Protein AF-A0A0C2ZRZ5-F1 (afdb_monomer)

Structure (mmCIF, N/CA/C/O backbone):
data_AF-A0A0C2ZRZ5-F1
#
_entry.id   AF-A0A0C2ZRZ5-F1
#
loop_
_atom_site.group_PDB
_atom_site.id
_atom_site.type_symbol
_atom_site.label_atom_id
_atom_site.label_alt_id
_atom_site.label_comp_id
_atom_site.label_asym_id
_atom_site.label_entity_id
_atom_site.label_seq_id
_atom_site.pdbx_PDB_ins_code
_atom_site.Cartn_x
_atom_site.Cartn_y
_atom_site.Cartn_z
_atom_site.occupancy
_atom_site.B_iso_or_equiv
_atom_site.auth_seq_id
_atom_site.auth_comp_id
_atom_site.auth_asym_id
_atom_site.auth_atom_id
_atom_site.pdbx_PDB_model_num
ATOM 1 N N . MET A 1 1 ? -2.856 -49.055 41.505 1.00 41.69 1 MET A N 1
ATOM 2 C CA . MET A 1 1 ? -2.402 -49.293 40.117 1.00 41.69 1 MET A CA 1
ATOM 3 C C . MET A 1 1 ? -3.616 -49.233 39.193 1.00 41.69 1 MET A C 1
ATOM 5 O O . MET A 1 1 ? -4.399 -50.167 39.205 1.00 41.69 1 MET A O 1
ATOM 9 N N . LYS A 1 2 ? -3.838 -48.103 38.509 1.00 31.38 2 LYS A N 1
ATOM 10 C CA . LYS A 1 2 ? -4.721 -47.924 37.336 1.00 31.38 2 LYS A CA 1
ATOM 11 C C . LYS A 1 2 ? -4.396 -46.535 36.774 1.00 31.38 2 LYS A C 1
ATOM 13 O O . LYS A 1 2 ? -4.810 -45.529 37.340 1.00 31.38 2 LYS A O 1
ATOM 18 N N . ALA A 1 3 ? -3.551 -46.494 35.748 1.00 29.41 3 ALA A N 1
ATOM 19 C CA . ALA A 1 3 ? -3.192 -45.267 35.049 1.00 29.41 3 ALA A CA 1
ATOM 20 C C . ALA A 1 3 ? -4.373 -44.836 34.166 1.00 29.41 3 ALA A C 1
ATOM 22 O O . ALA A 1 3 ? -4.873 -45.632 33.373 1.00 29.41 3 ALA A O 1
ATOM 23 N N . LYS A 1 4 ? -4.844 -43.597 34.338 1.00 34.66 4 LYS A N 1
ATOM 24 C CA . LYS A 1 4 ? -5.788 -42.953 33.420 1.00 34.66 4 LYS A CA 1
ATOM 25 C C . LYS A 1 4 ? -4.988 -42.395 32.246 1.00 34.66 4 LYS A C 1
ATOM 27 O O . LYS A 1 4 ? -4.207 -41.466 32.420 1.00 34.66 4 LYS A O 1
ATOM 32 N N . THR A 1 5 ? -5.189 -42.978 31.073 1.00 32.06 5 THR A N 1
ATOM 33 C CA . THR A 1 5 ? -4.692 -42.475 29.792 1.00 32.06 5 THR A CA 1
ATOM 34 C C . THR A 1 5 ? -5.379 -41.146 29.478 1.00 32.06 5 THR A C 1
ATOM 36 O O . THR A 1 5 ? -6.602 -41.094 29.352 1.00 32.06 5 THR A O 1
ATOM 39 N N . LEU A 1 6 ? -4.596 -40.070 29.395 1.00 28.39 6 LEU A N 1
ATOM 40 C CA . LEU A 1 6 ? -5.042 -38.752 28.951 1.00 28.39 6 LEU A CA 1
ATOM 41 C C . LEU A 1 6 ? -5.042 -38.751 27.415 1.00 28.39 6 LEU A C 1
ATOM 43 O O . LEU A 1 6 ? -3.988 -38.871 26.794 1.00 28.39 6 LEU A O 1
ATOM 47 N N . LEU A 1 7 ? -6.225 -38.673 26.805 1.00 27.52 7 LEU A N 1
ATOM 48 C CA . LEU A 1 7 ? -6.381 -38.524 25.361 1.00 27.52 7 LEU A CA 1
ATOM 49 C C . LEU A 1 7 ? -6.126 -37.047 25.016 1.00 27.52 7 LEU A C 1
ATOM 51 O O . LEU A 1 7 ? -6.954 -36.189 25.316 1.00 27.52 7 LEU A O 1
ATOM 55 N N . ILE A 1 8 ? -4.966 -36.736 24.438 1.00 30.70 8 ILE A N 1
ATOM 56 C CA . ILE A 1 8 ? -4.696 -35.412 23.870 1.00 30.70 8 ILE A CA 1
ATOM 57 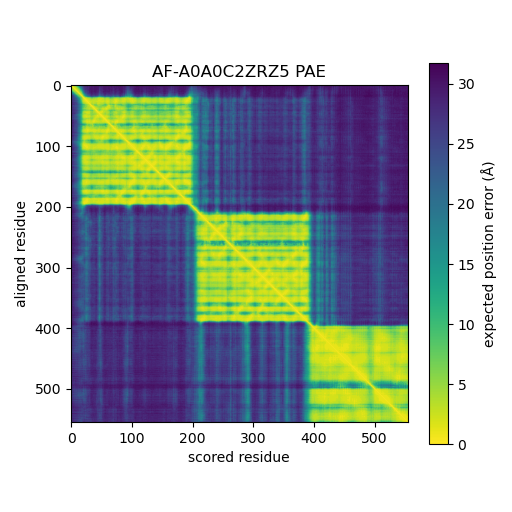C C . ILE A 1 8 ? -5.419 -35.361 22.524 1.00 30.70 8 ILE A C 1
ATOM 59 O O . ILE A 1 8 ? -5.008 -36.012 21.565 1.00 30.70 8 ILE A O 1
ATOM 63 N N . ALA A 1 9 ? -6.520 -34.613 22.462 1.00 28.41 9 ALA A N 1
ATOM 64 C CA . ALA A 1 9 ? -7.137 -34.240 21.200 1.00 28.41 9 ALA A CA 1
ATOM 65 C C . ALA A 1 9 ? -6.178 -33.291 20.466 1.00 28.41 9 ALA A C 1
ATOM 67 O O . ALA A 1 9 ? -6.025 -32.129 20.838 1.00 28.41 9 ALA A O 1
ATOM 68 N N . SER A 1 10 ? -5.492 -33.811 19.448 1.00 28.25 10 SER A N 1
ATOM 69 C CA . SER A 1 10 ? -4.784 -32.995 18.467 1.00 28.25 10 SER A CA 1
ATOM 70 C C . SER A 1 10 ? -5.839 -32.252 17.648 1.00 28.25 10 SER A C 1
ATOM 72 O O . SER A 1 10 ? -6.496 -32.827 16.782 1.00 28.25 10 SER A O 1
ATOM 74 N N . LEU A 1 11 ? -6.053 -30.981 17.990 1.00 29.78 11 LEU A N 1
ATOM 75 C CA . LEU A 1 11 ? -6.725 -30.023 17.123 1.00 29.78 11 LEU A CA 1
ATOM 76 C C . LEU A 1 11 ? -5.869 -29.887 15.861 1.00 29.78 11 LEU A C 1
ATOM 78 O O . LEU A 1 11 ? -4.781 -29.316 15.896 1.00 29.78 11 LEU A O 1
ATOM 82 N N . LEU A 1 12 ? -6.355 -30.463 14.763 1.00 27.84 12 LEU A N 1
ATOM 83 C CA . LEU A 1 12 ? -5.878 -30.171 13.418 1.00 27.84 12 LEU A CA 1
ATOM 84 C C . LEU A 1 12 ? -6.130 -28.682 13.162 1.00 27.84 12 LEU A C 1
ATOM 86 O O . LEU A 1 12 ? -7.260 -28.271 12.906 1.00 27.84 12 LEU A O 1
ATOM 90 N N . LEU A 1 13 ? -5.075 -27.876 13.285 1.00 27.98 13 LEU A N 1
ATOM 91 C CA . LEU A 1 13 ? -5.049 -26.520 12.753 1.00 27.98 13 LEU A CA 1
ATOM 92 C C . LEU A 1 13 ? -5.313 -26.601 11.240 1.00 27.98 13 LEU A C 1
ATOM 94 O O . LEU A 1 13 ? -4.734 -27.470 10.579 1.00 27.98 13 LEU A O 1
ATOM 98 N N . PRO A 1 14 ? -6.165 -25.734 10.667 1.00 28.84 14 PRO A N 1
ATOM 99 C CA . PRO A 1 14 ? -6.240 -25.608 9.221 1.00 28.84 14 PRO A CA 1
ATOM 100 C C . PRO A 1 14 ? -4.851 -25.208 8.710 1.00 28.84 14 PRO A C 1
ATOM 102 O O . PRO A 1 14 ? -4.223 -24.305 9.261 1.00 28.84 14 PRO A O 1
ATOM 105 N N . ASN A 1 15 ? -4.357 -25.915 7.690 1.00 27.16 15 ASN A N 1
ATOM 106 C CA . ASN A 1 15 ? -3.134 -25.555 6.977 1.00 27.16 15 ASN A CA 1
ATOM 107 C C . ASN A 1 15 ? -3.243 -24.092 6.522 1.00 27.16 15 ASN A C 1
ATOM 109 O O . ASN A 1 15 ? -3.950 -23.802 5.557 1.00 27.16 15 ASN A O 1
ATOM 113 N N . LEU A 1 16 ? -2.554 -23.183 7.219 1.00 30.84 16 LEU A N 1
ATOM 114 C CA . LEU A 1 16 ? -2.290 -21.843 6.713 1.00 30.84 16 LEU A CA 1
ATOM 115 C C . LEU A 1 16 ? -1.473 -22.007 5.427 1.00 30.84 16 LEU A C 1
ATOM 117 O O . LEU A 1 16 ? -0.337 -22.481 5.459 1.00 30.84 16 LEU A O 1
ATOM 121 N N . LEU A 1 17 ? -2.060 -21.632 4.294 1.00 32.03 17 LEU A N 1
ATOM 122 C CA . LEU A 1 17 ? -1.319 -21.375 3.066 1.00 32.03 17 LEU A CA 1
ATOM 123 C C . LEU A 1 17 ? -0.481 -20.113 3.304 1.00 32.03 17 LEU A C 1
ATOM 125 O O . LEU A 1 17 ? -0.994 -19.004 3.216 1.00 32.03 17 LEU A O 1
ATOM 129 N N . LEU A 1 18 ? 0.786 -20.286 3.677 1.00 35.19 18 LEU A N 1
ATOM 130 C CA . LEU A 1 18 ? 1.737 -19.186 3.826 1.00 35.19 18 LEU A CA 1
ATOM 131 C C . LEU A 1 18 ? 2.268 -18.797 2.441 1.00 35.19 18 LEU A C 1
ATOM 133 O O . LEU A 1 18 ? 2.868 -19.616 1.745 1.00 35.19 18 LEU A O 1
ATOM 137 N N . SER A 1 19 ? 2.017 -17.554 2.029 1.00 43.19 19 SER A N 1
ATOM 138 C CA . SER A 1 19 ? 2.474 -16.990 0.755 1.00 43.19 19 SER A CA 1
ATOM 139 C C . SER A 1 19 ? 3.904 -16.448 0.847 1.00 43.19 19 SER A C 1
ATOM 141 O O . SER A 1 19 ? 4.265 -15.785 1.819 1.00 43.19 19 SER A O 1
ATOM 143 N N . SER A 1 20 ? 4.705 -16.635 -0.204 1.00 52.38 20 SER A N 1
ATOM 144 C CA . SER A 1 20 ? 6.013 -15.980 -0.342 1.00 52.38 20 SER A CA 1
ATOM 145 C C . SER A 1 20 ? 5.881 -14.450 -0.388 1.00 52.38 20 SER A C 1
ATOM 147 O O . SER A 1 20 ? 5.098 -13.935 -1.187 1.00 52.38 20 SER A O 1
ATOM 149 N N . SER A 1 21 ? 6.671 -13.718 0.404 1.00 64.69 21 SER A N 1
ATOM 150 C CA . SER A 1 21 ? 6.647 -12.241 0.456 1.00 64.69 21 SER A CA 1
ATOM 151 C C . SER A 1 21 ? 7.834 -11.629 -0.294 1.00 64.69 21 SER A C 1
ATOM 153 O O . SER A 1 21 ? 8.970 -12.036 -0.059 1.00 64.69 21 SER A O 1
ATOM 155 N N . VAL A 1 22 ? 7.620 -10.638 -1.167 1.00 70.75 22 VAL A N 1
ATOM 156 C CA . VAL A 1 22 ? 8.723 -9.902 -1.823 1.00 70.75 22 VAL A CA 1
ATOM 157 C C . VAL A 1 22 ? 9.336 -8.899 -0.852 1.00 70.75 22 VAL A C 1
ATOM 159 O O . VAL A 1 22 ? 8.631 -8.118 -0.225 1.00 70.75 22 VAL A O 1
ATOM 162 N N . ILE A 1 23 ? 10.660 -8.930 -0.737 1.00 81.06 23 ILE A N 1
ATOM 163 C CA . ILE A 1 23 ? 11.449 -8.127 0.204 1.00 81.06 23 ILE A CA 1
ATOM 164 C C . ILE A 1 23 ? 12.201 -6.996 -0.499 1.00 81.06 23 ILE A C 1
ATOM 166 O O . ILE A 1 23 ? 12.437 -5.944 0.089 1.00 81.06 23 ILE A O 1
ATOM 170 N N . LEU A 1 24 ? 12.622 -7.236 -1.739 1.00 84.81 24 LEU A N 1
ATOM 171 C CA . LEU A 1 24 ? 13.399 -6.311 -2.558 1.00 84.81 24 LEU A CA 1
ATOM 172 C C . LEU A 1 24 ? 13.075 -6.578 -4.026 1.00 84.81 24 LEU A C 1
ATOM 174 O O . LEU A 1 24 ? 13.009 -7.743 -4.419 1.00 84.81 24 LEU A O 1
ATOM 178 N N . GLU A 1 25 ? 12.939 -5.524 -4.823 1.00 85.88 25 GLU A N 1
ATOM 179 C CA . GLU A 1 25 ? 12.807 -5.599 -6.279 1.00 85.88 25 GLU A CA 1
ATOM 180 C C . GLU A 1 25 ? 13.489 -4.374 -6.904 1.00 85.88 25 GLU A C 1
ATOM 182 O O . GLU A 1 25 ? 13.255 -3.263 -6.437 1.00 85.88 25 GLU A O 1
ATOM 187 N N . GLU A 1 26 ? 14.356 -4.585 -7.898 1.00 86.00 26 GLU A N 1
ATOM 188 C CA . GLU A 1 26 ? 15.140 -3.547 -8.582 1.00 86.00 26 GLU A CA 1
ATOM 189 C C . GLU A 1 26 ? 15.335 -3.885 -10.068 1.00 86.00 26 GLU A C 1
ATOM 191 O O . GLU A 1 26 ? 15.878 -4.942 -10.401 1.00 86.00 26 GLU A O 1
ATOM 196 N N . SER A 1 27 ? 14.941 -2.956 -10.938 1.00 83.69 27 SER A N 1
ATOM 197 C CA . SER A 1 27 ? 15.067 -3.008 -12.402 1.00 83.69 27 SER A CA 1
ATOM 198 C C . SER A 1 27 ? 15.969 -1.908 -12.979 1.00 83.69 27 SER A C 1
ATOM 200 O O . SER A 1 27 ? 16.271 -1.909 -14.163 1.00 83.69 27 SER A O 1
ATOM 202 N N . PHE A 1 28 ? 16.415 -0.948 -12.165 1.00 84.88 28 PHE A N 1
ATOM 203 C CA . PHE A 1 28 ? 17.216 0.224 -12.538 1.00 84.88 28 PHE A CA 1
ATOM 204 C C . PHE A 1 28 ? 16.525 1.248 -13.454 1.00 84.88 28 PHE A C 1
ATOM 206 O O . PHE A 1 28 ? 17.090 2.319 -13.700 1.00 84.88 28 PHE A O 1
ATOM 213 N N . GLU A 1 29 ? 15.303 0.988 -13.919 1.00 82.19 29 GLU A N 1
ATOM 214 C CA . GLU A 1 29 ? 14.588 1.842 -14.876 1.00 82.19 29 GLU A CA 1
ATOM 215 C C . GLU A 1 29 ? 14.346 3.260 -14.347 1.00 82.19 29 GLU A C 1
ATOM 217 O O . GLU A 1 29 ? 14.508 4.246 -15.071 1.00 82.19 29 GLU A O 1
ATOM 222 N N . ASN A 1 30 ? 14.032 3.389 -13.056 1.00 78.19 30 ASN A N 1
ATOM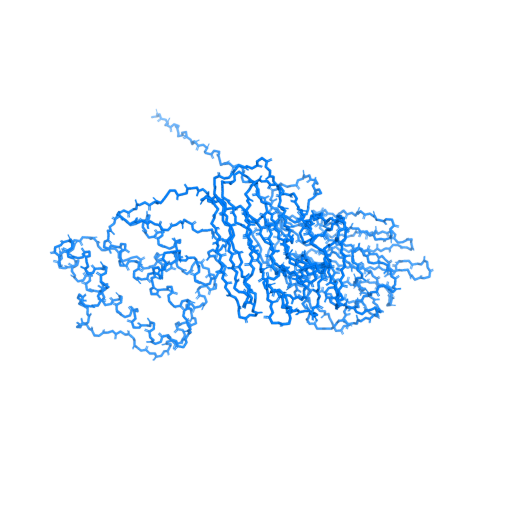 223 C CA . ASN A 1 30 ? 13.754 4.683 -12.430 1.00 78.19 30 ASN A CA 1
ATOM 224 C C . ASN A 1 30 ? 15.011 5.513 -12.149 1.00 78.19 30 ASN A C 1
ATOM 226 O O . ASN A 1 30 ? 14.926 6.706 -11.846 1.00 78.19 30 ASN A O 1
ATOM 230 N N . LEU A 1 31 ? 16.189 4.904 -12.276 1.00 76.88 31 LEU A N 1
ATOM 231 C CA . LEU A 1 31 ? 17.461 5.548 -11.982 1.00 76.88 31 LEU A CA 1
ATOM 232 C C . LEU A 1 31 ? 18.072 6.247 -13.197 1.00 76.88 31 LEU A C 1
ATOM 234 O O . LEU A 1 31 ? 19.060 6.977 -13.058 1.00 76.88 31 LEU A O 1
ATOM 238 N N . ARG A 1 32 ? 17.510 6.037 -14.397 1.00 75.81 32 ARG A N 1
ATOM 239 C CA . ARG A 1 32 ? 18.060 6.606 -15.627 1.00 75.81 32 ARG A CA 1
ATOM 240 C C . ARG A 1 32 ? 17.035 6.786 -16.750 1.00 75.81 32 ARG A C 1
ATOM 242 O O . ARG A 1 32 ? 16.590 5.839 -17.383 1.00 75.81 32 ARG A O 1
ATOM 249 N N . ASP A 1 33 ? 16.829 8.036 -17.157 1.00 70.81 33 ASP A N 1
ATOM 250 C CA . ASP A 1 33 ? 15.925 8.405 -18.257 1.00 70.81 33 ASP A CA 1
ATOM 251 C C . ASP A 1 33 ? 16.633 8.674 -19.607 1.00 70.81 33 ASP A C 1
ATOM 253 O O . ASP A 1 33 ? 16.042 8.524 -20.682 1.00 70.81 33 ASP A O 1
ATOM 257 N N . LYS A 1 34 ? 17.915 9.059 -19.587 1.00 78.38 34 LYS A N 1
ATOM 258 C CA . LYS A 1 34 ? 18.699 9.413 -20.787 1.00 78.38 34 LYS A CA 1
ATOM 259 C C . LYS A 1 34 ? 19.448 8.218 -21.367 1.00 78.38 34 LYS A C 1
ATOM 261 O O . LYS A 1 34 ? 20.071 7.458 -20.633 1.00 78.38 34 LYS A O 1
ATOM 266 N N . LYS A 1 35 ? 19.492 8.096 -22.699 1.00 79.50 35 LYS A N 1
ATOM 267 C CA . LYS A 1 35 ? 20.388 7.140 -23.384 1.00 79.50 35 LYS A CA 1
ATOM 268 C C . LYS A 1 35 ? 21.854 7.393 -23.003 1.00 79.50 35 LYS A C 1
ATOM 270 O O . LYS A 1 35 ? 22.210 8.524 -22.667 1.00 79.50 35 LYS A O 1
ATOM 275 N N . GLY A 1 36 ? 22.703 6.369 -23.062 1.00 83.19 36 GLY A N 1
ATOM 276 C CA . GLY A 1 36 ? 24.142 6.504 -22.784 1.00 83.19 36 GLY A CA 1
ATOM 277 C C . GLY A 1 36 ? 24.611 5.772 -21.520 1.00 83.19 36 GLY A C 1
ATOM 278 O O . GLY A 1 36 ? 23.926 4.877 -21.027 1.00 83.19 36 GLY A O 1
ATOM 279 N N . TRP A 1 37 ? 25.749 6.231 -20.983 1.00 83.88 37 TRP A N 1
ATOM 280 C CA . TRP A 1 37 ? 26.387 5.783 -19.731 1.00 83.88 37 TRP A CA 1
ATOM 281 C C . TRP A 1 37 ? 26.272 6.845 -18.634 1.00 83.88 37 TRP A C 1
ATOM 283 O O . TRP A 1 37 ? 26.067 8.025 -18.925 1.00 83.88 37 TRP A O 1
ATOM 293 N N . HIS A 1 38 ? 26.267 6.433 -17.367 1.00 86.94 38 HIS A N 1
ATOM 294 C CA . HIS A 1 38 ? 26.121 7.305 -16.195 1.00 86.94 38 HIS A CA 1
ATOM 295 C C . HIS A 1 38 ? 26.592 6.524 -14.984 1.00 86.94 38 HIS A C 1
ATOM 297 O O . HIS A 1 38 ? 26.086 5.437 -14.724 1.00 86.94 38 HIS A O 1
ATOM 303 N N . ILE A 1 39 ? 27.544 7.100 -14.262 1.00 85.62 39 ILE A N 1
ATOM 304 C CA . ILE A 1 39 ? 28.034 6.536 -13.015 1.00 85.62 39 ILE A CA 1
ATOM 305 C C . ILE A 1 39 ? 27.194 7.112 -11.885 1.00 85.62 39 ILE A C 1
ATOM 307 O O . ILE A 1 39 ? 27.267 8.314 -11.619 1.00 85.62 39 ILE A O 1
ATOM 311 N N . LEU 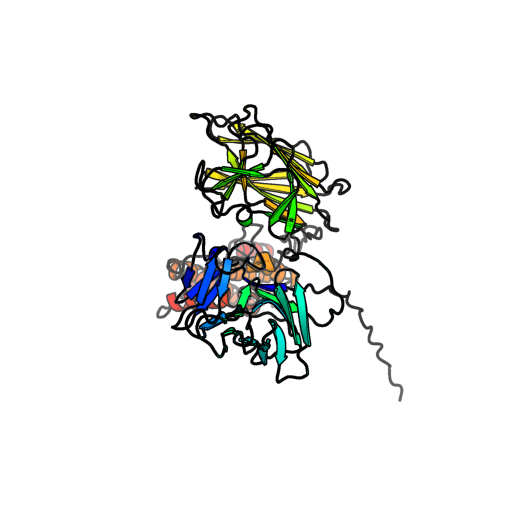A 1 40 ? 26.432 6.251 -11.223 1.00 84.06 40 LEU A N 1
ATOM 312 C CA . LEU A 1 40 ? 25.784 6.570 -9.963 1.00 84.06 40 LEU A CA 1
ATOM 313 C C . LEU A 1 40 ? 26.792 6.435 -8.828 1.00 84.06 40 LEU A C 1
ATOM 315 O O . LEU A 1 40 ? 27.447 5.402 -8.686 1.00 84.06 40 LEU A O 1
ATOM 319 N N . LYS A 1 41 ? 26.898 7.489 -8.022 1.00 82.38 41 LYS A N 1
ATOM 320 C CA . LYS A 1 41 ? 27.689 7.522 -6.792 1.00 82.38 41 LYS A CA 1
ATOM 321 C C . LYS A 1 41 ? 26.771 7.832 -5.615 1.00 82.38 41 LYS A C 1
ATOM 323 O O . LYS A 1 41 ? 25.716 8.432 -5.806 1.00 82.38 41 LYS A O 1
ATOM 328 N N . ASP A 1 42 ? 27.216 7.455 -4.422 1.00 82.88 42 ASP A N 1
ATOM 329 C CA . ASP A 1 42 ? 26.514 7.639 -3.150 1.00 82.88 42 ASP A CA 1
ATOM 330 C C . ASP A 1 42 ? 25.246 6.774 -3.009 1.00 82.88 42 ASP A C 1
ATOM 332 O O . ASP A 1 42 ? 25.093 5.738 -3.661 1.00 82.88 42 ASP A O 1
ATOM 336 N N . ASN A 1 43 ? 24.375 7.137 -2.063 1.00 82.31 43 ASN A N 1
ATOM 337 C CA . ASN A 1 43 ? 23.117 6.437 -1.838 1.00 82.31 43 ASN A CA 1
ATOM 338 C C . ASN A 1 43 ? 22.090 6.846 -2.891 1.00 82.31 43 ASN A C 1
ATOM 340 O O . ASN A 1 43 ? 21.784 8.029 -3.035 1.00 82.31 43 ASN A O 1
ATOM 344 N N . VAL A 1 44 ? 21.503 5.858 -3.554 1.00 79.38 44 VAL A N 1
ATOM 345 C CA . VAL A 1 44 ? 20.472 6.044 -4.569 1.00 79.38 44 VAL A CA 1
ATOM 346 C C . VAL A 1 44 ? 19.216 5.296 -4.146 1.00 79.38 44 VAL A C 1
ATOM 348 O O . VAL A 1 44 ? 19.289 4.179 -3.637 1.00 79.38 44 VAL A O 1
ATOM 351 N N . ILE A 1 45 ? 18.061 5.930 -4.327 1.00 76.19 45 ILE A N 1
ATOM 352 C CA . ILE A 1 45 ? 16.762 5.302 -4.097 1.00 76.19 45 ILE A CA 1
ATOM 353 C C . ILE A 1 45 ? 16.344 4.660 -5.415 1.00 76.19 45 ILE A C 1
ATOM 355 O O . ILE A 1 45 ? 16.002 5.370 -6.357 1.00 76.19 45 ILE A O 1
ATOM 359 N N . GLY A 1 46 ? 16.451 3.340 -5.468 1.00 73.31 46 GLY A N 1
ATOM 360 C CA . GLY A 1 46 ? 15.976 2.498 -6.553 1.00 73.31 46 GLY A CA 1
ATOM 361 C C . GLY A 1 46 ? 14.495 2.167 -6.432 1.00 73.31 46 GLY A C 1
ATOM 362 O O . GLY A 1 46 ? 13.729 2.862 -5.751 1.00 73.31 46 GLY A O 1
ATOM 363 N N . ASP A 1 47 ? 14.086 1.100 -7.102 1.00 67.88 47 ASP A N 1
ATOM 364 C CA . ASP A 1 47 ? 12.675 0.738 -7.189 1.00 67.88 47 ASP A CA 1
ATOM 365 C C . ASP A 1 47 ? 12.100 0.362 -5.817 1.00 67.88 47 ASP A C 1
ATOM 367 O O . ASP A 1 47 ? 12.797 -0.118 -4.920 1.00 67.88 47 ASP A O 1
ATOM 371 N N . HIS A 1 48 ? 10.802 0.617 -5.631 1.00 65.38 48 HIS A N 1
ATOM 372 C CA . HIS A 1 48 ? 10.072 0.295 -4.397 1.00 65.38 48 HIS A CA 1
ATOM 373 C C . HIS A 1 48 ? 10.715 0.861 -3.109 1.00 65.38 48 HIS A C 1
ATOM 375 O O . HIS A 1 48 ? 10.510 0.331 -2.016 1.00 65.38 48 HIS A O 1
ATOM 381 N N . GLY A 1 49 ? 11.498 1.944 -3.220 1.00 64.50 49 GLY A N 1
ATOM 382 C CA . GLY A 1 49 ? 12.179 2.585 -2.091 1.00 64.50 49 GLY A CA 1
ATOM 383 C C . GLY A 1 49 ? 13.461 1.879 -1.639 1.00 64.50 49 GLY A C 1
ATOM 384 O O . GLY A 1 49 ? 13.999 2.222 -0.581 1.00 64.50 49 GLY A O 1
ATOM 385 N N . ALA A 1 50 ? 13.967 0.912 -2.411 1.00 73.25 50 ALA A N 1
ATOM 386 C CA . ALA A 1 50 ? 15.227 0.240 -2.130 1.00 73.25 50 ALA A CA 1
ATOM 387 C C . ALA A 1 50 ? 16.383 1.249 -2.121 1.00 73.25 50 ALA A C 1
ATOM 389 O O . ALA A 1 50 ? 16.699 1.872 -3.130 1.00 73.25 50 ALA A O 1
ATOM 390 N N . VAL A 1 51 ? 17.045 1.418 -0.975 1.00 82.56 51 VAL A N 1
ATOM 391 C CA . VAL A 1 51 ? 18.206 2.312 -0.885 1.00 82.56 51 VAL A CA 1
ATOM 392 C C . VAL A 1 51 ? 19.466 1.521 -1.209 1.00 82.56 51 VAL A C 1
ATOM 394 O O . VAL A 1 51 ? 19.886 0.660 -0.428 1.00 82.56 51 VAL A O 1
ATOM 397 N N . TRP A 1 52 ? 20.073 1.819 -2.351 1.00 89.50 52 TRP A N 1
ATOM 398 C CA . TRP A 1 52 ? 21.333 1.245 -2.802 1.00 89.50 52 TRP A CA 1
ATOM 399 C C . TRP A 1 52 ? 22.495 2.160 -2.449 1.00 89.50 52 TRP A C 1
ATOM 401 O O . TRP A 1 52 ? 22.503 3.337 -2.787 1.00 89.50 52 TRP A O 1
ATOM 411 N N . THR A 1 53 ? 23.506 1.605 -1.798 1.00 91.12 53 THR A N 1
ATOM 412 C CA . THR A 1 53 ? 24.789 2.261 -1.556 1.00 91.12 53 THR A CA 1
ATOM 413 C C . THR A 1 53 ? 25.813 1.709 -2.534 1.00 91.12 53 THR A C 1
ATOM 415 O O . THR A 1 53 ? 26.071 0.499 -2.534 1.00 91.12 53 THR A O 1
ATOM 418 N N . THR A 1 54 ? 26.423 2.588 -3.325 1.00 90.19 54 THR A N 1
ATOM 419 C CA . THR A 1 54 ? 27.578 2.251 -4.164 1.00 90.19 54 THR A CA 1
ATOM 420 C C . THR A 1 54 ? 28.880 2.477 -3.396 1.00 90.19 54 THR A C 1
ATOM 422 O O . THR A 1 54 ? 28.932 3.244 -2.434 1.00 90.19 54 THR A O 1
ATOM 425 N N . ASP A 1 55 ? 29.964 1.832 -3.815 1.00 87.56 55 ASP A N 1
ATOM 426 C CA . ASP A 1 55 ? 31.302 2.234 -3.379 1.00 87.56 55 ASP A CA 1
ATOM 427 C C . ASP A 1 55 ? 31.783 3.520 -4.086 1.00 87.56 55 ASP A C 1
ATOM 429 O O . ASP A 1 55 ? 31.031 4.196 -4.794 1.00 87.56 55 ASP A O 1
ATOM 433 N N . THR A 1 56 ? 33.054 3.870 -3.871 1.00 86.25 56 THR A N 1
ATOM 434 C CA . THR A 1 56 ? 33.690 5.078 -4.417 1.00 86.25 56 THR A CA 1
ATOM 435 C C . THR A 1 56 ? 33.826 5.075 -5.941 1.00 86.25 56 THR A C 1
ATOM 437 O O . THR A 1 56 ? 33.933 6.150 -6.546 1.00 86.25 56 THR A O 1
ATOM 440 N N . ASN A 1 57 ? 33.837 3.891 -6.562 1.00 86.31 57 ASN A N 1
ATOM 441 C CA . ASN A 1 57 ? 33.903 3.756 -8.015 1.00 86.31 57 ASN A CA 1
ATOM 442 C C . ASN A 1 57 ? 32.547 4.113 -8.635 1.00 86.31 57 ASN A C 1
ATOM 444 O O . ASN A 1 57 ? 32.513 4.758 -9.685 1.00 86.31 57 ASN A O 1
ATOM 448 N N . GLY A 1 58 ? 31.459 3.827 -7.912 1.00 87.31 58 GLY A N 1
ATOM 449 C CA . GLY A 1 58 ? 30.090 4.044 -8.369 1.00 87.31 58 GLY A CA 1
ATOM 450 C C . GLY A 1 58 ? 29.660 2.977 -9.369 1.00 87.31 58 GLY A C 1
ATOM 451 O O . GLY A 1 58 ? 30.500 2.380 -10.030 1.00 87.31 58 GLY A O 1
ATOM 452 N N . VAL A 1 59 ? 28.359 2.720 -9.488 1.00 91.12 59 VAL A N 1
ATOM 453 C CA . VAL A 1 59 ? 27.838 1.743 -10.459 1.00 91.12 59 VAL A CA 1
ATOM 454 C C . VAL A 1 59 ? 27.481 2.440 -11.763 1.00 91.12 59 VAL A C 1
ATOM 456 O O . VAL A 1 59 ? 26.842 3.494 -11.755 1.00 91.12 59 VAL A O 1
ATOM 459 N N . GLU A 1 60 ? 27.896 1.875 -12.894 1.00 92.19 60 GLU A N 1
ATOM 460 C CA . GLU A 1 60 ? 27.459 2.381 -14.189 1.00 92.19 60 GLU A CA 1
ATOM 461 C C . GLU A 1 60 ? 26.080 1.831 -14.526 1.00 92.19 60 GLU A C 1
ATOM 463 O O . GLU A 1 60 ? 25.886 0.619 -14.547 1.00 92.19 60 GLU A O 1
ATOM 468 N N . LEU A 1 61 ? 25.139 2.718 -14.838 1.00 90.88 61 LEU A N 1
ATOM 469 C CA . LEU A 1 61 ? 23.896 2.342 -15.498 1.00 90.88 61 LEU A CA 1
ATOM 470 C C . LEU A 1 61 ? 24.008 2.592 -16.992 1.00 90.88 61 LEU A C 1
ATOM 472 O O . LEU A 1 61 ? 24.576 3.600 -17.415 1.00 90.88 61 LEU A O 1
ATOM 476 N N . GLN A 1 62 ? 23.410 1.729 -17.796 1.00 88.56 62 GLN A N 1
ATOM 477 C CA . GLN A 1 62 ? 23.493 1.772 -19.252 1.00 88.56 62 GLN A CA 1
ATOM 478 C C . GLN A 1 62 ? 22.087 1.743 -19.832 1.00 88.56 62 GLN A C 1
ATOM 480 O O . GLN A 1 62 ? 21.261 0.975 -19.358 1.00 88.56 62 GLN A O 1
ATOM 485 N N . ARG A 1 63 ? 21.805 2.570 -20.846 1.00 84.56 63 ARG A N 1
ATOM 486 C CA . ARG A 1 63 ? 20.492 2.581 -21.516 1.00 84.56 63 ARG A CA 1
ATOM 487 C C . ARG A 1 63 ? 20.612 2.580 -23.029 1.00 84.56 63 ARG A C 1
ATOM 489 O O . ARG A 1 63 ? 20.978 3.611 -23.601 1.00 84.56 63 ARG A O 1
ATOM 496 N N . GLU A 1 64 ? 20.224 1.466 -23.651 1.00 74.62 64 GLU A N 1
ATOM 497 C CA . GLU A 1 64 ? 20.228 1.248 -25.110 1.00 74.62 64 GLU A CA 1
ATOM 498 C C . GLU A 1 64 ? 21.600 1.516 -25.769 1.00 74.62 64 GLU A C 1
ATOM 500 O O . GLU A 1 64 ? 21.676 2.221 -26.778 1.00 74.62 64 GLU A O 1
ATOM 505 N N . VAL A 1 65 ? 22.701 1.028 -25.180 1.00 74.06 65 VAL A N 1
ATOM 506 C CA . VAL A 1 65 ? 24.050 1.305 -25.719 1.00 74.06 65 VAL A CA 1
ATOM 507 C C . VAL A 1 65 ? 24.915 0.063 -25.911 1.00 74.06 65 VAL A C 1
ATOM 509 O O . VAL A 1 65 ? 25.404 -0.147 -27.016 1.00 74.06 65 VAL A O 1
ATOM 512 N N . VAL A 1 66 ? 25.136 -0.749 -24.871 1.00 66.81 66 VAL A N 1
ATOM 513 C CA . VAL A 1 66 ? 26.039 -1.921 -24.950 1.00 66.81 66 VAL A CA 1
ATOM 514 C C . VAL A 1 66 ? 25.296 -3.222 -25.207 1.00 66.81 66 VAL A C 1
ATOM 516 O O . VAL A 1 66 ? 25.826 -4.122 -25.853 1.00 66.81 66 VAL A O 1
ATOM 519 N N . SER A 1 67 ? 24.071 -3.319 -24.707 1.00 73.56 67 SER A N 1
ATOM 520 C CA . SER A 1 67 ? 23.170 -4.447 -24.890 1.00 73.56 67 SER A CA 1
ATOM 521 C C . SER A 1 67 ? 21.743 -3.961 -24.670 1.00 73.56 67 SER A C 1
ATOM 523 O O . SER A 1 67 ? 21.524 -2.966 -23.975 1.00 73.56 67 SER A O 1
ATOM 525 N N . ASP A 1 68 ? 20.779 -4.698 -25.211 1.00 80.88 68 ASP A N 1
ATOM 526 C CA . ASP A 1 68 ? 19.416 -4.666 -24.689 1.00 80.88 68 ASP A CA 1
ATOM 527 C C . ASP A 1 68 ? 19.427 -5.172 -23.236 1.00 80.88 68 ASP A C 1
ATOM 529 O O . ASP A 1 68 ? 20.199 -6.089 -22.908 1.00 80.88 68 ASP A O 1
ATOM 533 N N . SER A 1 69 ? 18.611 -4.558 -22.378 1.00 81.50 69 SER A N 1
ATOM 534 C CA . SER A 1 69 ? 18.410 -4.969 -20.982 1.00 81.50 69 SER A CA 1
ATOM 535 C C . SER A 1 69 ? 17.647 -6.295 -20.882 1.00 81.50 69 SER A C 1
ATOM 537 O O . SER A 1 69 ? 17.067 -6.757 -21.869 1.00 81.50 69 SER A O 1
ATOM 539 N N . ALA A 1 70 ? 17.682 -6.936 -19.711 1.00 76.88 70 ALA A N 1
ATOM 540 C CA . ALA A 1 70 ? 16.908 -8.153 -19.474 1.00 76.88 70 ALA A CA 1
ATOM 541 C C . ALA A 1 70 ? 15.416 -7.828 -19.338 1.00 76.88 70 ALA A C 1
ATOM 543 O O . ALA A 1 70 ? 14.576 -8.564 -19.859 1.00 76.88 70 ALA A O 1
ATOM 544 N N . ASP A 1 71 ? 15.119 -6.707 -18.685 1.00 74.06 71 ASP A N 1
ATOM 545 C CA . ASP A 1 71 ? 13.810 -6.072 -18.622 1.00 74.06 71 ASP A CA 1
ATOM 546 C C . ASP A 1 71 ? 13.958 -4.570 -18.904 1.00 74.06 71 ASP A C 1
ATOM 548 O O . ASP A 1 71 ? 15.036 -4.005 -18.754 1.00 74.06 71 ASP A O 1
ATOM 552 N N . GLY A 1 72 ? 12.902 -3.920 -19.388 1.00 83.62 72 GLY A N 1
ATOM 553 C CA . GLY A 1 72 ? 12.943 -2.480 -19.651 1.00 83.62 72 GLY A CA 1
ATOM 554 C C . GLY A 1 72 ? 14.045 -2.035 -20.632 1.00 83.62 72 GLY A C 1
ATOM 555 O O . GLY A 1 72 ? 14.123 -2.507 -21.771 1.00 83.62 72 GLY A O 1
ATOM 556 N N . LYS A 1 73 ? 14.824 -1.018 -20.252 1.00 83.25 73 LYS A N 1
ATOM 557 C CA . LYS A 1 73 ? 15.817 -0.324 -21.093 1.00 83.25 73 LYS A CA 1
ATOM 558 C C . LYS A 1 73 ? 17.121 0.005 -20.373 1.00 83.25 73 LYS A C 1
ATOM 560 O O . LYS A 1 73 ? 18.053 0.447 -21.051 1.00 83.25 73 LYS A O 1
ATOM 565 N N . VAL A 1 74 ? 17.181 -0.128 -19.053 1.00 84.25 74 VAL A N 1
ATOM 566 C CA . VAL A 1 74 ? 18.315 0.210 -18.197 1.00 84.25 74 VAL A CA 1
ATOM 567 C C . VAL A 1 74 ? 18.865 -1.064 -17.563 1.00 84.25 74 VAL A C 1
ATOM 569 O O . VAL A 1 74 ? 18.136 -2.004 -17.307 1.00 84.25 74 VAL A O 1
ATOM 572 N N . HIS A 1 75 ? 20.175 -1.149 -17.383 1.00 92.19 75 HIS A N 1
ATOM 573 C CA . HIS A 1 75 ? 20.809 -2.199 -16.585 1.00 92.19 75 HIS A CA 1
ATOM 574 C C . HIS A 1 75 ? 22.095 -1.656 -15.967 1.00 92.19 75 HIS A C 1
ATOM 576 O O . HIS A 1 75 ? 22.602 -0.608 -16.386 1.00 92.19 75 HIS A O 1
ATOM 582 N N . ALA A 1 76 ? 22.635 -2.363 -14.980 1.00 93.31 76 ALA A N 1
ATOM 583 C CA . ALA A 1 76 ? 23.899 -2.020 -14.344 1.00 93.31 76 ALA A CA 1
ATOM 584 C C . ALA A 1 76 ? 25.078 -2.781 -14.975 1.00 93.31 76 ALA A C 1
ATOM 586 O O . ALA A 1 76 ? 24.947 -3.958 -15.303 1.00 93.31 76 ALA A O 1
ATOM 587 N N . GLU A 1 77 ? 26.248 -2.148 -15.083 1.00 92.62 77 GLU A N 1
ATOM 588 C CA . GLU A 1 77 ? 27.528 -2.820 -15.352 1.00 92.62 77 GLU A CA 1
ATOM 589 C C . GLU A 1 77 ? 28.418 -2.769 -14.103 1.00 92.62 77 GLU A C 1
ATOM 591 O O . GLU A 1 77 ? 28.678 -1.705 -13.536 1.00 92.62 77 GLU A O 1
ATOM 596 N N . LEU A 1 78 ? 28.890 -3.942 -13.668 1.00 92.75 78 LEU A N 1
ATOM 597 C CA . LEU A 1 78 ? 29.620 -4.092 -12.406 1.00 92.75 78 LEU A CA 1
ATOM 598 C C . LEU A 1 78 ? 31.141 -3.866 -12.503 1.00 92.75 78 LEU A C 1
ATOM 600 O O . LEU A 1 78 ? 31.828 -3.935 -11.483 1.00 92.75 78 LEU A O 1
ATOM 604 N N . ASP A 1 79 ? 31.674 -3.627 -13.702 1.00 86.31 79 ASP A N 1
ATOM 605 C CA . ASP A 1 79 ? 33.105 -3.377 -13.928 1.00 86.31 79 ASP A CA 1
ATOM 606 C C . ASP A 1 79 ? 33.337 -2.509 -15.181 1.00 86.31 79 ASP A C 1
ATOM 608 O O . ASP A 1 79 ? 34.084 -2.858 -16.090 1.00 86.31 79 ASP A O 1
ATOM 612 N N . ALA A 1 80 ? 32.642 -1.369 -15.263 1.00 81.31 80 ALA A N 1
ATOM 613 C CA . ALA A 1 80 ? 32.731 -0.471 -16.423 1.00 81.31 80 ALA A CA 1
ATOM 614 C C . ALA A 1 80 ? 34.063 0.300 -16.505 1.00 81.31 80 ALA A C 1
ATOM 616 O O . ALA A 1 80 ? 34.448 0.794 -17.564 1.00 81.31 80 ALA A O 1
ATOM 617 N N . LYS A 1 81 ? 34.762 0.439 -15.374 1.00 82.81 81 LYS A N 1
ATOM 618 C CA . LYS A 1 81 ? 36.096 1.061 -15.282 1.00 82.81 81 LYS A CA 1
ATOM 619 C C . LYS A 1 81 ? 36.952 0.453 -14.192 1.00 82.81 81 LYS A C 1
ATOM 621 O O . LYS A 1 81 ? 38.160 0.479 -14.326 1.00 82.81 81 LYS A O 1
ATOM 626 N N . HIS A 1 82 ? 36.316 0.017 -13.115 1.00 87.06 82 HIS A N 1
ATOM 627 C CA . HIS A 1 82 ? 36.883 -0.753 -12.024 1.00 87.06 82 HIS A CA 1
ATOM 628 C C . HIS A 1 82 ? 35.754 -1.598 -11.452 1.00 87.06 82 HIS A C 1
ATOM 630 O O . HIS A 1 82 ? 34.597 -1.167 -11.493 1.00 87.06 82 HIS A O 1
ATOM 636 N N . ASN A 1 83 ? 36.094 -2.727 -10.838 1.00 91.44 83 ASN A N 1
ATOM 637 C CA . ASN A 1 83 ? 35.143 -3.517 -10.067 1.00 91.44 83 ASN A CA 1
ATOM 638 C C . ASN A 1 83 ? 34.370 -2.633 -9.075 1.00 91.44 83 ASN A C 1
ATOM 640 O O . ASN A 1 83 ? 34.964 -1.894 -8.279 1.00 91.44 83 ASN A O 1
ATOM 644 N N . VAL A 1 84 ? 33.042 -2.727 -9.120 1.00 92.56 84 VAL A N 1
ATOM 645 C CA . VAL A 1 84 ? 32.139 -1.937 -8.276 1.00 92.56 84 VAL A CA 1
ATOM 646 C C . VAL A 1 84 ? 31.396 -2.838 -7.306 1.00 92.56 84 VAL A C 1
ATOM 648 O O . VAL A 1 84 ? 31.116 -4.008 -7.581 1.00 92.56 84 VAL A O 1
ATOM 651 N N . LYS A 1 85 ? 31.016 -2.270 -6.169 1.00 94.31 85 LYS A N 1
ATOM 652 C CA . LYS A 1 85 ? 30.129 -2.884 -5.188 1.00 94.31 85 LYS A CA 1
ATOM 653 C C . LYS A 1 85 ? 28.875 -2.043 -5.016 1.00 94.31 85 LYS A C 1
ATOM 655 O O . LYS A 1 85 ? 28.960 -0.865 -4.671 1.00 94.31 85 LYS A O 1
ATOM 660 N N . ILE A 1 86 ? 27.723 -2.695 -5.128 1.00 94.62 86 ILE A N 1
ATOM 661 C CA . ILE A 1 86 ? 26.434 -2.160 -4.691 1.00 94.62 86 ILE A CA 1
ATOM 662 C C . ILE A 1 86 ? 25.923 -2.959 -3.498 1.00 94.62 86 ILE A C 1
ATOM 664 O O . ILE A 1 86 ? 26.157 -4.165 -3.375 1.00 94.62 86 ILE A O 1
ATOM 668 N N . SER A 1 87 ? 25.249 -2.285 -2.576 1.00 94.06 87 SER A N 1
ATOM 669 C CA . SER A 1 87 ? 24.680 -2.941 -1.404 1.00 94.06 87 SER A CA 1
ATOM 670 C C . SER A 1 87 ? 23.392 -2.286 -0.955 1.00 94.06 87 SER A C 1
ATOM 672 O O . SER A 1 87 ? 23.239 -1.079 -1.086 1.00 94.06 87 SER A O 1
ATOM 674 N N . THR A 1 88 ? 22.495 -3.077 -0.381 1.00 93.00 88 THR A N 1
ATOM 675 C CA . THR A 1 88 ? 21.269 -2.572 0.232 1.00 93.00 88 THR A CA 1
ATOM 676 C C . THR A 1 88 ? 20.979 -3.300 1.539 1.00 93.00 88 THR A C 1
ATOM 678 O O . THR A 1 88 ? 21.431 -4.432 1.769 1.00 93.00 88 THR A O 1
ATOM 681 N N . LYS A 1 89 ? 20.264 -2.621 2.437 1.00 88.38 89 LYS A N 1
ATOM 682 C CA . LYS A 1 89 ? 19.769 -3.216 3.678 1.00 88.38 89 LYS A CA 1
ATOM 683 C C . LYS A 1 89 ? 18.457 -3.929 3.391 1.00 88.38 89 LYS A C 1
ATOM 685 O O . LYS A 1 89 ? 17.606 -3.416 2.682 1.00 88.38 89 LYS A O 1
ATOM 690 N N . ILE A 1 90 ? 18.298 -5.097 3.990 1.00 83.94 90 ILE A N 1
ATOM 691 C CA . ILE A 1 90 ? 17.118 -5.936 3.816 1.00 83.94 90 ILE A CA 1
ATOM 692 C C . ILE A 1 90 ? 16.205 -5.726 5.015 1.00 83.94 90 ILE A C 1
ATOM 694 O O . ILE A 1 90 ? 16.654 -5.814 6.165 1.00 83.94 90 ILE A O 1
ATOM 698 N N . THR A 1 91 ? 14.933 -5.453 4.741 1.00 70.88 91 THR A N 1
ATOM 699 C CA . THR A 1 91 ? 13.907 -5.323 5.774 1.00 70.88 91 THR A CA 1
ATOM 700 C C . THR A 1 91 ? 13.721 -6.671 6.483 1.00 70.88 91 THR A C 1
ATOM 702 O O . THR A 1 91 ? 13.591 -7.696 5.811 1.00 70.88 91 THR A O 1
ATOM 705 N N . PRO A 1 92 ? 13.755 -6.721 7.828 1.00 57.31 92 PRO A N 1
ATOM 706 C CA . PRO A 1 92 ? 13.593 -7.973 8.561 1.00 57.31 92 PRO A CA 1
ATOM 707 C C . PRO A 1 92 ? 12.212 -8.583 8.311 1.00 57.31 92 PRO A C 1
ATOM 709 O O . PRO A 1 92 ? 11.214 -7.871 8.369 1.00 57.31 92 PRO A O 1
ATOM 712 N N . THR A 1 93 ? 12.159 -9.899 8.113 1.00 67.75 93 THR A N 1
ATOM 713 C CA . THR A 1 93 ? 10.913 -10.676 8.180 1.00 67.75 93 THR A CA 1
ATOM 714 C C . THR A 1 93 ? 11.075 -11.853 9.132 1.00 67.75 93 THR A C 1
ATOM 716 O O . THR A 1 93 ? 12.197 -12.194 9.530 1.00 67.75 93 THR A O 1
ATOM 719 N N . GLU A 1 94 ? 9.961 -12.495 9.482 1.00 67.62 94 GLU A N 1
ATOM 720 C CA . GLU A 1 94 ? 9.989 -13.715 10.290 1.00 67.62 94 GLU A CA 1
ATOM 721 C C . GLU A 1 94 ? 10.428 -14.961 9.505 1.00 67.62 94 GLU A C 1
ATOM 723 O O . GLU A 1 94 ? 10.804 -15.961 10.118 1.00 67.62 94 GLU A O 1
ATOM 728 N N . ALA A 1 95 ? 10.494 -14.885 8.172 1.00 70.94 95 ALA A N 1
ATOM 729 C CA . ALA A 1 95 ? 10.864 -16.011 7.329 1.00 70.94 95 ALA A CA 1
ATOM 730 C C . ALA A 1 95 ? 12.307 -16.474 7.561 1.00 70.94 95 ALA A C 1
ATOM 732 O O . ALA A 1 95 ? 13.236 -15.684 7.791 1.00 70.94 95 ALA A O 1
ATOM 733 N N . THR A 1 96 ? 12.493 -17.788 7.453 1.00 75.44 96 THR A N 1
ATOM 734 C CA . THR A 1 96 ? 13.791 -18.458 7.618 1.00 75.44 96 THR A CA 1
ATOM 735 C C . THR A 1 96 ? 14.391 -18.938 6.304 1.00 75.44 96 THR A C 1
ATOM 737 O O . THR A 1 96 ? 15.595 -19.200 6.273 1.00 75.44 96 THR A O 1
ATOM 740 N N . ASN A 1 97 ? 13.606 -18.988 5.224 1.00 84.06 97 ASN A N 1
ATOM 741 C CA . ASN A 1 97 ? 14.095 -19.301 3.888 1.00 84.06 97 ASN A CA 1
ATOM 742 C C . ASN A 1 97 ? 13.859 -18.114 2.948 1.00 84.06 97 ASN A C 1
ATOM 744 O O . ASN A 1 97 ? 12.956 -17.307 3.160 1.00 84.06 97 ASN A O 1
ATOM 748 N N . TYR A 1 98 ? 14.689 -17.976 1.920 1.00 88.12 98 TYR A N 1
ATOM 749 C CA . TYR A 1 98 ? 14.623 -16.877 0.959 1.00 88.12 98 TYR A CA 1
ATOM 750 C C . TYR A 1 98 ? 14.991 -17.371 -0.437 1.00 88.12 98 TYR A C 1
ATOM 752 O O . TYR A 1 98 ? 15.776 -18.305 -0.575 1.00 88.12 98 TYR A O 1
ATOM 760 N N . LYS A 1 99 ? 14.478 -16.720 -1.481 1.00 90.94 99 LYS A N 1
ATOM 761 C CA . LYS A 1 99 ? 14.981 -16.869 -2.851 1.00 90.94 99 LYS A CA 1
ATOM 762 C C . LYS A 1 99 ? 15.398 -15.510 -3.390 1.00 90.94 99 LYS A C 1
ATOM 764 O O . LYS A 1 99 ? 14.604 -14.576 -3.401 1.00 90.94 99 LYS A O 1
ATOM 769 N N . LEU A 1 100 ? 16.641 -15.413 -3.839 1.00 94.25 100 LEU A N 1
ATOM 770 C CA . LEU A 1 100 ? 17.151 -14.269 -4.586 1.00 94.25 100 LEU A CA 1
ATOM 771 C C . LEU A 1 100 ? 17.187 -14.643 -6.064 1.00 94.25 100 LEU A C 1
ATOM 773 O O . LEU A 1 100 ? 17.800 -15.648 -6.411 1.00 94.25 100 LEU A O 1
ATOM 777 N N . SER A 1 101 ? 16.588 -13.836 -6.930 1.00 95.31 101 SER A N 1
ATOM 778 C CA . SER A 1 101 ? 16.728 -13.959 -8.377 1.00 95.31 101 SER A CA 1
ATOM 779 C C . SER A 1 101 ? 17.241 -12.672 -9.001 1.00 95.31 101 SER A C 1
ATOM 781 O O . SER A 1 101 ? 16.950 -11.594 -8.497 1.00 95.31 101 SER A O 1
ATOM 783 N N . PHE A 1 102 ? 18.006 -12.781 -10.079 1.00 96.69 102 PHE A N 1
ATOM 784 C CA . PHE A 1 102 ? 18.492 -11.645 -10.864 1.00 96.69 102 PHE A CA 1
ATOM 785 C C . PHE A 1 102 ? 18.905 -12.118 -12.262 1.00 96.69 102 PHE A C 1
ATOM 787 O O . PHE A 1 102 ? 19.198 -13.299 -12.460 1.00 96.69 102 PHE A O 1
ATOM 794 N N . ALA A 1 103 ? 18.915 -11.214 -13.235 1.00 95.50 103 ALA A N 1
ATOM 795 C CA . ALA A 1 103 ? 19.379 -11.475 -14.589 1.00 95.50 103 ALA A CA 1
ATOM 796 C C . ALA A 1 103 ? 20.809 -10.960 -14.769 1.00 95.50 103 ALA A C 1
ATOM 798 O O . ALA A 1 103 ? 21.153 -9.877 -14.295 1.00 95.50 103 ALA A O 1
ATOM 799 N N . ILE A 1 104 ? 21.649 -11.743 -15.453 1.00 96.50 104 ILE A N 1
ATOM 800 C CA . ILE A 1 104 ? 23.032 -11.362 -15.761 1.00 96.50 104 ILE A CA 1
ATOM 801 C C . ILE A 1 104 ? 23.430 -11.668 -17.191 1.00 96.50 104 ILE A C 1
ATOM 803 O O . ILE A 1 104 ? 22.926 -12.614 -17.797 1.00 96.50 104 ILE A O 1
ATOM 807 N N . LYS A 1 105 ? 24.384 -10.897 -17.707 1.00 94.25 105 LYS A N 1
ATOM 808 C CA . LYS A 1 105 ? 24.973 -11.110 -19.028 1.00 94.25 105 LYS A CA 1
ATOM 809 C C . LYS A 1 105 ? 26.464 -10.760 -19.012 1.00 94.25 105 LYS A C 1
ATOM 811 O O . LYS A 1 105 ? 26.808 -9.625 -18.685 1.00 94.25 105 LYS A O 1
ATOM 816 N N . PRO A 1 106 ? 27.360 -11.696 -19.371 1.00 93.81 106 PRO A N 1
ATOM 817 C CA . PRO A 1 106 ? 28.776 -11.391 -19.546 1.00 93.81 106 PRO A CA 1
ATOM 818 C C . PRO A 1 106 ? 29.000 -10.368 -20.662 1.00 93.81 106 PRO A C 1
ATOM 820 O O . PRO A 1 106 ? 28.411 -10.482 -21.743 1.00 93.81 106 PRO A O 1
ATOM 823 N N . ARG A 1 107 ? 29.884 -9.397 -20.428 1.00 89.88 107 ARG A N 1
ATOM 824 C CA . ARG A 1 107 ? 30.321 -8.453 -21.459 1.00 89.88 107 ARG A CA 1
ATOM 825 C C . ARG A 1 107 ? 31.303 -9.114 -22.408 1.00 89.88 107 ARG A C 1
ATOM 827 O O . ARG A 1 107 ? 32.185 -9.866 -22.011 1.00 89.88 107 ARG A O 1
ATOM 834 N N . ASP A 1 108 ? 31.130 -8.802 -23.685 1.00 85.19 108 ASP A N 1
ATOM 835 C CA . ASP A 1 108 ? 32.005 -9.275 -24.745 1.00 85.19 108 ASP A CA 1
ATOM 836 C C . ASP A 1 108 ? 33.176 -8.306 -24.947 1.00 85.19 108 ASP A C 1
ATOM 838 O O . ASP A 1 108 ? 32.974 -7.141 -25.304 1.00 85.19 108 ASP A O 1
ATOM 842 N N . LYS A 1 109 ? 34.396 -8.804 -24.734 1.00 83.31 109 LYS A N 1
ATOM 843 C CA . LYS A 1 109 ? 35.653 -8.156 -25.095 1.00 83.31 109 LYS A CA 1
ATOM 844 C C . LYS A 1 109 ? 36.285 -8.912 -26.263 1.00 83.31 109 LYS A C 1
ATOM 846 O O . LYS A 1 109 ? 37.011 -9.882 -26.067 1.00 83.31 109 LYS A O 1
ATOM 851 N N . ASN A 1 110 ? 36.074 -8.446 -27.494 1.00 83.25 110 ASN A N 1
ATOM 852 C CA . ASN A 1 110 ? 36.683 -9.024 -28.705 1.00 83.25 110 ASN A CA 1
ATOM 853 C C . ASN A 1 110 ? 36.437 -10.541 -28.874 1.00 83.25 110 ASN A C 1
ATOM 855 O O . ASN A 1 110 ? 37.364 -11.297 -29.162 1.00 83.25 110 ASN A O 1
ATOM 859 N N . ASN A 1 111 ? 35.191 -10.984 -28.708 1.00 80.69 111 ASN A N 1
ATOM 860 C CA . ASN A 1 111 ? 34.748 -12.382 -28.666 1.00 80.69 111 ASN A CA 1
ATOM 861 C C . ASN A 1 111 ? 35.254 -13.179 -27.456 1.00 80.69 111 ASN A C 1
ATOM 863 O O . ASN A 1 111 ? 35.161 -14.407 -27.455 1.00 80.69 111 ASN A O 1
ATOM 867 N N . ASN A 1 112 ? 35.769 -12.505 -26.426 1.00 81.94 112 ASN A N 1
ATOM 868 C CA . ASN A 1 112 ? 36.137 -13.116 -25.160 1.00 81.94 112 ASN A CA 1
ATOM 869 C C . ASN A 1 112 ? 35.277 -12.550 -24.027 1.00 81.94 112 ASN A C 1
ATOM 871 O O . ASN A 1 112 ? 35.224 -11.341 -23.816 1.00 81.94 112 ASN A O 1
ATOM 875 N N . LYS A 1 113 ? 34.598 -13.439 -23.305 1.00 86.38 113 LYS A N 1
ATOM 876 C CA . LYS A 1 113 ? 33.745 -13.091 -22.165 1.00 86.38 113 LYS A CA 1
ATOM 877 C C . LYS A 1 113 ? 34.365 -13.469 -20.818 1.00 86.38 113 LYS A C 1
ATOM 879 O O . LYS A 1 113 ? 33.806 -13.100 -19.797 1.00 86.38 113 LYS A O 1
ATOM 884 N N . ASP A 1 114 ? 35.523 -14.139 -20.787 1.00 86.56 114 ASP A N 1
ATOM 885 C CA . ASP A 1 114 ? 36.110 -14.720 -19.564 1.00 86.56 114 ASP A CA 1
ATOM 886 C C . ASP A 1 114 ? 36.514 -13.711 -18.473 1.00 86.56 114 ASP A C 1
ATOM 888 O O . ASP A 1 114 ? 36.799 -14.097 -17.336 1.00 86.56 114 ASP A O 1
ATOM 892 N N . THR A 1 115 ? 36.488 -12.419 -18.793 1.00 85.56 115 THR A N 1
ATOM 893 C CA . THR A 1 115 ? 36.777 -11.324 -17.867 1.00 85.56 115 THR A CA 1
ATOM 894 C C . THR A 1 115 ? 35.587 -10.973 -16.977 1.00 85.56 115 THR A C 1
ATOM 896 O O . THR A 1 115 ? 35.772 -10.382 -15.914 1.00 85.56 115 THR A O 1
ATOM 899 N N . SER A 1 116 ? 34.366 -11.355 -17.369 1.00 91.12 116 SER A N 1
ATOM 900 C CA . SER A 1 116 ? 33.139 -11.048 -16.634 1.00 91.12 116 SER A CA 1
ATOM 901 C C . SER A 1 116 ? 32.936 -11.997 -15.453 1.00 91.12 116 SER A C 1
ATOM 903 O O . SER A 1 116 ? 32.661 -13.197 -15.608 1.00 91.12 116 SER A O 1
ATOM 905 N N . ALA A 1 117 ? 33.011 -11.436 -14.246 1.00 94.31 117 ALA A N 1
ATOM 906 C CA . ALA A 1 117 ? 32.767 -12.154 -13.006 1.00 94.31 117 ALA A CA 1
ATOM 907 C C . ALA A 1 117 ? 32.083 -11.274 -11.955 1.00 94.31 117 ALA A C 1
ATOM 909 O O . ALA A 1 117 ? 32.316 -10.068 -11.876 1.00 94.31 117 ALA A O 1
ATOM 910 N N . MET A 1 118 ? 31.265 -11.899 -11.110 1.00 96.62 118 MET A N 1
ATOM 911 C CA . MET A 1 118 ? 30.593 -11.232 -9.999 1.00 96.62 118 MET A CA 1
ATOM 912 C C . MET A 1 118 ? 30.543 -12.107 -8.745 1.00 96.62 118 MET A C 1
ATOM 914 O O . MET A 1 118 ? 30.679 -13.334 -8.796 1.00 96.62 118 MET A O 1
ATOM 918 N N . SER A 1 119 ? 30.307 -11.473 -7.602 1.00 96.69 119 SER A N 1
ATOM 919 C CA . SER A 1 119 ? 29.962 -12.149 -6.358 1.00 96.69 119 SER A CA 1
ATOM 920 C C . SER A 1 119 ? 28.699 -11.557 -5.751 1.00 96.69 119 SER A C 1
ATOM 922 O O . SER A 1 119 ? 28.489 -10.346 -5.789 1.00 96.69 119 SER A O 1
ATOM 924 N N . VAL A 1 120 ? 27.872 -12.426 -5.180 1.00 97.31 120 VAL A N 1
ATOM 925 C CA . VAL A 1 120 ? 26.650 -12.075 -4.462 1.00 97.31 120 VAL A CA 1
ATOM 926 C C . VAL A 1 120 ? 26.786 -12.583 -3.039 1.00 97.31 120 VAL A C 1
ATOM 928 O O . VAL A 1 120 ? 27.027 -13.772 -2.817 1.00 97.31 120 VAL A O 1
ATOM 931 N N . LYS A 1 121 ? 26.649 -11.682 -2.069 1.00 94.38 121 LYS A N 1
ATOM 932 C CA . LYS A 1 121 ? 26.681 -11.999 -0.645 1.00 94.38 121 LYS A CA 1
ATOM 933 C C . LYS A 1 121 ? 25.352 -11.646 0.003 1.00 94.38 121 LYS A C 1
ATOM 935 O O . LYS A 1 121 ? 24.943 -10.488 -0.003 1.00 94.38 121 LYS A O 1
ATOM 940 N N . LEU A 1 122 ? 24.736 -12.644 0.625 1.00 91.88 122 LEU A N 1
ATOM 941 C CA . LEU A 1 122 ? 23.488 -12.516 1.369 1.00 91.88 122 LEU A CA 1
ATOM 942 C C . LEU A 1 122 ? 23.504 -13.492 2.555 1.00 91.88 122 LEU A C 1
ATOM 944 O O . LEU A 1 122 ? 23.996 -14.611 2.428 1.00 91.88 122 LEU A O 1
ATOM 948 N N . PHE A 1 123 ? 23.056 -13.049 3.734 1.00 87.12 123 PHE A N 1
ATOM 949 C CA . PHE A 1 123 ? 23.110 -13.818 4.991 1.00 87.12 123 PHE A CA 1
ATOM 950 C C . PHE A 1 123 ? 24.501 -14.407 5.296 1.00 87.12 123 PHE A C 1
ATOM 952 O O . PHE A 1 123 ? 24.648 -15.528 5.775 1.00 87.12 123 PHE A O 1
ATOM 959 N N . ASN A 1 124 ? 25.548 -13.640 4.970 1.00 85.31 124 ASN A N 1
ATOM 960 C CA . ASN A 1 124 ? 26.961 -14.031 5.046 1.00 85.31 124 ASN A CA 1
ATOM 961 C C . ASN A 1 124 ? 27.384 -15.211 4.147 1.00 85.31 124 ASN A C 1
ATOM 963 O O . ASN A 1 124 ? 28.540 -15.630 4.198 1.00 85.31 124 ASN A O 1
ATOM 967 N N . GLN A 1 125 ? 26.496 -15.697 3.286 1.00 88.88 125 GLN A N 1
ATOM 968 C CA . GLN A 1 125 ? 26.803 -16.710 2.288 1.00 88.88 125 GLN A CA 1
ATOM 969 C C . GLN A 1 125 ? 27.188 -16.032 0.975 1.00 88.88 125 GLN A C 1
ATOM 971 O O . GLN A 1 125 ? 26.578 -15.035 0.594 1.00 88.88 125 GLN A O 1
ATOM 976 N N . ILE A 1 126 ? 28.223 -16.547 0.310 1.00 92.81 126 ILE A N 1
ATOM 977 C CA . ILE A 1 126 ? 28.782 -15.953 -0.908 1.00 92.81 126 ILE A CA 1
ATOM 978 C C . ILE A 1 126 ? 28.618 -16.936 -2.063 1.00 92.81 126 ILE A C 1
ATOM 980 O O . ILE A 1 126 ? 29.099 -18.071 -1.987 1.00 92.81 126 ILE A O 1
ATOM 984 N N . VAL A 1 127 ? 27.993 -16.460 -3.136 1.00 95.44 127 VAL A N 1
ATOM 985 C CA . VAL A 1 127 ? 27.944 -17.112 -4.444 1.00 95.44 127 VAL A CA 1
ATOM 986 C C . VAL A 1 127 ? 28.834 -16.322 -5.394 1.00 95.44 127 VAL A C 1
ATOM 988 O O . VAL A 1 127 ? 28.790 -15.097 -5.433 1.00 95.44 127 VAL A O 1
ATOM 991 N N . THR A 1 128 ? 29.696 -17.016 -6.125 1.00 95.94 128 THR A N 1
ATOM 992 C CA . THR A 1 128 ? 30.598 -16.435 -7.118 1.00 95.94 128 THR A CA 1
ATOM 993 C C . THR A 1 128 ? 30.244 -16.966 -8.493 1.00 95.94 128 THR A C 1
ATOM 995 O O . THR A 1 128 ? 30.160 -18.178 -8.668 1.00 95.94 128 THR A O 1
ATOM 998 N N . ILE A 1 129 ? 30.086 -16.071 -9.460 1.00 95.75 129 ILE A N 1
ATOM 999 C CA . ILE A 1 129 ? 29.716 -16.407 -10.832 1.00 95.75 129 ILE A CA 1
ATOM 1000 C C . ILE A 1 129 ? 30.825 -15.905 -11.751 1.00 95.75 129 ILE A C 1
ATOM 1002 O O . ILE A 1 129 ? 31.214 -14.739 -11.674 1.00 95.75 129 ILE A O 1
ATOM 1006 N N . ARG A 1 130 ? 31.363 -16.788 -12.592 1.00 94.12 130 ARG A N 1
ATOM 1007 C CA . ARG A 1 130 ? 32.380 -16.463 -13.601 1.00 94.12 130 ARG A CA 1
ATOM 1008 C C . ARG A 1 130 ? 31.945 -16.977 -14.950 1.00 94.12 130 ARG A C 1
ATOM 1010 O O . ARG A 1 130 ? 31.475 -18.107 -15.025 1.00 94.12 130 ARG A O 1
ATOM 1017 N N . SER A 1 131 ? 32.167 -16.198 -15.990 1.00 93.56 131 SER A N 1
ATOM 1018 C CA . SER A 1 131 ? 32.006 -16.678 -17.358 1.00 93.56 131 SER A CA 1
ATOM 1019 C C . SER A 1 131 ? 33.318 -17.238 -17.908 1.00 93.56 131 SER A C 1
ATOM 1021 O O . SER A 1 131 ? 34.398 -16.861 -17.457 1.00 93.56 131 SER A O 1
ATOM 1023 N N . ASN A 1 132 ? 33.231 -18.190 -18.836 1.00 90.50 132 ASN A N 1
ATOM 1024 C CA . ASN A 1 132 ? 34.363 -18.589 -19.671 1.00 90.50 132 ASN A CA 1
ATOM 1025 C C . ASN A 1 132 ? 34.395 -17.755 -20.965 1.00 90.50 132 ASN A C 1
ATOM 1027 O O . ASN A 1 132 ? 33.552 -16.883 -21.178 1.00 90.50 132 ASN A O 1
ATOM 1031 N N . SER A 1 133 ? 35.341 -18.045 -21.859 1.00 89.12 133 SER A N 1
ATOM 1032 C CA . SER A 1 133 ? 35.529 -17.265 -23.087 1.00 89.12 133 SER A CA 1
ATOM 1033 C C . SER A 1 133 ? 34.310 -17.260 -24.013 1.00 89.12 133 SER A C 1
ATOM 1035 O O . SER A 1 133 ? 34.074 -16.272 -24.706 1.00 89.12 133 SER A O 1
ATOM 1037 N N . SER A 1 134 ? 33.491 -18.316 -23.975 1.00 86.06 134 SER A N 1
ATOM 1038 C CA . SER A 1 134 ? 32.244 -18.421 -24.741 1.00 86.06 134 SER A CA 1
ATOM 1039 C C . SER A 1 134 ? 31.044 -17.719 -24.087 1.00 86.06 134 SER A C 1
ATOM 1041 O O . SER A 1 134 ? 30.020 -17.528 -24.739 1.00 86.06 134 SER A O 1
ATOM 1043 N N . GLY A 1 135 ? 31.169 -17.287 -22.828 1.00 85.69 135 GLY A N 1
ATOM 1044 C CA . GLY A 1 135 ? 30.085 -16.693 -22.039 1.00 85.69 135 GLY A CA 1
ATOM 1045 C C . GLY A 1 135 ? 29.293 -17.691 -21.195 1.00 85.69 135 GLY A C 1
ATOM 1046 O O . GLY A 1 135 ? 28.362 -17.291 -20.501 1.00 85.69 135 GLY A O 1
ATOM 1047 N N . GLU A 1 136 ? 29.659 -18.972 -21.211 1.00 89.44 136 GLU A N 1
ATOM 1048 C CA . GLU A 1 136 ? 29.060 -19.976 -20.333 1.00 89.44 136 GLU A CA 1
ATOM 1049 C C . GLU A 1 136 ? 29.429 -19.686 -18.873 1.00 89.44 136 GLU A C 1
ATOM 1051 O O . GLU A 1 136 ? 30.582 -19.378 -18.552 1.00 89.44 136 GLU A O 1
ATOM 1056 N N . LEU A 1 137 ? 28.437 -19.770 -17.987 1.00 92.94 137 LEU A N 1
ATOM 1057 C CA . LEU A 1 137 ? 28.572 -19.386 -16.588 1.00 92.94 137 LEU A CA 1
ATOM 1058 C C . LEU A 1 137 ? 28.961 -20.579 -15.713 1.00 92.94 137 LEU A C 1
ATOM 1060 O O . LEU A 1 137 ? 28.369 -21.651 -15.766 1.00 92.94 137 LEU A O 1
ATOM 1064 N N . SER A 1 138 ? 29.928 -20.350 -14.834 1.00 92.44 138 SER A N 1
ATOM 1065 C CA . SER A 1 138 ? 30.318 -21.246 -13.752 1.00 92.44 138 SER A CA 1
ATOM 1066 C C . SER A 1 138 ? 29.975 -20.604 -12.412 1.00 92.44 138 SER A C 1
ATOM 1068 O O . SER A 1 138 ? 30.388 -19.481 -12.110 1.00 92.44 138 SER A O 1
ATOM 1070 N N . ILE A 1 139 ? 29.214 -21.328 -11.596 1.00 93.69 139 ILE A N 1
ATOM 1071 C CA . ILE A 1 139 ? 28.716 -20.859 -10.304 1.00 93.69 139 ILE A CA 1
ATOM 1072 C C . ILE A 1 139 ? 29.422 -21.647 -9.200 1.00 93.69 139 ILE A C 1
ATOM 1074 O O . ILE A 1 139 ? 29.471 -22.875 -9.230 1.00 93.69 139 ILE A O 1
ATOM 1078 N N . LYS A 1 140 ? 30.007 -20.942 -8.229 1.00 92.19 140 LYS A N 1
ATOM 1079 C CA . LYS A 1 140 ? 30.704 -21.528 -7.078 1.00 92.19 140 LYS A CA 1
ATOM 1080 C C . LYS A 1 140 ? 30.196 -20.930 -5.773 1.00 92.19 140 LYS A C 1
ATOM 1082 O O . LYS A 1 140 ? 30.155 -19.714 -5.611 1.00 92.19 140 LYS A O 1
ATOM 1087 N N . ASN A 1 141 ? 29.919 -21.786 -4.803 1.00 87.25 141 ASN A N 1
ATOM 1088 C CA . ASN A 1 141 ? 29.526 -21.434 -3.443 1.00 87.25 141 ASN A CA 1
ATOM 1089 C C . ASN A 1 141 ? 30.261 -22.345 -2.451 1.00 87.25 141 ASN A C 1
ATOM 1091 O O . ASN A 1 141 ? 30.559 -23.495 -2.752 1.00 87.25 141 ASN A O 1
ATOM 1095 N N . LYS A 1 142 ? 30.578 -21.825 -1.259 1.00 79.56 142 LYS A N 1
ATOM 1096 C CA . LYS A 1 142 ? 31.234 -22.616 -0.196 1.00 79.56 142 LYS A CA 1
ATOM 1097 C C . LYS A 1 142 ? 30.252 -23.426 0.658 1.00 79.56 142 LYS A C 1
ATOM 1099 O O . LYS A 1 142 ? 30.685 -24.293 1.407 1.00 79.56 142 LYS A O 1
ATOM 1104 N N . ASN A 1 143 ? 28.959 -23.109 0.593 1.00 77.38 143 ASN A N 1
ATOM 1105 C CA . ASN A 1 143 ? 27.921 -23.782 1.368 1.00 77.38 143 ASN A CA 1
ATOM 1106 C C . ASN A 1 143 ? 27.166 -24.773 0.484 1.00 77.38 143 ASN A C 1
ATOM 1108 O O . ASN A 1 143 ? 26.326 -24.343 -0.300 1.00 77.38 143 ASN A O 1
ATOM 1112 N N . ASN A 1 144 ? 27.420 -26.070 0.651 1.00 66.12 144 ASN A N 1
ATOM 1113 C CA . ASN A 1 144 ? 26.811 -27.134 -0.156 1.00 66.12 144 ASN A CA 1
ATOM 1114 C C . ASN A 1 144 ? 25.273 -27.197 -0.065 1.00 66.12 144 ASN A C 1
ATOM 1116 O O . ASN A 1 144 ? 24.657 -27.854 -0.896 1.00 66.12 144 ASN A O 1
ATOM 1120 N N . ASN A 1 145 ? 24.657 -26.516 0.907 1.00 70.50 145 ASN A N 1
ATOM 1121 C CA . ASN A 1 145 ? 23.203 -26.485 1.077 1.00 70.50 145 ASN A CA 1
ATOM 1122 C C . ASN A 1 145 ? 22.516 -25.336 0.317 1.00 70.50 145 ASN A C 1
ATOM 1124 O O . ASN A 1 145 ? 21.291 -25.284 0.296 1.00 70.50 145 ASN A O 1
ATOM 1128 N N . LEU A 1 146 ? 23.268 -24.418 -0.305 1.00 84.19 146 LEU A N 1
ATOM 1129 C CA . LEU A 1 146 ? 22.688 -23.422 -1.211 1.00 84.19 146 LEU A CA 1
ATOM 1130 C C . LEU A 1 146 ? 22.329 -24.081 -2.537 1.00 84.19 146 LEU A C 1
ATOM 1132 O O . LEU A 1 146 ? 23.207 -24.628 -3.211 1.00 84.19 146 LEU A O 1
ATOM 1136 N N . LYS A 1 147 ? 21.066 -23.964 -2.943 1.00 88.38 147 LYS A N 1
ATOM 1137 C CA . LYS A 1 147 ? 20.635 -24.371 -4.282 1.00 88.38 147 LYS A CA 1
ATOM 1138 C C . LYS A 1 147 ? 20.721 -23.158 -5.192 1.00 88.38 147 LYS A C 1
ATOM 1140 O O . LYS A 1 147 ? 20.141 -22.119 -4.890 1.00 88.38 147 LYS A O 1
ATOM 1145 N N . VAL A 1 148 ? 21.465 -23.291 -6.284 1.00 91.19 148 VAL A N 1
ATOM 1146 C CA . VAL A 1 148 ? 21.558 -22.255 -7.314 1.00 91.19 148 VAL A CA 1
ATOM 1147 C C . VAL A 1 148 ? 21.123 -22.855 -8.640 1.00 91.19 148 VAL A C 1
ATOM 1149 O O . VAL A 1 148 ? 21.629 -23.908 -9.026 1.00 91.19 148 VAL A O 1
ATOM 1152 N N . SER A 1 149 ? 20.197 -22.195 -9.327 1.00 91.06 149 SER A N 1
ATOM 1153 C CA . SER A 1 149 ? 19.764 -22.554 -10.675 1.00 91.06 149 SER A CA 1
ATOM 1154 C C . SER A 1 149 ? 20.077 -21.426 -11.657 1.00 91.06 149 SER A C 1
ATOM 1156 O O . SER A 1 149 ? 20.162 -20.250 -11.294 1.00 91.06 149 SER A O 1
ATOM 1158 N N . GLN A 1 150 ? 20.276 -21.807 -12.917 1.00 92.00 150 GLN A N 1
ATOM 1159 C CA . GLN A 1 150 ? 20.491 -20.896 -14.032 1.00 92.00 150 GLN A CA 1
ATOM 1160 C C . GLN A 1 150 ? 19.515 -21.248 -15.152 1.00 92.00 150 GLN A C 1
ATOM 1162 O O . GLN A 1 150 ? 19.411 -22.409 -15.540 1.00 92.00 150 GLN A O 1
ATOM 1167 N N . THR A 1 151 ? 18.849 -20.234 -15.701 1.00 91.44 151 THR A N 1
ATOM 1168 C CA . THR A 1 151 ? 18.013 -20.344 -16.901 1.00 91.44 151 THR A CA 1
ATOM 1169 C C . THR A 1 151 ? 18.563 -19.404 -17.979 1.00 91.44 151 THR A C 1
ATOM 1171 O O . THR A 1 151 ? 18.449 -18.186 -17.825 1.00 91.44 151 THR A O 1
ATOM 1174 N N . PRO A 1 152 ? 19.210 -19.923 -19.037 1.00 87.75 152 PRO A N 1
ATOM 1175 C CA . PRO A 1 152 ? 19.681 -19.109 -20.158 1.00 87.75 152 PRO A CA 1
ATOM 1176 C C . PRO A 1 152 ? 18.524 -18.542 -20.993 1.00 87.75 152 PRO A C 1
ATOM 1178 O O . PRO A 1 152 ? 17.494 -19.195 -21.147 1.00 87.75 152 PRO A O 1
ATOM 1181 N N . HIS A 1 153 ? 18.723 -17.361 -21.578 1.00 80.12 153 HIS A N 1
ATOM 1182 C CA . HIS A 1 153 ? 17.819 -16.728 -22.539 1.00 80.12 153 HIS A CA 1
ATOM 1183 C C . HIS A 1 153 ? 18.530 -16.469 -23.877 1.00 80.12 153 HIS A C 1
ATOM 1185 O O . HIS A 1 153 ? 19.737 -16.219 -23.923 1.00 80.12 153 HIS A O 1
ATOM 1191 N N . ASP A 1 154 ? 17.762 -16.461 -24.970 1.00 76.12 154 ASP A N 1
ATOM 1192 C CA . ASP A 1 154 ? 18.283 -16.371 -26.347 1.00 76.12 154 ASP A CA 1
ATOM 1193 C C . ASP A 1 154 ? 19.034 -15.061 -26.655 1.00 76.12 154 ASP A C 1
ATOM 1195 O O . ASP A 1 154 ? 19.839 -14.997 -27.581 1.00 76.12 154 ASP A O 1
ATOM 1199 N N . ASN A 1 155 ? 18.816 -14.006 -25.867 1.00 78.00 155 ASN A N 1
ATOM 1200 C CA . ASN A 1 155 ? 19.465 -12.698 -26.016 1.00 78.00 155 ASN A CA 1
ATOM 1201 C C . ASN A 1 155 ? 20.806 -12.580 -25.251 1.00 78.00 155 ASN A C 1
ATOM 1203 O O . ASN A 1 155 ? 21.369 -11.484 -25.125 1.00 78.00 155 ASN A O 1
ATOM 1207 N N . GLY A 1 156 ? 21.325 -13.698 -24.731 1.00 84.94 156 GLY A N 1
ATOM 1208 C CA . GLY A 1 156 ? 22.589 -13.780 -23.996 1.00 84.94 156 GLY A CA 1
ATOM 1209 C C . GLY A 1 156 ? 22.486 -13.438 -22.509 1.00 84.94 156 GLY A C 1
ATOM 1210 O O . GLY A 1 156 ? 23.495 -13.508 -21.810 1.00 84.94 156 GLY A O 1
ATOM 1211 N N . TRP A 1 157 ? 21.297 -13.084 -22.015 1.00 92.62 157 TRP A N 1
ATOM 1212 C CA . TRP A 1 157 ? 21.040 -12.987 -20.582 1.00 92.62 157 TRP A CA 1
ATOM 1213 C C . TRP A 1 157 ? 20.817 -14.373 -19.974 1.00 92.62 157 TRP A C 1
ATOM 1215 O O . TRP A 1 157 ? 20.411 -15.323 -20.638 1.00 92.62 157 TRP A O 1
ATOM 1225 N N . SER A 1 158 ? 21.085 -14.508 -18.684 1.00 92.44 158 SER A N 1
ATOM 1226 C CA . SER A 1 158 ? 20.761 -15.688 -17.889 1.00 92.44 158 SER A CA 1
ATOM 1227 C C . SER A 1 158 ? 20.091 -15.250 -16.599 1.00 92.44 158 SER A C 1
ATOM 1229 O O . SER A 1 158 ? 20.633 -14.413 -15.876 1.00 92.44 158 SER A O 1
ATOM 1231 N N . LYS A 1 159 ? 18.937 -15.838 -16.284 1.00 93.62 159 LYS A N 1
ATOM 1232 C CA . LYS A 1 159 ? 18.320 -15.704 -14.967 1.00 93.62 159 LYS A CA 1
ATOM 1233 C C . LYS A 1 159 ? 19.042 -16.623 -13.991 1.00 93.62 159 LYS A C 1
ATOM 1235 O O . LYS A 1 159 ? 19.197 -17.813 -14.264 1.00 93.62 159 LYS A O 1
ATOM 1240 N N . ILE A 1 160 ? 19.456 -16.081 -12.857 1.00 96.12 160 ILE A N 1
ATOM 1241 C CA . ILE A 1 160 ? 20.021 -16.823 -11.733 1.00 96.12 160 ILE A CA 1
ATOM 1242 C C . ILE A 1 160 ? 18.997 -16.822 -10.610 1.00 96.12 160 ILE A C 1
ATOM 1244 O O . ILE A 1 160 ? 18.421 -15.777 -10.315 1.00 96.12 160 ILE A O 1
ATOM 1248 N N . GLU A 1 161 ? 18.787 -17.969 -9.971 1.00 95.12 161 GLU A N 1
ATOM 1249 C CA . GLU A 1 161 ? 18.022 -18.063 -8.728 1.00 95.12 161 GLU A CA 1
ATOM 1250 C C . GLU A 1 161 ? 18.854 -18.765 -7.657 1.00 95.12 161 GLU A C 1
ATOM 1252 O O . GLU A 1 161 ? 19.485 -19.787 -7.918 1.00 95.12 161 GLU A O 1
ATOM 1257 N N . ILE A 1 162 ? 18.864 -18.216 -6.445 1.00 94.19 162 ILE A N 1
ATOM 1258 C CA . ILE A 1 162 ? 19.581 -18.751 -5.290 1.00 94.19 162 ILE A CA 1
ATOM 1259 C C . ILE A 1 162 ? 18.576 -18.942 -4.161 1.00 94.19 162 ILE A C 1
ATOM 1261 O O . ILE A 1 162 ? 17.994 -17.966 -3.682 1.00 94.19 162 ILE A O 1
ATOM 1265 N N . ASP A 1 163 ? 18.416 -20.181 -3.710 1.00 90.50 163 ASP A N 1
ATOM 1266 C CA . ASP A 1 163 ? 17.621 -20.520 -2.537 1.00 90.50 163 ASP A CA 1
ATOM 1267 C C . ASP A 1 163 ? 18.506 -20.573 -1.292 1.00 90.50 163 ASP A C 1
ATOM 1269 O O . ASP A 1 163 ? 19.509 -21.291 -1.237 1.00 90.50 163 ASP A O 1
ATOM 1273 N N . TYR A 1 164 ? 18.108 -19.803 -0.286 1.00 88.44 164 TYR A N 1
ATOM 1274 C CA . TYR A 1 164 ? 18.738 -19.736 1.018 1.00 88.44 164 TYR A CA 1
ATOM 1275 C C . TYR A 1 164 ? 17.813 -20.372 2.047 1.00 88.44 164 TYR A C 1
ATOM 1277 O O . TYR A 1 164 ? 16.790 -19.784 2.382 1.00 88.44 164 TYR A O 1
ATOM 1285 N N . ASP A 1 165 ? 18.197 -21.523 2.587 1.00 84.62 165 ASP A N 1
ATOM 1286 C CA . ASP A 1 165 ? 17.425 -22.210 3.621 1.00 84.62 165 ASP A CA 1
ATOM 1287 C C . ASP A 1 165 ? 18.020 -21.946 5.018 1.00 84.62 165 ASP A C 1
ATOM 1289 O O . ASP A 1 165 ? 19.243 -21.952 5.192 1.00 84.62 165 ASP A O 1
ATOM 1293 N N . SER A 1 166 ? 17.160 -21.739 6.022 1.00 79.25 166 SER A N 1
ATOM 1294 C CA . SER A 1 166 ? 17.521 -21.608 7.450 1.00 79.25 166 SER A CA 1
ATOM 1295 C C . SER A 1 166 ? 18.620 -20.571 7.753 1.00 79.25 166 SER A C 1
ATOM 1297 O O . SER A 1 166 ? 19.653 -20.879 8.352 1.00 79.25 166 SER A O 1
ATOM 1299 N N . VAL A 1 167 ? 18.417 -19.324 7.326 1.00 78.12 167 VAL A N 1
ATOM 1300 C CA . VAL A 1 167 ? 19.451 -18.271 7.369 1.00 78.12 167 VAL A CA 1
ATOM 1301 C C . VAL A 1 167 ? 19.611 -17.574 8.729 1.00 78.12 167 VAL A C 1
ATOM 1303 O O . VAL A 1 167 ? 18.651 -17.381 9.475 1.00 78.12 167 VAL A O 1
ATOM 1306 N N . ASP A 1 168 ? 20.827 -17.095 9.028 1.00 77.06 168 ASP A N 1
ATOM 1307 C CA . ASP A 1 168 ? 21.087 -16.196 10.164 1.00 77.06 168 ASP A CA 1
ATOM 1308 C C . ASP A 1 168 ? 20.564 -14.775 9.872 1.00 77.06 168 ASP A C 1
ATOM 1310 O O . ASP A 1 168 ? 21.198 -13.965 9.183 1.00 77.06 168 ASP A O 1
ATOM 1314 N N . ARG A 1 169 ? 19.402 -14.463 10.455 1.00 70.75 169 ARG A N 1
ATOM 1315 C CA . ARG A 1 169 ? 18.667 -13.195 10.297 1.00 70.75 169 ARG A CA 1
ATOM 1316 C C . ARG A 1 169 ? 19.364 -11.979 10.925 1.00 70.75 169 ARG A C 1
ATOM 1318 O O . ARG A 1 169 ? 18.933 -10.842 10.715 1.00 70.75 169 ARG A O 1
ATOM 1325 N N . SER A 1 170 ? 20.453 -12.170 11.676 1.00 71.75 170 SER A N 1
ATOM 1326 C CA . SER A 1 170 ? 21.252 -11.052 12.197 1.00 71.75 170 SER A CA 1
ATOM 1327 C C . SER A 1 170 ? 22.028 -10.315 11.093 1.00 71.75 170 SER A C 1
ATOM 1329 O O . SER A 1 170 ? 22.460 -9.176 11.291 1.00 71.75 170 SER A O 1
ATOM 1331 N N . LYS A 1 171 ? 22.190 -10.929 9.909 1.00 75.38 171 LYS A N 1
ATOM 1332 C CA . LYS A 1 171 ? 22.941 -10.385 8.767 1.00 75.38 171 LYS A CA 1
ATOM 1333 C C . LYS A 1 171 ? 21.990 -9.863 7.684 1.00 75.38 171 LYS A C 1
ATOM 1335 O O . LYS A 1 171 ? 21.471 -10.630 6.886 1.00 75.38 171 LYS A O 1
ATOM 1340 N N . LYS A 1 172 ? 21.796 -8.542 7.632 1.00 79.94 172 LYS A N 1
ATOM 1341 C CA . LYS A 1 172 ? 20.687 -7.895 6.899 1.00 79.94 172 LYS A CA 1
ATOM 1342 C C . LYS A 1 172 ? 21.117 -7.109 5.657 1.00 79.94 172 LYS A C 1
ATOM 1344 O O . LYS A 1 172 ? 20.595 -6.026 5.407 1.00 79.94 172 LYS A O 1
ATOM 1349 N N . SER A 1 173 ? 22.106 -7.592 4.910 1.00 89.50 173 SER A N 1
ATOM 1350 C CA . SER A 1 173 ? 22.596 -6.871 3.728 1.00 89.50 173 SER A CA 1
ATOM 1351 C C . SER A 1 173 ? 22.762 -7.792 2.535 1.00 89.50 173 SER A C 1
ATOM 1353 O O . SER A 1 173 ? 23.423 -8.828 2.644 1.00 89.50 173 SER A O 1
ATOM 1355 N N . LEU A 1 174 ? 22.194 -7.365 1.408 1.00 94.81 174 LEU A N 1
ATOM 1356 C CA . LEU A 1 174 ? 22.532 -7.875 0.088 1.00 94.81 174 LEU A CA 1
ATOM 1357 C C . LEU A 1 174 ? 23.703 -7.047 -0.433 1.00 94.81 174 LEU A C 1
ATOM 1359 O O . LEU A 1 174 ? 23.655 -5.818 -0.415 1.00 94.81 174 LEU A O 1
ATOM 1363 N N . ILE A 1 175 ? 24.761 -7.721 -0.867 1.00 96.00 175 ILE A N 1
ATOM 1364 C CA . ILE A 1 175 ? 25.935 -7.094 -1.470 1.00 96.00 175 ILE A CA 1
ATOM 1365 C C . ILE A 1 175 ? 26.200 -7.791 -2.796 1.00 96.00 175 ILE A C 1
ATOM 1367 O O . ILE A 1 175 ? 26.309 -9.016 -2.837 1.00 96.00 175 ILE A O 1
ATOM 1371 N N . ILE A 1 176 ? 26.336 -7.007 -3.858 1.00 97.50 176 ILE A N 1
ATOM 1372 C CA . ILE A 1 176 ? 26.675 -7.489 -5.191 1.00 97.50 176 ILE A CA 1
ATOM 1373 C C . ILE A 1 176 ? 27.937 -6.761 -5.643 1.00 97.50 176 ILE A C 1
ATOM 1375 O O . ILE A 1 176 ? 28.037 -5.541 -5.516 1.00 97.50 176 ILE A O 1
ATOM 1379 N N . SER A 1 177 ? 28.922 -7.512 -6.128 1.00 96.25 177 SER A N 1
ATOM 1380 C CA . SER A 1 177 ? 30.212 -6.966 -6.547 1.00 96.25 177 SER A CA 1
ATOM 1381 C C . SER A 1 177 ? 30.658 -7.514 -7.886 1.00 96.25 177 SER A C 1
ATOM 1383 O O . SER A 1 177 ? 30.590 -8.727 -8.091 1.00 96.25 177 SER A O 1
ATOM 1385 N N . GLY A 1 178 ? 31.194 -6.644 -8.738 1.00 95.19 178 GLY A N 1
ATOM 1386 C CA . GLY A 1 178 ? 32.103 -7.051 -9.801 1.00 95.19 178 GLY A CA 1
ATOM 1387 C C . GLY A 1 178 ? 33.374 -7.627 -9.183 1.00 95.19 178 GLY A C 1
ATOM 1388 O O . GLY A 1 178 ? 33.865 -7.132 -8.167 1.00 95.19 178 GLY A O 1
ATOM 1389 N N . ILE A 1 179 ? 33.861 -8.728 -9.746 1.00 93.44 179 ILE A N 1
ATOM 1390 C CA . ILE A 1 179 ? 35.161 -9.321 -9.396 1.00 93.44 179 ILE A CA 1
ATOM 1391 C C . ILE A 1 179 ? 35.894 -9.789 -10.663 1.00 93.44 179 ILE A C 1
ATOM 1393 O O . ILE A 1 179 ? 36.595 -10.809 -10.647 1.00 93.44 179 ILE A O 1
ATOM 1397 N N . GLY A 1 180 ? 35.632 -9.097 -11.772 1.00 86.56 180 GLY A N 1
ATOM 1398 C CA . GLY A 1 180 ? 36.251 -9.344 -13.062 1.00 86.56 180 GLY A CA 1
ATOM 1399 C C . GLY A 1 180 ? 37.755 -9.112 -13.007 1.00 86.56 180 GLY A C 1
ATOM 1400 O O . GLY A 1 180 ? 38.280 -8.469 -12.094 1.00 86.56 180 GLY A O 1
ATOM 1401 N N . THR A 1 181 ? 38.465 -9.694 -13.968 1.00 84.00 181 THR A N 1
ATOM 1402 C CA . THR A 1 181 ? 39.923 -9.537 -14.093 1.00 84.00 181 THR A CA 1
ATOM 1403 C C . THR A 1 181 ? 40.321 -8.392 -15.019 1.00 84.00 181 THR A C 1
ATOM 1405 O O . THR A 1 181 ? 41.515 -8.175 -15.211 1.00 84.00 181 THR A O 1
ATOM 1408 N N . ASP A 1 182 ? 39.353 -7.707 -15.627 1.00 80.31 182 ASP A N 1
ATOM 1409 C CA . ASP A 1 182 ? 39.586 -6.714 -16.670 1.00 80.31 182 ASP A CA 1
ATOM 1410 C C . ASP A 1 182 ? 38.591 -5.567 -16.531 1.00 80.31 182 ASP A C 1
ATOM 1412 O O . ASP A 1 182 ? 37.381 -5.745 -16.686 1.00 80.31 182 ASP A O 1
ATOM 1416 N N . ASP A 1 183 ? 39.141 -4.390 -16.280 1.00 79.88 183 ASP A N 1
ATOM 1417 C CA . ASP A 1 183 ? 38.392 -3.154 -16.179 1.00 79.88 183 ASP A CA 1
ATOM 1418 C C . ASP A 1 183 ? 37.756 -2.825 -17.551 1.00 79.88 183 ASP A C 1
ATOM 1420 O O . ASP A 1 183 ? 38.428 -2.851 -18.588 1.00 79.88 183 ASP A O 1
ATOM 1424 N N . SER A 1 184 ? 36.482 -2.416 -17.568 1.00 79.88 184 SER A N 1
ATOM 1425 C CA . SER A 1 184 ? 35.663 -2.010 -18.742 1.00 79.88 184 SER A CA 1
ATOM 1426 C C . SER A 1 184 ? 34.801 -3.080 -19.426 1.00 79.88 184 SER A C 1
ATOM 1428 O O . SER A 1 184 ? 34.138 -2.772 -20.425 1.00 79.88 184 SER A O 1
ATOM 1430 N N . TYR A 1 185 ? 34.811 -4.320 -18.929 1.00 82.62 185 TYR A N 1
ATOM 1431 C CA . TYR A 1 185 ? 34.010 -5.424 -19.477 1.00 82.62 185 TYR A CA 1
ATOM 1432 C C . TYR A 1 185 ? 33.460 -6.319 -18.359 1.00 82.62 185 TYR A C 1
ATOM 1434 O O . TYR A 1 185 ? 33.781 -7.510 -18.258 1.00 82.62 185 TYR A O 1
ATOM 1442 N N . GLY A 1 186 ? 32.621 -5.716 -17.516 1.00 85.75 186 GLY A N 1
ATOM 1443 C CA . GLY A 1 186 ? 32.041 -6.355 -16.338 1.00 85.75 186 GLY A CA 1
ATOM 1444 C C . GLY A 1 186 ? 30.804 -7.202 -16.586 1.00 85.75 186 GLY A C 1
ATOM 1445 O O . GLY A 1 186 ? 30.209 -7.197 -17.655 1.00 85.75 186 GLY A O 1
ATOM 1446 N N . MET A 1 187 ? 30.361 -7.913 -15.550 1.00 93.81 187 MET A N 1
ATOM 1447 C CA . MET A 1 187 ?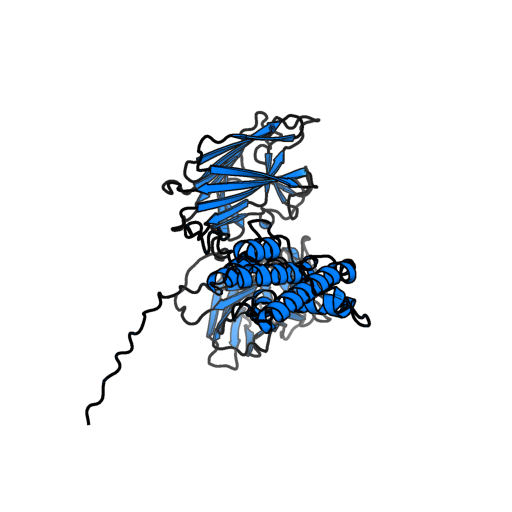 29.053 -8.566 -15.596 1.00 93.81 187 MET A CA 1
ATOM 1448 C C . MET A 1 187 ? 27.949 -7.498 -15.651 1.00 93.81 187 MET A C 1
ATOM 1450 O O . MET A 1 187 ? 27.935 -6.592 -14.810 1.00 93.81 187 MET A O 1
ATOM 1454 N N . LEU A 1 188 ? 27.027 -7.619 -16.610 1.00 94.94 188 LEU A N 1
ATOM 1455 C CA . LEU A 1 188 ? 25.788 -6.843 -16.622 1.00 94.94 188 LEU A CA 1
ATOM 1456 C C . LEU A 1 188 ? 24.790 -7.452 -15.638 1.00 94.94 188 LEU A C 1
ATOM 1458 O O . LEU A 1 188 ? 24.740 -8.676 -15.497 1.00 94.94 188 LEU A O 1
ATOM 1462 N N . LEU A 1 189 ? 24.007 -6.609 -14.974 1.00 96.12 189 LEU A N 1
ATOM 1463 C CA . LEU A 1 189 ? 23.070 -6.985 -13.920 1.00 96.12 189 LEU A CA 1
ATOM 1464 C C . LEU A 1 189 ? 21.739 -6.260 -14.097 1.00 96.12 189 LEU A C 1
ATOM 1466 O O . LEU A 1 189 ? 21.716 -5.051 -14.323 1.00 96.12 189 LEU A O 1
ATOM 1470 N N . ASP A 1 190 ? 20.650 -7.002 -13.929 1.00 94.06 190 ASP A N 1
ATOM 1471 C CA . ASP A 1 190 ? 19.286 -6.502 -14.067 1.00 94.06 190 ASP A CA 1
ATOM 1472 C C . ASP A 1 190 ? 18.296 -7.361 -13.244 1.00 94.06 190 ASP A C 1
ATOM 1474 O O . ASP A 1 190 ? 18.638 -8.454 -12.779 1.00 94.06 190 ASP A O 1
ATOM 1478 N N . SER A 1 191 ? 17.070 -6.872 -13.063 1.00 89.75 191 SER A N 1
ATOM 1479 C CA . SER A 1 191 ? 15.905 -7.607 -12.549 1.00 89.75 191 SER A CA 1
ATOM 1480 C C . SER A 1 191 ? 16.141 -8.320 -11.208 1.00 89.75 191 SER A C 1
ATOM 1482 O O . SER A 1 191 ? 15.829 -9.506 -11.048 1.00 89.75 191 SER A O 1
ATOM 1484 N N . ILE A 1 192 ? 16.729 -7.621 -10.236 1.00 94.44 192 ILE A N 1
ATOM 1485 C CA . ILE A 1 192 ? 17.026 -8.170 -8.909 1.00 94.44 192 ILE A CA 1
ATOM 1486 C C . ILE A 1 192 ? 15.728 -8.301 -8.121 1.00 94.44 192 ILE A C 1
ATOM 1488 O O . ILE A 1 192 ? 14.969 -7.348 -7.996 1.00 94.44 192 ILE A O 1
ATOM 1492 N N . LYS A 1 193 ? 15.499 -9.464 -7.516 1.00 90.06 193 LYS A N 1
ATOM 1493 C CA . LYS A 1 193 ? 14.323 -9.738 -6.695 1.00 90.06 193 LYS A CA 1
ATOM 1494 C C . LYS A 1 193 ? 14.658 -10.664 -5.539 1.00 90.06 193 LYS A C 1
ATOM 1496 O O . LYS A 1 193 ? 15.211 -11.738 -5.748 1.00 90.06 193 LYS A O 1
ATOM 1501 N N . LEU A 1 194 ? 14.299 -10.277 -4.322 1.00 91.00 194 LEU A N 1
ATOM 1502 C CA . LEU A 1 194 ? 14.425 -11.112 -3.129 1.00 91.00 194 LEU A CA 1
ATOM 1503 C C . LEU A 1 194 ? 13.039 -11.428 -2.589 1.00 91.00 194 LEU A C 1
ATOM 1505 O O . LEU A 1 194 ? 12.262 -10.514 -2.331 1.00 91.00 194 LEU A O 1
ATOM 1509 N N . ILE A 1 195 ? 12.760 -12.705 -2.356 1.00 84.69 195 ILE A N 1
ATOM 1510 C CA . ILE A 1 195 ? 11.529 -13.170 -1.718 1.00 84.69 195 ILE A CA 1
ATOM 1511 C C . ILE A 1 195 ? 11.846 -13.952 -0.443 1.00 84.69 195 ILE A C 1
ATOM 1513 O O . ILE A 1 195 ? 12.814 -14.710 -0.397 1.00 84.69 195 ILE A O 1
ATOM 1517 N N . ALA A 1 196 ? 11.028 -13.772 0.584 1.00 81.31 196 ALA A N 1
ATOM 1518 C CA . ALA A 1 196 ? 10.947 -14.623 1.759 1.00 81.31 196 ALA A CA 1
ATOM 1519 C C . ALA A 1 196 ? 10.085 -15.854 1.442 1.00 81.31 196 ALA A C 1
ATOM 1521 O O . ALA A 1 196 ? 9.019 -15.738 0.836 1.00 81.31 196 ALA A O 1
ATOM 1522 N N . LYS A 1 197 ? 10.565 -17.028 1.847 1.00 72.94 197 LYS A N 1
ATOM 1523 C CA . LYS A 1 197 ? 9.946 -18.341 1.677 1.00 72.94 197 LYS A CA 1
ATOM 1524 C C . LYS A 1 197 ? 9.697 -18.950 3.054 1.00 72.94 197 LYS A C 1
ATOM 1526 O O . LYS A 1 197 ? 10.643 -19.164 3.815 1.00 72.94 197 LYS A O 1
ATOM 1531 N N . ASP A 1 198 ? 8.456 -19.296 3.354 1.00 61.66 198 ASP A N 1
ATOM 1532 C CA . ASP A 1 198 ? 8.170 -20.130 4.518 1.00 61.66 198 ASP A CA 1
ATOM 1533 C C . ASP A 1 198 ? 8.313 -21.613 4.170 1.00 61.66 198 ASP A C 1
ATOM 1535 O O . ASP A 1 198 ? 8.318 -22.009 3.004 1.00 61.66 198 ASP A O 1
ATOM 1539 N N . ALA A 1 199 ? 8.570 -22.425 5.195 1.00 41.19 199 ALA A N 1
ATOM 1540 C CA . ALA A 1 199 ? 9.001 -23.812 5.074 1.00 41.19 199 ALA A CA 1
ATOM 1541 C C . ALA A 1 199 ? 7.910 -24.715 4.471 1.00 41.19 199 ALA A C 1
ATOM 1543 O O . ALA A 1 199 ? 7.162 -25.349 5.206 1.00 41.19 199 ALA A O 1
ATOM 1544 N N . ASN A 1 200 ? 7.820 -24.734 3.140 1.00 36.22 200 ASN A N 1
ATOM 1545 C CA . ASN A 1 200 ? 7.459 -25.845 2.251 1.00 36.22 200 ASN A CA 1
ATOM 1546 C C . ASN A 1 200 ? 6.972 -25.262 0.922 1.00 36.22 200 ASN A C 1
ATOM 1548 O O . ASN A 1 200 ? 5.773 -25.110 0.715 1.00 36.22 200 ASN A O 1
ATOM 1552 N N . ASP A 1 201 ? 7.893 -24.981 0.001 1.00 34.78 201 ASP A N 1
ATOM 1553 C CA . ASP A 1 201 ? 7.507 -24.815 -1.398 1.00 34.78 201 ASP A CA 1
ATOM 1554 C C . ASP A 1 201 ? 8.555 -25.426 -2.338 1.00 34.78 201 ASP A C 1
ATOM 1556 O O . ASP A 1 201 ? 9.606 -24.854 -2.640 1.00 34.78 201 ASP A O 1
ATOM 1560 N N . THR A 1 202 ? 8.264 -26.654 -2.758 1.00 30.59 202 THR A N 1
ATOM 1561 C CA . THR A 1 202 ? 8.778 -27.253 -3.987 1.00 30.59 202 THR A CA 1
ATOM 1562 C C . THR A 1 202 ? 7.572 -27.455 -4.884 1.00 30.59 202 THR A C 1
ATOM 1564 O O . THR A 1 202 ? 7.013 -28.544 -4.841 1.00 30.59 202 THR A O 1
ATOM 1567 N N . GLN A 1 203 ? 7.161 -26.439 -5.645 1.00 31.58 203 GLN A N 1
ATOM 1568 C CA . GLN A 1 203 ? 6.851 -26.510 -7.081 1.00 31.58 203 GLN A CA 1
ATOM 1569 C C . GLN A 1 203 ? 6.790 -25.095 -7.682 1.00 31.58 203 GLN A C 1
ATOM 1571 O O . GLN A 1 203 ? 6.328 -24.149 -7.058 1.00 31.58 203 GLN A O 1
ATOM 1576 N N . GLU A 1 204 ? 7.291 -24.953 -8.911 1.00 34.72 204 GLU A N 1
ATOM 1577 C CA . GLU A 1 204 ? 7.190 -23.726 -9.702 1.00 34.72 204 GLU A CA 1
ATOM 1578 C C . GLU A 1 204 ? 5.728 -23.306 -9.897 1.00 34.72 204 GLU A C 1
ATOM 1580 O O . GLU A 1 204 ? 4.900 -24.097 -10.352 1.00 34.72 204 GLU A O 1
ATOM 1585 N N . SER A 1 205 ? 5.431 -22.024 -9.674 1.00 29.03 205 SER A N 1
ATOM 1586 C CA . SER A 1 205 ? 4.297 -21.379 -10.328 1.00 29.03 205 SER A CA 1
ATOM 1587 C C . SER A 1 205 ? 4.738 -20.071 -10.985 1.00 29.03 205 SER A C 1
ATOM 1589 O O . SER A 1 205 ? 5.338 -19.190 -10.372 1.00 29.03 205 SER A O 1
ATOM 1591 N N . ASN A 1 206 ? 4.454 -19.965 -12.284 1.00 32.28 206 ASN A N 1
ATOM 1592 C CA . ASN A 1 206 ? 4.451 -18.716 -13.033 1.00 32.28 206 ASN A CA 1
ATOM 1593 C C . ASN A 1 206 ? 3.330 -17.822 -12.484 1.00 32.28 206 ASN A C 1
ATOM 1595 O O . ASN A 1 206 ? 2.224 -17.843 -13.024 1.00 32.28 206 ASN A O 1
ATOM 1599 N N . GLN A 1 207 ? 3.578 -17.056 -11.421 1.00 30.11 207 GLN A N 1
ATOM 1600 C CA . GLN A 1 207 ? 2.644 -16.033 -10.952 1.00 30.11 207 GLN A CA 1
ATOM 1601 C C . GLN A 1 207 ? 3.363 -14.761 -10.487 1.00 30.11 207 GLN A C 1
ATOM 1603 O O . GLN A 1 207 ? 4.365 -14.774 -9.779 1.00 30.11 207 GLN A O 1
ATOM 1608 N N . THR A 1 208 ? 2.819 -13.654 -10.984 1.00 33.34 208 THR A N 1
ATOM 1609 C CA . THR A 1 208 ? 3.014 -12.254 -10.603 1.00 33.34 208 THR A CA 1
ATOM 1610 C C . THR A 1 208 ? 2.918 -12.063 -9.089 1.00 33.34 208 THR A C 1
ATOM 1612 O O . THR A 1 208 ? 2.161 -12.798 -8.459 1.00 33.34 208 THR A O 1
ATOM 1615 N N . ASN A 1 209 ? 3.645 -11.080 -8.527 1.00 35.56 209 ASN A N 1
ATOM 1616 C CA . ASN A 1 209 ? 3.578 -10.710 -7.102 1.00 35.56 209 ASN A CA 1
ATOM 1617 C C . ASN A 1 209 ? 2.129 -10.807 -6.599 1.00 35.56 209 ASN A C 1
ATOM 1619 O O . ASN A 1 209 ? 1.285 -10.078 -7.132 1.00 35.56 209 ASN A O 1
ATOM 1623 N N . PRO A 1 210 ? 1.809 -11.676 -5.623 1.00 38.59 210 PRO A N 1
ATOM 1624 C CA . PRO A 1 210 ? 0.524 -11.577 -4.966 1.00 38.59 210 PRO A CA 1
ATOM 1625 C C . PRO A 1 210 ? 0.484 -10.203 -4.303 1.00 38.59 210 PRO A C 1
ATOM 1627 O O . PRO A 1 210 ? 1.394 -9.806 -3.572 1.00 38.59 210 PRO A O 1
ATOM 1630 N N . LEU A 1 211 ? -0.546 -9.439 -4.647 1.00 45.12 211 LEU A N 1
ATOM 1631 C CA . LEU A 1 211 ? -0.885 -8.233 -3.917 1.00 45.12 211 LEU A CA 1
ATOM 1632 C C . LEU A 1 211 ? -1.089 -8.619 -2.429 1.00 45.12 211 LEU A C 1
ATOM 1634 O O . LEU A 1 211 ? -1.485 -9.757 -2.168 1.00 45.12 211 LEU A O 1
ATOM 1638 N N . PRO A 1 212 ? -0.803 -7.725 -1.460 1.00 47.12 212 PRO A N 1
ATOM 1639 C CA . PRO A 1 212 ? -1.039 -7.975 -0.033 1.00 47.12 212 PRO A CA 1
ATOM 1640 C C . PRO A 1 212 ? -2.416 -8.593 0.241 1.00 47.12 212 PRO A C 1
ATOM 1642 O O . PRO A 1 212 ? -3.357 -8.315 -0.504 1.00 47.12 212 PRO A O 1
ATOM 1645 N N . ASP A 1 213 ? -2.551 -9.377 1.316 1.00 52.88 213 ASP A N 1
ATOM 1646 C CA . ASP A 1 213 ? -3.800 -10.079 1.636 1.00 52.88 213 ASP A CA 1
ATOM 1647 C C . ASP A 1 213 ? -5.028 -9.159 1.554 1.00 52.88 213 ASP A C 1
ATOM 1649 O O . ASP A 1 213 ? -5.057 -8.027 2.046 1.00 52.88 213 ASP A O 1
ATOM 1653 N N . GLY A 1 214 ? -6.042 -9.647 0.841 1.00 64.88 214 GLY A N 1
ATOM 1654 C CA . GLY A 1 214 ? -7.267 -8.911 0.559 1.00 64.88 214 GLY A CA 1
ATOM 1655 C C . GLY A 1 214 ? -7.184 -7.933 -0.617 1.00 64.88 214 GLY A C 1
ATOM 1656 O O . GLY A 1 214 ? -8.235 -7.508 -1.079 1.00 64.88 214 GLY A O 1
ATOM 1657 N N . ILE A 1 215 ? -6.017 -7.594 -1.168 1.00 74.81 215 ILE A N 1
ATOM 1658 C CA . ILE A 1 215 ? -5.901 -6.767 -2.381 1.00 74.81 215 ILE A CA 1
ATOM 1659 C C . ILE A 1 215 ? -5.959 -7.659 -3.629 1.00 74.81 215 ILE A C 1
ATOM 1661 O O . ILE A 1 215 ? -5.236 -8.638 -3.757 1.00 74.81 215 ILE A O 1
ATOM 1665 N N . LEU A 1 216 ? -6.829 -7.311 -4.574 1.00 80.94 216 LEU A N 1
ATOM 1666 C CA . LEU A 1 216 ? -7.100 -8.080 -5.796 1.00 80.94 216 LEU A CA 1
ATOM 1667 C C . LEU A 1 216 ? -6.644 -7.376 -7.072 1.00 80.94 216 LEU A C 1
ATOM 1669 O O . LEU A 1 216 ? -6.492 -8.021 -8.107 1.00 80.94 216 LEU A O 1
ATOM 1673 N N . LEU A 1 217 ? -6.481 -6.055 -7.017 1.00 87.62 217 LEU A N 1
ATOM 1674 C CA . LEU A 1 217 ? -6.001 -5.224 -8.116 1.00 87.62 217 LEU A CA 1
ATOM 1675 C C . LEU A 1 217 ? -5.322 -3.979 -7.547 1.00 87.62 217 LEU A C 1
ATOM 1677 O O . LEU A 1 217 ? -5.864 -3.389 -6.612 1.00 87.62 217 LEU A O 1
ATOM 1681 N N . LYS A 1 218 ? -4.217 -3.543 -8.159 1.00 84.81 218 LYS A N 1
ATOM 1682 C CA . LYS A 1 218 ? -3.653 -2.203 -7.966 1.00 84.81 218 LYS A CA 1
ATOM 1683 C C . LYS A 1 218 ? -3.054 -1.676 -9.274 1.00 84.81 218 LYS A C 1
ATOM 1685 O O . LYS A 1 218 ? -2.381 -2.443 -9.957 1.00 84.81 218 LYS A O 1
ATOM 1690 N N . GLU A 1 219 ? -3.303 -0.411 -9.596 1.00 87.44 219 GLU A N 1
ATOM 1691 C CA . GLU A 1 219 ? -2.817 0.287 -10.793 1.00 87.44 219 GLU A CA 1
ATOM 1692 C C . GLU A 1 219 ? -2.665 1.791 -10.521 1.00 87.44 219 GLU A C 1
ATOM 1694 O O . GLU A 1 219 ? -3.663 2.449 -10.229 1.00 87.44 219 GLU A O 1
ATOM 1699 N N . SER A 1 220 ? -1.454 2.326 -10.673 1.00 82.50 220 SER A N 1
ATOM 1700 C CA . SER A 1 220 ? -1.151 3.765 -10.633 1.00 82.50 220 SER A CA 1
ATOM 1701 C C . SER A 1 220 ? -0.665 4.313 -11.980 1.00 82.50 220 SER A C 1
ATOM 1703 O O . SER A 1 220 ? -0.313 5.476 -12.091 1.00 82.50 220 SER A O 1
ATOM 1705 N N . PHE A 1 221 ? -0.600 3.497 -13.039 1.00 86.00 221 PHE A N 1
ATOM 1706 C CA . PHE A 1 221 ? -0.162 3.874 -14.392 1.00 86.00 221 PHE A CA 1
ATOM 1707 C C . PHE A 1 221 ? 1.293 4.358 -14.533 1.00 86.00 221 PHE A C 1
ATOM 1709 O O . PHE A 1 221 ? 1.771 4.512 -15.662 1.00 86.00 221 PHE A O 1
ATOM 1716 N N . GLU A 1 222 ? 2.026 4.550 -13.438 1.00 79.38 222 GLU A N 1
ATOM 1717 C CA . GLU A 1 222 ? 3.395 5.080 -13.425 1.00 79.38 222 GLU A CA 1
ATOM 1718 C C . GLU A 1 222 ? 4.363 4.238 -14.267 1.00 79.38 222 GLU A C 1
ATOM 1720 O O . GLU A 1 222 ? 5.163 4.773 -15.038 1.00 79.38 222 GLU A O 1
ATOM 1725 N N . ASN A 1 223 ? 4.234 2.910 -14.215 1.00 73.50 223 ASN A N 1
ATOM 1726 C CA . ASN A 1 223 ? 5.111 1.996 -14.955 1.00 73.50 223 ASN A CA 1
ATOM 1727 C C . ASN A 1 223 ? 4.787 1.916 -16.452 1.00 73.50 223 ASN A C 1
ATOM 1729 O O . ASN A 1 223 ? 5.562 1.375 -17.241 1.00 73.50 223 ASN A O 1
ATOM 1733 N N . LEU A 1 224 ? 3.646 2.459 -16.875 1.00 73.12 224 LEU A N 1
ATOM 1734 C CA . LEU A 1 224 ? 3.250 2.452 -18.278 1.00 73.12 224 LEU A CA 1
ATOM 1735 C C . LEU A 1 224 ? 3.879 3.602 -19.064 1.00 73.12 224 LEU A C 1
ATOM 1737 O O . LEU A 1 224 ? 3.760 3.634 -20.297 1.00 73.12 224 LEU A O 1
ATOM 1741 N N . ARG A 1 225 ? 4.513 4.574 -18.386 1.00 73.69 225 ARG A N 1
ATOM 1742 C CA . ARG A 1 225 ? 5.005 5.767 -19.066 1.00 73.69 225 ARG A CA 1
ATOM 1743 C C . ARG A 1 225 ? 6.160 6.516 -18.386 1.00 73.69 225 ARG A C 1
ATOM 1745 O O . ARG A 1 225 ? 5.995 7.212 -17.395 1.00 73.69 225 ARG A O 1
ATOM 1752 N N . ASP A 1 226 ? 7.282 6.595 -19.101 1.00 59.69 226 ASP A N 1
ATOM 1753 C CA . ASP A 1 226 ? 8.494 7.325 -18.694 1.00 59.69 226 ASP A CA 1
ATOM 1754 C C . ASP A 1 226 ? 8.586 8.771 -19.245 1.00 59.69 226 ASP A C 1
ATOM 1756 O O . ASP A 1 226 ? 9.082 9.688 -18.583 1.00 59.69 226 ASP A O 1
ATOM 1760 N N . LYS A 1 227 ? 8.108 9.014 -20.473 1.00 71.69 227 LYS A N 1
ATOM 1761 C CA . LYS A 1 227 ? 8.280 10.295 -21.190 1.00 71.69 227 LYS A CA 1
ATOM 1762 C C . LYS A 1 227 ? 7.163 11.298 -20.919 1.00 71.69 227 LYS A C 1
ATOM 1764 O O . LYS A 1 227 ? 5.991 10.942 -20.996 1.00 71.69 227 LYS A O 1
ATOM 1769 N N . LYS A 1 228 ? 7.502 12.585 -20.758 1.00 71.50 228 LYS A N 1
ATOM 1770 C CA . LYS A 1 228 ? 6.520 13.695 -20.755 1.00 71.50 228 LYS A CA 1
ATOM 1771 C C . LYS A 1 228 ? 5.664 13.698 -22.031 1.00 71.50 228 LYS A C 1
ATOM 1773 O O . LYS A 1 228 ? 6.132 13.267 -23.087 1.00 71.50 228 LYS A O 1
ATOM 1778 N N . GLY A 1 229 ? 4.433 14.203 -21.956 1.00 75.50 229 GLY A N 1
ATOM 1779 C CA . GLY A 1 229 ? 3.559 14.370 -23.129 1.00 75.50 229 GLY A CA 1
ATOM 1780 C C . GLY A 1 229 ? 2.273 13.536 -23.081 1.00 75.50 229 GLY A C 1
ATOM 1781 O O . GLY A 1 229 ? 1.751 13.240 -22.010 1.00 75.50 229 GLY A O 1
ATOM 1782 N N . TRP A 1 230 ? 1.835 13.055 -24.252 1.00 81.81 230 TRP A N 1
ATOM 1783 C CA . TRP A 1 230 ? 0.646 12.206 -24.479 1.00 81.81 230 TRP A CA 1
ATOM 1784 C C . TRP A 1 230 ? 1.050 10.850 -25.095 1.00 81.81 230 TRP A C 1
ATOM 1786 O O . TRP A 1 230 ? 1.999 10.818 -25.881 1.00 81.81 230 TRP A O 1
ATOM 1796 N N . HIS A 1 231 ? 0.410 9.741 -24.713 1.00 85.25 231 HIS A N 1
ATOM 1797 C CA . HIS A 1 231 ? 0.683 8.406 -25.257 1.00 85.25 231 HIS A CA 1
ATOM 1798 C C . HIS A 1 231 ? -0.591 7.564 -25.235 1.00 85.25 231 HIS A C 1
ATOM 1800 O O . HIS A 1 231 ? -1.255 7.504 -24.208 1.00 85.25 231 HIS A O 1
ATOM 1806 N N . ILE A 1 232 ? -0.924 6.924 -26.358 1.00 85.50 232 ILE A N 1
ATOM 1807 C CA . ILE A 1 232 ? -2.146 6.127 -26.507 1.00 85.50 232 ILE A CA 1
ATOM 1808 C C . ILE A 1 232 ? -1.770 4.650 -26.580 1.00 85.50 232 ILE A C 1
ATOM 1810 O O . ILE A 1 232 ? -1.024 4.242 -27.471 1.00 85.50 232 ILE A O 1
ATOM 1814 N N . LEU A 1 233 ? -2.341 3.854 -25.681 1.00 84.31 233 LEU A N 1
ATOM 1815 C CA . LEU A 1 233 ? -2.167 2.410 -25.594 1.00 84.31 233 LEU A CA 1
ATOM 1816 C C . LEU A 1 233 ? -3.443 1.687 -26.044 1.00 84.31 233 LEU A C 1
ATOM 1818 O O . LEU A 1 233 ? -4.535 1.982 -25.565 1.00 84.31 233 LEU A O 1
ATOM 1822 N N . LYS A 1 234 ? -3.320 0.720 -26.958 1.00 88.19 234 LYS A N 1
ATOM 1823 C CA . LYS A 1 234 ? -4.451 -0.054 -27.507 1.00 88.19 234 LYS A CA 1
ATOM 1824 C C . LYS A 1 234 ? -4.279 -1.545 -27.246 1.00 88.19 234 LYS A C 1
ATOM 1826 O O . LYS A 1 234 ? -3.156 -2.036 -27.174 1.00 88.19 234 LYS A O 1
ATOM 1831 N N . GLY A 1 235 ? -5.392 -2.272 -27.172 1.00 86.44 235 GLY A N 1
ATOM 1832 C CA . GLY A 1 235 ? -5.377 -3.720 -26.979 1.00 86.44 235 GLY A CA 1
ATOM 1833 C C . GLY A 1 235 ? -4.989 -4.116 -25.554 1.00 86.44 235 GLY A C 1
ATOM 1834 O O . GLY A 1 235 ? -5.474 -3.522 -24.591 1.00 86.44 235 GLY A O 1
ATOM 1835 N N . SER A 1 236 ? -4.163 -5.154 -25.417 1.00 85.56 236 SER A N 1
ATOM 1836 C CA . SER A 1 236 ? -3.709 -5.654 -24.115 1.00 85.56 236 SER A CA 1
ATOM 1837 C C . SER A 1 236 ? -2.544 -4.819 -23.586 1.00 85.56 236 SER A C 1
ATOM 1839 O O . SER A 1 236 ? -1.495 -4.743 -24.219 1.00 85.56 236 SER A O 1
ATOM 1841 N N . ILE A 1 237 ? -2.724 -4.240 -22.406 1.00 84.44 237 ILE A N 1
ATOM 1842 C CA . ILE A 1 237 ? -1.778 -3.373 -21.711 1.00 84.44 237 ILE A CA 1
ATOM 1843 C C . ILE A 1 237 ? -1.422 -4.059 -20.398 1.00 84.44 237 ILE A C 1
ATOM 1845 O O . ILE A 1 237 ? -2.307 -4.369 -19.602 1.00 84.44 237 ILE A O 1
ATOM 1849 N N . ARG A 1 238 ? -0.137 -4.326 -20.175 1.00 80.75 238 ARG A N 1
ATOM 1850 C CA . ARG A 1 238 ? 0.343 -4.868 -18.904 1.00 80.75 238 ARG A CA 1
ATOM 1851 C C . ARG A 1 238 ? 0.679 -3.703 -17.982 1.00 80.75 238 ARG A C 1
ATOM 1853 O O . ARG A 1 238 ? 1.667 -3.027 -18.230 1.00 80.75 238 ARG A O 1
ATOM 1860 N N . GLY A 1 239 ? -0.166 -3.483 -16.986 1.00 72.62 239 GLY A N 1
ATOM 1861 C CA . GLY A 1 239 ? 0.030 -2.496 -15.933 1.00 72.62 239 GLY A CA 1
ATOM 1862 C C . GLY A 1 239 ? 0.644 -3.104 -14.679 1.00 72.62 239 GLY A C 1
ATOM 1863 O O . GLY A 1 239 ? 1.311 -4.148 -14.730 1.00 72.62 239 GLY A O 1
ATOM 1864 N N . ASP A 1 240 ? 0.410 -2.452 -13.549 1.00 69.44 240 ASP A N 1
ATOM 1865 C CA . ASP A 1 240 ? 1.112 -2.765 -12.310 1.00 69.44 240 ASP A CA 1
ATOM 1866 C C . ASP A 1 240 ? 0.760 -4.149 -11.765 1.00 69.44 240 ASP A C 1
ATOM 1868 O O . ASP A 1 240 ? -0.330 -4.693 -11.981 1.00 69.44 240 ASP A O 1
ATOM 1872 N N . HIS A 1 241 ? 1.718 -4.745 -11.048 1.00 65.75 241 HIS A N 1
ATOM 1873 C CA . HIS A 1 241 ? 1.586 -6.075 -10.441 1.00 65.75 241 HIS A CA 1
ATOM 1874 C C . HIS A 1 241 ? 1.195 -7.168 -11.459 1.00 65.75 241 HIS A C 1
ATOM 1876 O O . HIS A 1 241 ? 0.637 -8.205 -11.108 1.00 65.75 241 HIS A O 1
ATOM 1882 N N . GLY A 1 242 ? 1.495 -6.940 -12.745 1.00 65.81 242 GLY A N 1
ATOM 1883 C CA . GLY A 1 242 ? 1.169 -7.845 -13.843 1.00 65.81 242 GLY A CA 1
ATOM 1884 C C . GLY A 1 242 ? -0.303 -7.848 -14.256 1.00 65.81 242 GLY A C 1
ATOM 1885 O O . GLY A 1 242 ? -0.708 -8.731 -15.019 1.00 65.81 242 GLY A O 1
ATOM 1886 N N . THR A 1 243 ? -1.090 -6.870 -13.800 1.00 73.19 243 THR A N 1
ATOM 1887 C CA . THR A 1 243 ? -2.470 -6.664 -14.244 1.00 73.19 243 THR A CA 1
ATOM 1888 C C . THR A 1 243 ? -2.511 -6.493 -15.758 1.00 73.19 243 THR A C 1
ATOM 1890 O O . THR A 1 243 ? -1.781 -5.686 -16.326 1.00 73.19 243 THR A O 1
ATOM 1893 N N . VAL A 1 244 ? -3.398 -7.228 -16.433 1.00 81.25 244 VAL A N 1
ATOM 1894 C CA . VAL A 1 244 ? -3.611 -7.071 -17.877 1.00 81.25 244 VAL A CA 1
ATOM 1895 C C . VAL A 1 244 ? -4.910 -6.319 -18.129 1.00 81.25 244 VAL A C 1
ATOM 1897 O O . VAL A 1 244 ? -6.005 -6.879 -18.039 1.00 81.25 244 VAL A O 1
ATOM 1900 N N . TRP A 1 245 ? -4.777 -5.053 -18.500 1.00 89.38 245 TRP A N 1
ATOM 1901 C CA . TRP A 1 245 ? -5.870 -4.226 -18.982 1.00 89.38 245 TRP A CA 1
ATOM 1902 C C . TRP A 1 245 ? -6.119 -4.473 -20.466 1.00 89.38 245 TRP A C 1
ATOM 1904 O O . TRP A 1 245 ? -5.201 -4.663 -21.256 1.00 89.38 245 TRP A O 1
ATOM 1914 N N . LYS A 1 246 ? -7.383 -4.441 -20.869 1.00 90.81 246 LYS A N 1
ATOM 1915 C CA . LYS A 1 246 ? -7.808 -4.395 -22.266 1.00 90.81 246 LYS A CA 1
ATOM 1916 C C . LYS A 1 246 ? -8.425 -3.040 -22.536 1.00 90.81 246 LYS A C 1
ATOM 1918 O O . LYS A 1 246 ? -9.478 -2.748 -21.964 1.00 90.81 246 LYS A O 1
ATOM 1923 N N . SER A 1 247 ? -7.784 -2.265 -23.398 1.00 92.69 247 SER A N 1
ATOM 1924 C CA . SER A 1 247 ? -8.345 -1.042 -23.964 1.00 92.69 247 SER A CA 1
ATOM 1925 C C . SER A 1 247 ? -9.047 -1.339 -25.291 1.00 92.69 247 SER A C 1
ATOM 1927 O O . SER A 1 247 ? -8.653 -2.264 -26.009 1.00 92.69 247 SER A O 1
ATOM 1929 N N . ASP A 1 248 ? -10.107 -0.594 -25.595 1.00 89.88 248 ASP A N 1
ATOM 1930 C CA . ASP A 1 248 ? -10.799 -0.667 -26.883 1.00 89.88 248 ASP A CA 1
ATOM 1931 C C . ASP A 1 248 ? -10.014 0.029 -28.014 1.00 89.88 248 ASP A C 1
ATOM 1933 O O . ASP A 1 248 ? -8.875 0.472 -27.845 1.00 89.88 248 ASP A O 1
ATOM 1937 N N . ASP A 1 249 ? -10.615 0.096 -29.205 1.00 89.31 249 ASP A N 1
ATOM 1938 C CA . ASP A 1 249 ? -9.961 0.638 -30.402 1.00 89.31 249 ASP A CA 1
ATOM 1939 C C . ASP A 1 249 ? -9.677 2.146 -30.310 1.00 89.31 249 ASP A C 1
ATOM 1941 O O . ASP A 1 249 ? -8.831 2.656 -31.058 1.00 89.31 249 ASP A O 1
ATOM 1945 N N . ASN A 1 250 ? -10.335 2.856 -29.384 1.00 87.19 250 ASN A N 1
ATOM 1946 C CA . ASN A 1 250 ? -10.071 4.270 -29.122 1.00 87.19 250 ASN A CA 1
ATOM 1947 C C . ASN A 1 250 ? -8.726 4.443 -28.401 1.00 87.19 250 ASN A C 1
ATOM 1949 O O . ASN A 1 250 ? -7.981 5.373 -28.718 1.00 87.19 250 ASN A O 1
ATOM 1953 N N . GLY A 1 251 ? -8.352 3.474 -27.561 1.00 87.56 251 GLY A N 1
ATOM 1954 C CA . GLY A 1 251 ? -7.078 3.432 -26.852 1.00 87.56 251 GLY A CA 1
ATOM 1955 C C . GLY A 1 251 ? -7.070 4.275 -25.582 1.00 87.56 251 GLY A C 1
ATOM 1956 O O . GLY A 1 251 ? -7.659 5.345 -25.529 1.00 87.56 251 GLY A O 1
ATOM 1957 N N . LEU A 1 252 ? -6.374 3.787 -24.553 1.00 90.81 252 LEU A N 1
ATOM 1958 C CA . LEU A 1 252 ? -6.191 4.492 -23.290 1.00 90.81 252 LEU A CA 1
ATOM 1959 C C . LEU A 1 252 ? -5.100 5.531 -23.465 1.00 90.81 252 LEU A C 1
ATOM 1961 O O . LEU A 1 252 ? -3.966 5.184 -23.795 1.00 90.81 252 LEU A O 1
ATOM 1965 N N . GLU A 1 253 ? -5.435 6.789 -23.230 1.00 91.56 253 GLU A N 1
ATOM 1966 C CA . GLU A 1 253 ? -4.434 7.831 -23.194 1.00 91.56 253 GLU A CA 1
ATOM 1967 C C . GLU A 1 253 ? -3.854 7.949 -21.789 1.00 91.56 253 GLU A C 1
ATOM 1969 O O . GLU A 1 253 ? -4.582 8.117 -20.816 1.00 91.56 253 GLU A O 1
ATOM 1974 N N . LEU A 1 254 ? -2.534 7.868 -21.697 1.00 90.00 254 LEU A N 1
ATOM 1975 C CA . LEU A 1 254 ? -1.786 8.199 -20.496 1.00 90.00 254 LEU A CA 1
ATOM 1976 C C . LEU A 1 254 ? -1.161 9.569 -20.676 1.00 90.00 254 LEU A C 1
ATOM 1978 O O . LEU A 1 254 ? -0.727 9.905 -21.781 1.00 90.00 254 LEU A O 1
ATOM 1982 N N . GLN A 1 255 ? -1.037 10.337 -19.605 1.00 85.44 255 GLN A N 1
ATOM 1983 C CA . GLN A 1 255 ? -0.453 11.675 -19.617 1.00 85.44 255 GLN A CA 1
ATOM 1984 C C . GLN A 1 255 ? 0.570 11.820 -18.513 1.00 85.44 255 GLN A C 1
ATOM 1986 O O . GLN A 1 255 ? 0.399 11.246 -17.450 1.00 85.44 255 GLN A O 1
ATOM 1991 N N . ARG A 1 256 ? 1.631 12.592 -18.775 1.00 81.56 256 ARG A N 1
ATOM 1992 C CA . ARG A 1 256 ? 2.676 12.864 -17.785 1.00 81.56 256 ARG A CA 1
ATOM 1993 C C . ARG A 1 256 ? 3.057 14.336 -17.772 1.00 81.56 256 ARG A C 1
ATOM 1995 O O . ARG A 1 256 ? 3.690 14.792 -18.729 1.00 81.56 256 ARG A O 1
ATOM 2002 N N . GLU A 1 257 ? 2.707 15.033 -16.690 1.00 67.50 257 GLU A N 1
ATOM 2003 C CA . GLU A 1 257 ? 2.996 16.461 -16.452 1.00 67.50 257 GLU A CA 1
ATOM 2004 C C . GLU A 1 257 ? 2.515 17.402 -17.585 1.00 67.50 257 GLU A C 1
ATOM 2006 O O . GLU A 1 257 ? 3.245 18.310 -17.987 1.00 67.50 257 GLU A O 1
ATOM 2011 N N . VAL A 1 258 ? 1.327 17.169 -18.166 1.00 64.31 258 VAL A N 1
ATOM 2012 C CA . VAL A 1 258 ? 0.824 18.008 -19.282 1.00 64.31 258 VAL A CA 1
ATOM 2013 C C . VAL A 1 258 ? -0.476 18.739 -18.979 1.00 64.31 258 VAL A C 1
ATOM 2015 O O . VAL A 1 258 ? -0.537 19.951 -19.156 1.00 64.31 258 VAL A O 1
ATOM 2018 N N . VAL A 1 259 ? -1.528 18.023 -18.583 1.00 58.81 259 VAL A N 1
ATOM 2019 C CA . VAL A 1 259 ? -2.867 18.618 -18.391 1.00 58.81 259 VAL A CA 1
ATOM 2020 C C . VAL A 1 259 ? -3.156 18.907 -16.928 1.00 58.81 259 VAL A C 1
ATOM 2022 O O . VAL A 1 259 ? -3.850 19.869 -16.611 1.00 58.81 259 VAL A O 1
ATOM 2025 N N . SER A 1 260 ? -2.630 18.071 -16.043 1.00 60.47 260 SER A N 1
ATOM 2026 C CA . SER A 1 260 ? -2.755 18.178 -14.599 1.00 60.47 260 SER A CA 1
ATOM 2027 C C . SER A 1 260 ? -1.570 17.471 -13.953 1.00 60.47 260 SER A C 1
ATOM 2029 O O . SER A 1 260 ? -0.994 16.558 -14.549 1.00 60.47 260 SER A O 1
ATOM 2031 N N . ASP A 1 261 ? -1.260 17.856 -12.720 1.00 70.81 261 ASP A N 1
ATOM 2032 C CA . ASP A 1 261 ? -0.528 16.987 -11.803 1.00 70.81 261 ASP A CA 1
ATOM 2033 C C . ASP A 1 261 ? -1.361 15.719 -11.550 1.00 70.81 261 ASP A C 1
ATOM 2035 O O . ASP A 1 261 ? -2.598 15.797 -11.492 1.00 70.81 261 ASP A O 1
ATOM 2039 N N . SER A 1 262 ? -0.696 14.570 -11.453 1.00 64.00 262 SER A N 1
ATOM 2040 C CA . SER A 1 262 ? -1.314 13.277 -11.133 1.00 64.00 262 SER A CA 1
ATOM 2041 C C . SER A 1 262 ? -1.779 13.205 -9.674 1.00 64.00 262 SER A C 1
ATOM 2043 O O . SER A 1 262 ? -1.497 14.121 -8.890 1.00 64.00 262 SER A O 1
ATOM 2045 N N . ALA A 1 263 ? -2.568 12.184 -9.328 1.00 49.69 263 ALA A N 1
ATOM 2046 C CA . ALA A 1 263 ? -3.050 12.024 -7.956 1.00 49.69 263 ALA A CA 1
ATOM 2047 C C . ALA A 1 263 ? -1.890 11.638 -7.031 1.00 49.69 263 ALA A C 1
ATOM 2049 O O . ALA A 1 263 ? -1.703 12.260 -5.979 1.00 49.69 263 ALA A O 1
ATOM 2050 N N . ASP A 1 264 ? -1.073 10.698 -7.499 1.00 58.75 264 ASP A N 1
ATOM 2051 C CA . ASP A 1 264 ? 0.264 10.399 -7.020 1.00 58.75 264 ASP A CA 1
ATOM 2052 C C . ASP A 1 264 ? 1.258 10.423 -8.198 1.00 58.75 264 ASP A C 1
ATOM 2054 O O . ASP A 1 264 ? 0.879 10.672 -9.336 1.00 58.75 264 ASP A O 1
ATOM 2058 N N . GLY A 1 265 ? 2.561 10.308 -7.933 1.00 75.25 265 GLY A N 1
ATOM 2059 C CA . GLY A 1 265 ? 3.542 10.177 -9.015 1.00 75.25 265 GLY A CA 1
ATOM 2060 C C . GLY A 1 265 ? 3.504 11.284 -10.085 1.00 75.25 265 GLY A C 1
ATOM 2061 O O . GLY A 1 265 ? 3.615 12.478 -9.783 1.00 75.25 265 GLY A O 1
ATOM 2062 N N . LYS A 1 266 ? 3.492 10.883 -11.361 1.00 78.31 266 LYS A N 1
ATOM 2063 C CA . LYS A 1 266 ? 3.622 11.772 -12.529 1.00 78.31 266 LYS A CA 1
ATOM 2064 C C . LYS A 1 266 ? 2.720 11.396 -13.699 1.00 78.31 266 LYS A C 1
ATOM 2066 O O . LYS A 1 266 ? 2.627 12.209 -14.624 1.00 78.31 266 LYS A O 1
ATOM 2071 N N . VAL A 1 267 ? 2.134 10.203 -13.717 1.00 83.06 267 VAL A N 1
ATOM 2072 C CA . VAL A 1 267 ? 1.342 9.643 -14.813 1.00 83.06 267 VAL A CA 1
ATOM 2073 C C . VAL A 1 267 ? -0.108 9.483 -14.372 1.00 83.06 267 VAL A C 1
ATOM 2075 O O . VAL A 1 267 ? -0.377 9.236 -13.216 1.00 83.06 267 VAL A O 1
ATOM 2078 N N . HIS A 1 268 ? -1.066 9.702 -15.262 1.00 90.88 268 HIS A N 1
ATOM 2079 C CA . HIS A 1 268 ? -2.468 9.348 -15.026 1.00 90.88 268 HIS A CA 1
ATOM 2080 C C . HIS A 1 268 ? -3.132 8.996 -16.354 1.00 90.88 268 HIS A C 1
ATOM 2082 O O . HIS A 1 268 ? -2.603 9.298 -17.432 1.00 90.88 268 HIS A O 1
ATOM 2088 N N . ALA A 1 269 ? -4.306 8.375 -16.291 1.00 92.75 269 ALA A N 1
ATOM 2089 C CA . ALA A 1 269 ? -5.101 8.051 -17.465 1.00 92.75 269 ALA A CA 1
ATOM 2090 C C . ALA A 1 269 ? -6.154 9.130 -17.766 1.00 92.75 269 ALA A C 1
ATOM 2092 O O . ALA A 1 269 ? -6.802 9.647 -16.859 1.00 92.75 269 ALA A O 1
ATOM 2093 N N . GLU A 1 270 ? -6.400 9.413 -19.047 1.00 91.88 270 GLU A N 1
ATOM 2094 C CA . GLU A 1 270 ? -7.575 10.158 -19.511 1.00 91.88 270 GLU A CA 1
ATOM 2095 C C . GLU A 1 270 ? -8.502 9.232 -20.309 1.00 91.88 270 GLU A C 1
ATOM 2097 O O . GLU A 1 270 ? -8.099 8.563 -21.263 1.00 91.88 270 GLU A O 1
ATOM 2102 N N . LEU A 1 271 ? -9.779 9.196 -19.919 1.00 90.44 271 LEU A N 1
ATOM 2103 C CA . LEU A 1 271 ? -10.763 8.269 -20.488 1.00 90.44 271 LEU A CA 1
ATOM 2104 C C . LEU A 1 271 ? -11.560 8.828 -21.676 1.00 90.44 271 LEU A C 1
ATOM 2106 O O . LEU A 1 271 ? -12.450 8.135 -22.170 1.00 90.44 271 LEU A O 1
ATOM 2110 N N . ASP A 1 272 ? -11.310 10.067 -22.104 1.00 82.69 272 ASP A N 1
ATOM 2111 C CA . ASP A 1 272 ? -12.055 10.705 -23.203 1.00 82.69 272 ASP A CA 1
ATOM 2112 C C . ASP A 1 272 ? -11.253 11.831 -23.890 1.00 82.69 272 ASP A C 1
ATOM 2114 O O . ASP A 1 272 ? -11.726 12.949 -24.085 1.00 82.69 272 ASP A O 1
ATOM 2118 N N . ALA A 1 273 ? -9.987 11.555 -24.213 1.00 75.00 273 ALA A N 1
ATOM 2119 C CA . ALA A 1 273 ? -9.090 12.556 -24.795 1.00 75.00 273 ALA A CA 1
ATOM 2120 C C . ALA A 1 273 ? -9.365 12.861 -26.277 1.00 75.00 273 ALA A C 1
ATOM 2122 O O . ALA A 1 273 ? -9.059 13.950 -26.768 1.00 75.00 273 ALA A O 1
ATOM 2123 N N . LYS A 1 274 ? -9.914 11.879 -27.001 1.00 80.00 274 LYS A N 1
ATOM 2124 C CA . LYS A 1 274 ? -10.337 11.996 -28.410 1.00 80.00 274 LYS A CA 1
ATOM 2125 C C . LYS A 1 274 ? -11.660 11.313 -28.707 1.00 80.00 274 LYS A C 1
ATOM 2127 O O . LYS A 1 274 ? -12.319 11.700 -29.658 1.00 80.00 274 LYS A O 1
ATOM 2132 N N . HIS A 1 275 ? -11.965 10.261 -27.959 1.00 86.94 275 HIS A N 1
ATOM 2133 C CA . HIS A 1 275 ? -13.212 9.517 -27.960 1.00 86.94 275 HIS A CA 1
ATOM 2134 C C . HIS A 1 275 ? -13.322 8.819 -26.612 1.00 86.94 275 HIS A C 1
ATOM 2136 O O . HIS A 1 275 ? -12.302 8.465 -26.015 1.00 86.94 275 HIS A O 1
ATOM 2142 N N . ASN A 1 276 ? -14.548 8.528 -26.194 1.00 90.75 276 ASN A N 1
ATOM 2143 C CA . ASN A 1 276 ? -14.796 7.790 -24.967 1.00 90.75 276 ASN A CA 1
ATOM 2144 C C . ASN A 1 276 ? -14.105 6.415 -24.995 1.00 90.75 276 ASN A C 1
ATOM 2146 O O . ASN A 1 276 ? -14.422 5.558 -25.826 1.00 90.75 276 ASN A O 1
ATOM 2150 N N . VAL A 1 277 ? -13.199 6.187 -24.049 1.00 92.75 277 VAL A N 1
ATOM 2151 C CA . VAL A 1 277 ? -12.389 4.971 -23.932 1.00 92.75 277 VAL A CA 1
ATOM 2152 C C . VAL A 1 277 ? -13.035 3.998 -22.959 1.00 92.75 277 VAL A C 1
ATOM 2154 O O . VAL A 1 277 ? -13.591 4.386 -21.927 1.00 92.75 277 VAL A O 1
ATOM 2157 N N . LYS A 1 278 ? -12.933 2.705 -23.265 1.00 94.81 278 LYS A N 1
ATOM 2158 C CA . LYS A 1 278 ? -13.210 1.610 -22.336 1.00 94.81 278 LYS A CA 1
ATOM 2159 C C . LYS A 1 278 ? -11.917 0.881 -21.983 1.00 94.81 278 LYS A C 1
ATOM 2161 O O . LYS A 1 278 ? -11.266 0.339 -22.869 1.00 94.81 278 LYS A O 1
ATOM 2166 N N . ILE A 1 279 ? -11.644 0.741 -20.688 1.00 95.81 279 ILE A N 1
ATOM 2167 C CA . ILE A 1 279 ? -10.649 -0.204 -20.171 1.00 95.81 279 ILE A CA 1
ATOM 2168 C C . ILE A 1 279 ? -11.323 -1.291 -19.343 1.00 95.81 279 ILE A C 1
ATOM 2170 O O . ILE A 1 279 ? -12.366 -1.080 -18.717 1.00 95.81 279 ILE A O 1
ATOM 2174 N N . SER A 1 280 ? -10.755 -2.492 -19.368 1.00 95.69 280 SER A N 1
ATOM 2175 C CA . SER A 1 280 ? -11.268 -3.604 -18.574 1.00 95.69 280 SER A CA 1
ATOM 2176 C C . SER A 1 280 ? -10.185 -4.573 -18.146 1.00 95.69 280 SER A C 1
ATOM 2178 O O . SER A 1 280 ? -9.256 -4.825 -18.903 1.00 95.69 280 SER A O 1
ATOM 2180 N N . THR A 1 281 ? -10.339 -5.157 -16.966 1.00 93.25 281 THR A N 1
ATOM 2181 C CA . THR A 1 281 ? -9.478 -6.234 -16.473 1.00 93.25 281 THR A CA 1
ATOM 2182 C C . THR A 1 281 ? -10.329 -7.320 -15.824 1.00 93.25 281 THR A C 1
ATOM 2184 O O . THR A 1 281 ? -11.458 -7.071 -15.387 1.00 93.25 281 THR A O 1
ATOM 2187 N N . LYS A 1 282 ? -9.821 -8.553 -15.815 1.00 88.44 282 LYS A N 1
ATOM 2188 C CA . LYS A 1 282 ? -10.489 -9.686 -15.172 1.00 88.44 282 LYS A CA 1
ATOM 2189 C C . LYS A 1 282 ? -9.970 -9.809 -13.746 1.00 88.44 282 LYS A C 1
ATOM 2191 O O . LYS A 1 282 ? -8.770 -9.929 -13.542 1.00 88.44 282 LYS A O 1
ATOM 2196 N N . ILE A 1 283 ? -10.884 -9.832 -12.789 1.00 87.19 283 ILE A N 1
ATOM 2197 C CA . ILE A 1 283 ? -10.592 -10.044 -11.375 1.00 87.19 283 ILE A CA 1
ATOM 2198 C C . ILE A 1 283 ? -10.816 -11.518 -11.049 1.00 87.19 283 ILE A C 1
ATOM 2200 O O . ILE A 1 283 ? -11.775 -12.127 -11.530 1.00 87.19 283 ILE A O 1
ATOM 2204 N N . THR A 1 284 ? -9.962 -12.096 -10.213 1.00 81.31 284 THR A N 1
ATOM 2205 C CA . THR A 1 284 ? -10.225 -13.396 -9.585 1.00 81.31 284 THR A CA 1
ATOM 2206 C C . THR A 1 284 ? -10.982 -13.138 -8.280 1.00 81.31 284 THR A C 1
ATOM 2208 O O . THR A 1 284 ? -10.387 -12.602 -7.348 1.00 81.31 284 THR A O 1
ATOM 2211 N N . PRO A 1 285 ? -12.297 -13.421 -8.195 1.00 72.19 285 PRO A N 1
ATOM 2212 C CA . PRO A 1 285 ? -13.059 -13.175 -6.976 1.00 72.19 285 PRO A CA 1
ATOM 2213 C C . PRO A 1 285 ? -12.593 -14.115 -5.866 1.00 72.19 285 PRO A C 1
ATOM 2215 O O . PRO A 1 285 ? -12.351 -15.292 -6.115 1.00 72.19 285 PRO A O 1
ATOM 2218 N N . THR A 1 286 ? -12.518 -13.599 -4.646 1.00 75.25 286 THR A N 1
ATOM 2219 C CA . THR A 1 286 ? -12.318 -14.395 -3.427 1.00 75.25 286 THR A CA 1
ATOM 2220 C C . THR A 1 286 ? -13.653 -14.885 -2.863 1.00 75.25 286 THR A C 1
ATOM 2222 O O . THR A 1 286 ? -14.719 -14.530 -3.372 1.00 75.25 286 THR A O 1
ATOM 2225 N N . GLU A 1 287 ? -13.624 -15.646 -1.768 1.00 73.56 287 GLU A N 1
ATOM 2226 C CA . GLU A 1 287 ? -14.833 -16.032 -1.024 1.00 73.56 287 GLU A CA 1
ATOM 2227 C C . GLU A 1 287 ? -15.508 -14.855 -0.295 1.00 73.56 287 GLU A C 1
ATOM 2229 O O . GLU A 1 287 ? -16.689 -14.941 0.033 1.00 73.56 287 GLU A O 1
ATOM 2234 N N . ALA A 1 288 ? -14.838 -13.705 -0.156 1.00 71.62 288 ALA A N 1
ATOM 2235 C CA . ALA A 1 288 ? -15.382 -12.519 0.508 1.00 71.62 288 ALA A CA 1
ATOM 2236 C C . ALA A 1 288 ? -16.738 -12.069 -0.059 1.00 71.62 288 ALA A C 1
ATOM 2238 O O . ALA A 1 288 ? -16.950 -12.052 -1.271 1.00 71.62 288 ALA A O 1
ATOM 2239 N N . THR A 1 289 ? -17.666 -11.672 0.805 1.00 74.69 289 THR A N 1
ATOM 2240 C CA . THR A 1 289 ? -18.975 -11.119 0.409 1.00 74.69 289 THR A CA 1
ATOM 2241 C C . THR A 1 289 ? -18.912 -9.626 0.097 1.00 74.69 289 THR A C 1
ATOM 2243 O O . THR A 1 289 ? -19.786 -9.101 -0.594 1.00 74.69 289 THR A O 1
ATOM 2246 N N . ASN A 1 290 ? -17.856 -8.960 0.567 1.00 82.38 290 ASN A N 1
ATOM 2247 C CA . ASN A 1 290 ? -17.686 -7.518 0.521 1.00 82.38 290 ASN A CA 1
ATOM 2248 C C . ASN A 1 290 ? -16.396 -7.134 -0.228 1.00 82.38 290 ASN A C 1
ATOM 2250 O O . ASN A 1 290 ? -15.343 -7.758 -0.056 1.00 82.38 290 ASN A O 1
ATOM 2254 N N . TYR A 1 291 ? -16.476 -6.089 -1.052 1.00 88.69 291 TYR A N 1
ATOM 2255 C CA . TYR A 1 291 ? -15.346 -5.563 -1.820 1.00 88.69 291 TYR A CA 1
ATOM 2256 C C . TYR A 1 291 ? -15.308 -4.040 -1.754 1.00 88.69 291 TYR A C 1
ATOM 2258 O O . TYR A 1 291 ? -16.350 -3.388 -1.753 1.00 88.69 291 TYR A O 1
ATOM 2266 N N . LYS A 1 292 ? -14.109 -3.465 -1.782 1.00 91.81 292 LYS A N 1
ATOM 2267 C CA . LYS A 1 292 ? -13.880 -2.023 -1.842 1.00 91.81 292 LYS A CA 1
ATOM 2268 C C . LYS A 1 292 ? -13.026 -1.694 -3.059 1.00 91.81 292 LYS A C 1
ATOM 2270 O O . LYS A 1 292 ? -11.897 -2.160 -3.159 1.00 91.81 292 LYS A O 1
ATOM 2275 N N . LEU A 1 293 ? -13.572 -0.905 -3.978 1.00 95.12 293 LEU A N 1
ATOM 2276 C CA . LEU A 1 293 ? -12.842 -0.321 -5.102 1.00 95.12 293 LEU A CA 1
ATOM 2277 C C . LEU A 1 293 ? -12.539 1.142 -4.777 1.00 95.12 293 LEU A C 1
ATOM 2279 O O . LEU A 1 293 ? -13.478 1.915 -4.604 1.00 95.12 293 LEU A O 1
ATOM 2283 N N . SER A 1 294 ? -11.272 1.533 -4.729 1.00 93.62 294 SER A N 1
ATOM 2284 C CA . SER A 1 294 ? -10.859 2.934 -4.627 1.00 93.62 294 SER A CA 1
ATOM 2285 C C . SER A 1 294 ? -10.099 3.392 -5.863 1.00 93.62 294 SER A C 1
ATOM 2287 O O . SER A 1 294 ? -9.468 2.578 -6.528 1.00 93.62 294 SER A O 1
ATOM 2289 N N . PHE A 1 295 ? -10.209 4.677 -6.186 1.00 96.75 295 PHE A N 1
ATOM 2290 C CA . PHE A 1 295 ? -9.459 5.348 -7.252 1.00 96.75 295 PHE A CA 1
ATOM 2291 C C . PHE A 1 295 ? -9.541 6.865 -7.072 1.00 96.75 295 PHE A C 1
ATOM 2293 O O . PHE A 1 295 ? -10.452 7.368 -6.407 1.00 96.75 295 PHE A O 1
ATOM 2300 N N . ALA A 1 296 ? -8.619 7.604 -7.676 1.00 94.62 296 ALA A N 1
ATOM 2301 C CA . ALA A 1 296 ? -8.664 9.057 -7.733 1.00 94.62 296 ALA A CA 1
ATOM 2302 C C . ALA A 1 296 ? -9.284 9.525 -9.058 1.00 94.62 296 ALA A C 1
ATOM 2304 O O . ALA A 1 296 ? -9.015 8.966 -10.122 1.00 94.62 296 ALA A O 1
ATOM 2305 N N . LEU A 1 297 ? -10.135 10.554 -8.996 1.00 96.31 297 LEU A N 1
ATOM 2306 C CA . LEU A 1 297 ? -10.711 11.210 -10.172 1.00 96.31 297 LEU A CA 1
ATOM 2307 C C . LEU A 1 297 ? -10.462 12.711 -10.176 1.00 96.31 297 LEU A C 1
ATOM 2309 O O . LEU A 1 297 ? -10.551 13.365 -9.136 1.00 96.31 297 LEU A O 1
ATOM 2313 N N . LYS A 1 298 ? -10.296 13.271 -11.373 1.00 94.12 298 LYS A N 1
ATOM 2314 C CA . LYS A 1 298 ? -10.290 14.719 -11.584 1.00 94.12 298 LYS A CA 1
ATOM 2315 C C . LYS A 1 298 ? -11.015 15.087 -12.881 1.00 94.12 298 LYS A C 1
ATOM 2317 O O . LYS A 1 298 ? -10.629 14.612 -13.948 1.00 94.12 298 LYS A O 1
ATOM 2322 N N . PRO A 1 299 ? -12.067 15.925 -12.827 1.00 93.44 299 PRO A N 1
ATOM 2323 C CA . PRO A 1 299 ? -12.699 16.458 -14.028 1.00 93.44 299 PRO A CA 1
ATOM 2324 C C . PRO A 1 299 ? -11.734 17.339 -14.808 1.00 93.44 299 PRO A C 1
ATOM 2326 O O . PRO A 1 299 ? -11.092 18.225 -14.233 1.00 93.44 299 PRO A O 1
ATOM 2329 N N . ARG A 1 300 ? -11.674 17.144 -16.123 1.00 88.81 300 ARG A N 1
ATOM 2330 C CA . ARG A 1 300 ? -10.872 17.996 -16.990 1.00 88.81 300 ARG A CA 1
ATOM 2331 C C . ARG A 1 300 ? -11.612 19.290 -17.301 1.00 88.81 300 ARG A C 1
ATOM 2333 O O . ARG A 1 300 ? -12.815 19.300 -17.554 1.00 88.81 300 ARG A O 1
ATOM 2340 N N . ASP A 1 301 ? -10.868 20.388 -17.262 1.00 85.12 301 ASP A N 1
ATOM 2341 C CA . ASP A 1 301 ? -11.391 21.724 -17.506 1.00 85.12 301 ASP A CA 1
ATOM 2342 C C . ASP A 1 301 ? -11.391 22.054 -19.006 1.00 85.12 301 ASP A C 1
ATOM 2344 O O . ASP A 1 301 ? -10.341 22.089 -19.658 1.00 85.12 301 ASP A O 1
ATOM 2348 N N . LYS A 1 302 ? -12.579 22.326 -19.550 1.00 84.06 302 LYS A N 1
ATOM 2349 C CA . LYS A 1 302 ? -12.773 22.875 -20.887 1.00 84.06 302 LYS A CA 1
ATOM 2350 C C . LYS A 1 302 ? -13.166 24.349 -20.780 1.00 84.06 302 LYS A C 1
ATOM 2352 O O . LYS A 1 302 ? -14.342 24.700 -20.810 1.00 84.06 302 LYS A O 1
ATOM 2357 N N . LYS A 1 303 ? -12.166 25.238 -20.738 1.00 83.81 303 LYS A N 1
ATOM 2358 C CA . LYS A 1 303 ? -12.359 26.707 -20.742 1.00 83.81 303 LYS A CA 1
ATOM 2359 C C . LYS A 1 303 ? -13.298 27.209 -19.626 1.00 83.81 303 LYS A C 1
ATOM 2361 O O . LYS A 1 303 ? -14.108 28.103 -19.860 1.00 83.81 303 LYS A O 1
ATOM 2366 N N . GLY A 1 304 ? -13.187 26.645 -18.430 1.00 81.38 304 GLY A N 1
ATOM 2367 C CA . GLY A 1 304 ? -14.011 26.952 -17.264 1.00 81.38 304 GLY A CA 1
ATOM 2368 C C . GLY A 1 304 ? -15.235 26.047 -17.092 1.00 81.38 304 GLY A C 1
ATOM 2369 O O . GLY A 1 304 ? -15.957 26.221 -16.115 1.00 81.38 304 GLY A O 1
ATOM 2370 N N . ASP A 1 305 ? -15.483 25.097 -18.002 1.00 83.44 305 ASP A N 1
ATOM 2371 C CA . ASP A 1 305 ? -16.568 24.116 -17.895 1.00 83.44 305 ASP A CA 1
ATOM 2372 C C . ASP A 1 305 ? -16.014 22.695 -17.734 1.00 83.44 305 ASP A C 1
ATOM 2374 O O . ASP A 1 305 ? -15.310 22.176 -18.599 1.00 83.44 305 ASP A O 1
ATOM 2378 N N . LYS A 1 306 ? -16.356 22.052 -16.615 1.00 88.44 306 LYS A N 1
ATOM 2379 C CA . LYS A 1 306 ? -15.969 20.670 -16.291 1.00 88.44 306 LYS A CA 1
ATOM 2380 C C . LYS A 1 306 ? -17.099 19.657 -16.508 1.00 88.44 306 LYS A C 1
ATOM 2382 O O . LYS A 1 306 ? -16.888 18.454 -16.347 1.00 88.44 306 LYS A O 1
ATOM 2387 N N . SER A 1 307 ? -18.288 20.104 -16.923 1.00 87.31 307 SER A N 1
ATOM 2388 C CA . SER A 1 307 ? -19.504 19.276 -16.994 1.00 87.31 307 SER A CA 1
ATOM 2389 C C . SER A 1 307 ? -19.479 18.184 -18.072 1.00 87.31 307 SER A C 1
ATOM 2391 O O . SER A 1 307 ? -20.361 17.318 -18.136 1.00 87.31 307 SER A O 1
ATOM 2393 N N . THR A 1 308 ? -18.452 18.205 -18.920 1.00 87.06 308 THR A N 1
ATOM 2394 C CA . THR A 1 308 ? -18.204 17.223 -19.975 1.00 87.06 308 THR A CA 1
ATOM 2395 C C . THR A 1 308 ? -17.608 15.932 -19.427 1.00 87.06 308 THR A C 1
ATOM 2397 O O . THR A 1 308 ? -17.799 14.882 -20.037 1.00 87.06 308 THR A O 1
ATOM 2400 N N . SER A 1 309 ? -16.953 15.987 -18.262 1.00 91.88 309 SER A N 1
ATOM 2401 C CA . SER A 1 309 ? -16.281 14.849 -17.637 1.00 91.88 309 SER A CA 1
ATOM 2402 C C . SER A 1 309 ? -17.280 13.896 -16.986 1.00 91.88 309 SER A C 1
ATOM 2404 O O . SER A 1 309 ? -17.990 14.240 -16.034 1.00 91.88 309 SER A O 1
ATOM 2406 N N . ALA A 1 310 ? -17.318 12.656 -17.472 1.00 94.56 310 ALA A N 1
ATOM 2407 C CA . ALA A 1 310 ? -18.139 11.611 -16.885 1.00 94.56 310 ALA A CA 1
ATOM 2408 C C . ALA A 1 310 ? -17.531 10.221 -17.082 1.00 94.56 310 ALA A C 1
ATOM 2410 O O . ALA A 1 310 ? -16.953 9.916 -18.124 1.00 94.56 310 ALA A O 1
ATOM 2411 N N . ILE A 1 311 ? -17.722 9.361 -16.086 1.00 96.12 311 ILE A N 1
ATOM 2412 C CA . ILE A 1 311 ? -17.192 7.999 -16.041 1.00 96.12 311 ILE A CA 1
ATOM 2413 C C . ILE A 1 311 ? -18.284 7.023 -15.602 1.00 96.12 311 ILE A C 1
ATOM 2415 O O . ILE A 1 311 ? -19.184 7.353 -14.821 1.00 96.12 311 ILE A O 1
ATOM 2419 N N . ARG A 1 312 ? -18.223 5.802 -16.126 1.00 96.62 312 ARG A N 1
ATOM 2420 C CA . ARG A 1 312 ? -19.061 4.680 -15.717 1.00 96.62 312 ARG A CA 1
ATOM 2421 C C . ARG A 1 312 ? -18.182 3.508 -15.319 1.00 96.62 312 ARG A C 1
ATOM 2423 O O . ARG A 1 312 ? -17.386 3.035 -16.125 1.00 96.62 312 ARG A O 1
ATOM 2430 N N . ILE A 1 313 ? -18.400 3.014 -14.109 1.00 97.56 313 ILE A N 1
ATOM 2431 C CA . ILE A 1 313 ? -17.750 1.831 -13.560 1.00 97.56 313 ILE A CA 1
ATOM 2432 C C . ILE A 1 313 ? -18.768 0.692 -13.539 1.00 97.56 313 ILE A C 1
ATOM 2434 O O . ILE A 1 313 ? -19.921 0.890 -13.144 1.00 97.56 313 ILE A O 1
ATOM 2438 N N . ASN A 1 314 ? -18.354 -0.488 -13.992 1.00 95.31 314 ASN A N 1
ATOM 2439 C CA . ASN A 1 314 ? -19.100 -1.730 -13.854 1.00 95.31 314 ASN A CA 1
ATOM 2440 C C . ASN A 1 314 ? -18.209 -2.797 -13.221 1.00 95.31 314 ASN A C 1
ATOM 2442 O O . ASN A 1 314 ? -17.152 -3.116 -13.760 1.00 95.31 314 ASN A O 1
ATOM 2446 N N . LEU A 1 315 ? -18.658 -3.339 -12.096 1.00 93.38 315 LEU A N 1
ATOM 2447 C CA . LEU A 1 315 ? -18.018 -4.446 -11.402 1.00 93.38 315 LEU A CA 1
ATOM 2448 C C . LEU A 1 315 ? -19.121 -5.300 -10.763 1.00 93.38 315 LEU A C 1
ATOM 2450 O O . LEU A 1 315 ? -20.065 -4.759 -10.193 1.00 93.38 315 LEU A O 1
ATOM 2454 N N . PHE A 1 316 ? -19.064 -6.629 -10.902 1.00 89.12 316 PHE A N 1
ATOM 2455 C CA . PHE A 1 316 ? -20.080 -7.538 -10.339 1.00 89.12 316 PHE A CA 1
ATOM 2456 C C . PHE A 1 316 ? -21.525 -7.217 -10.770 1.00 89.12 316 PHE A C 1
ATOM 2458 O O . PHE A 1 316 ? -22.478 -7.341 -10.001 1.00 89.12 316 PHE A O 1
ATOM 2465 N N . LYS A 1 317 ? -21.686 -6.781 -12.033 1.00 87.81 317 LYS A N 1
ATOM 2466 C CA . LYS A 1 317 ? -22.938 -6.275 -12.645 1.00 87.81 317 LYS A CA 1
ATOM 2467 C C . LYS A 1 317 ? -23.484 -4.988 -12.014 1.00 87.81 317 LYS A C 1
ATOM 2469 O O . LYS A 1 317 ? -24.520 -4.496 -12.460 1.00 87.81 317 LYS A O 1
ATOM 2474 N N . GLN A 1 318 ? -22.796 -4.428 -11.027 1.00 91.69 318 GLN A N 1
ATOM 2475 C CA . GLN A 1 318 ? -23.161 -3.166 -10.411 1.00 91.69 318 GLN A CA 1
ATOM 2476 C C . GLN A 1 318 ? -22.617 -2.014 -11.228 1.00 91.69 318 GLN A C 1
ATOM 2478 O O . GLN A 1 318 ? -21.456 -2.021 -11.620 1.00 91.69 318 GLN A O 1
ATOM 2483 N N . VAL A 1 319 ? -23.469 -1.024 -11.486 1.00 94.06 319 VAL A N 1
ATOM 2484 C CA . VAL A 1 319 ? -23.120 0.133 -12.308 1.00 94.06 319 VAL A CA 1
ATOM 2485 C C . VAL A 1 319 ? -23.145 1.391 -11.457 1.00 94.06 319 VAL A C 1
ATOM 2487 O O . VAL A 1 319 ? -24.188 1.763 -10.917 1.00 94.06 319 VAL A O 1
ATOM 2490 N N . VAL A 1 320 ? -22.007 2.077 -11.414 1.00 96.50 320 VAL A N 1
ATOM 2491 C CA . VAL A 1 320 ? -21.862 3.408 -10.821 1.00 96.50 320 VAL A CA 1
ATOM 2492 C C . VAL A 1 320 ? -21.529 4.385 -11.940 1.00 96.50 320 VAL A C 1
ATOM 2494 O O . VAL A 1 320 ? -20.656 4.129 -12.767 1.00 96.50 320 VAL A O 1
ATOM 2497 N N . SER A 1 321 ? -22.266 5.490 -12.022 1.00 96.69 321 SER A N 1
ATOM 2498 C CA . SER A 1 321 ? -21.985 6.575 -12.967 1.00 96.69 321 SER A CA 1
ATOM 2499 C C . SER A 1 321 ? -21.659 7.843 -12.200 1.00 96.69 321 SER A C 1
ATOM 2501 O O . SER A 1 321 ? -22.441 8.256 -11.349 1.00 96.69 321 SER A O 1
ATOM 2503 N N . ILE A 1 322 ? -20.535 8.467 -12.532 1.00 96.06 322 ILE A N 1
ATOM 2504 C CA . ILE A 1 322 ? -20.063 9.698 -11.901 1.00 96.06 322 ILE A CA 1
ATOM 2505 C C . ILE A 1 322 ? -19.989 10.769 -12.986 1.00 96.06 322 ILE A C 1
ATOM 2507 O O . ILE A 1 322 ? -19.449 10.531 -14.068 1.00 96.06 322 ILE A O 1
ATOM 2511 N N . ARG A 1 323 ? -20.591 11.929 -12.729 1.00 94.94 323 ARG A N 1
ATOM 2512 C CA . ARG A 1 323 ? -20.645 13.064 -13.660 1.00 94.94 323 ARG A CA 1
ATOM 2513 C C . ARG A 1 323 ? -20.223 14.326 -12.940 1.00 94.94 323 ARG A C 1
ATOM 2515 O O . ARG A 1 323 ? -20.724 14.578 -11.848 1.00 94.94 323 ARG A O 1
ATOM 2522 N N . SER A 1 324 ? -19.375 15.123 -13.569 1.00 94.12 324 SER A N 1
ATOM 2523 C CA . SER A 1 324 ? -19.014 16.429 -13.036 1.00 94.12 324 SER A CA 1
ATOM 2524 C C . SER A 1 324 ? -20.055 17.495 -13.397 1.00 94.12 324 SER A C 1
ATOM 2526 O O . SER A 1 324 ? -20.718 17.406 -14.435 1.00 94.12 324 SER A O 1
ATOM 2528 N N . SER A 1 325 ? -20.234 18.483 -12.525 1.00 92.00 325 SER A N 1
ATOM 2529 C CA . SER A 1 325 ? -20.928 19.737 -12.817 1.00 92.00 325 SER A CA 1
ATOM 2530 C C . SER A 1 325 ? -19.990 20.715 -13.540 1.00 92.00 325 SER A C 1
ATOM 2532 O O . SER A 1 325 ? -18.810 20.432 -13.745 1.00 92.00 325 SER A O 1
ATOM 2534 N N . SER A 1 326 ? -20.482 21.898 -13.911 1.00 89.69 326 SER A N 1
ATOM 2535 C CA . SER A 1 326 ? -19.630 22.933 -14.513 1.00 89.69 326 SER A CA 1
ATOM 2536 C C . SER A 1 326 ? -18.519 23.416 -13.572 1.00 89.69 326 SER A C 1
ATOM 2538 O O . SER A 1 326 ? -17.432 23.733 -14.044 1.00 89.69 326 SER A O 1
ATOM 2540 N N . SER A 1 327 ? -18.749 23.415 -12.251 1.00 86.94 327 SER A N 1
ATOM 2541 C CA . SER A 1 327 ? -17.757 23.817 -11.241 1.00 86.94 327 SER A CA 1
ATOM 2542 C C . SER A 1 327 ? -16.725 22.731 -10.918 1.00 86.94 327 SER A C 1
ATOM 2544 O O . SER A 1 327 ? -15.701 23.021 -10.295 1.00 86.94 327 SER A O 1
ATOM 2546 N N . GLY A 1 328 ? -16.946 21.489 -11.359 1.00 86.75 328 GLY A N 1
ATOM 2547 C CA . GLY A 1 328 ? -16.090 20.348 -11.029 1.00 86.75 328 GLY A CA 1
ATOM 2548 C C . GLY A 1 328 ? -16.651 19.435 -9.939 1.00 86.75 328 GLY A C 1
ATOM 2549 O O . GLY A 1 328 ? -16.078 18.379 -9.689 1.00 86.75 328 GLY A O 1
ATOM 2550 N N . GLU A 1 329 ? -17.773 19.791 -9.313 1.00 90.00 329 GLU A N 1
ATOM 2551 C CA . GLU A 1 329 ? -18.410 18.957 -8.289 1.00 90.00 329 GLU A CA 1
ATOM 2552 C C . GLU A 1 329 ? -18.889 17.629 -8.892 1.00 90.00 329 GLU A C 1
ATOM 2554 O O . GLU A 1 329 ? -19.473 17.601 -9.978 1.00 90.00 329 GLU A O 1
ATOM 2559 N N . LEU A 1 330 ? -18.626 16.512 -8.213 1.00 92.31 330 LEU A N 1
ATOM 2560 C CA . LEU A 1 330 ? -18.961 15.184 -8.717 1.00 92.31 330 LEU A CA 1
ATOM 2561 C C . LEU A 1 330 ? -20.330 14.744 -8.196 1.00 92.31 330 LEU A C 1
ATOM 2563 O O . LEU A 1 330 ? -20.575 14.655 -7.001 1.00 92.31 330 LEU A O 1
ATOM 2567 N N . SER A 1 331 ? -21.218 14.403 -9.124 1.00 92.81 331 SER A N 1
ATOM 2568 C CA . SER A 1 331 ? -22.502 13.770 -8.839 1.00 92.81 331 SER A CA 1
ATOM 2569 C C . SER A 1 331 ? -22.417 12.272 -9.112 1.00 92.81 331 SER A C 1
ATOM 2571 O O . SER A 1 331 ? -22.042 11.837 -10.207 1.00 92.81 331 SER A O 1
ATOM 2573 N N . ILE A 1 332 ? -22.781 11.470 -8.115 1.00 93.44 332 ILE A N 1
ATOM 2574 C CA . ILE A 1 332 ? -22.705 10.011 -8.173 1.00 93.44 332 ILE A CA 1
ATOM 2575 C C . ILE A 1 332 ? -24.118 9.443 -8.307 1.00 93.44 332 ILE A C 1
ATOM 2577 O O . ILE A 1 332 ? -25.028 9.799 -7.562 1.00 93.44 332 ILE A O 1
ATOM 2581 N N . LYS A 1 333 ? -24.311 8.542 -9.272 1.00 92.50 333 LYS A N 1
ATOM 2582 C CA . LYS A 1 333 ? -25.553 7.791 -9.464 1.00 92.50 333 LYS A CA 1
ATOM 2583 C C . LYS A 1 333 ? -25.272 6.300 -9.395 1.00 92.50 333 LYS A C 1
A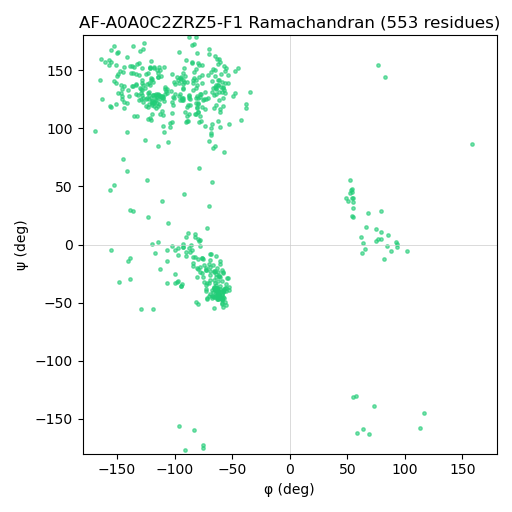TOM 2585 O O . LYS A 1 333 ? -24.551 5.763 -10.239 1.00 92.50 333 LYS A O 1
ATOM 2590 N N . ASN A 1 334 ? -25.927 5.631 -8.458 1.00 90.50 334 ASN A N 1
ATOM 2591 C CA . ASN A 1 334 ? -26.105 4.188 -8.469 1.00 90.50 334 ASN A CA 1
ATOM 2592 C C . ASN A 1 334 ? -27.592 3.857 -8.247 1.00 90.50 334 ASN A C 1
ATOM 2594 O O . ASN A 1 334 ? -28.389 4.737 -7.930 1.00 90.50 334 ASN A O 1
ATOM 2598 N N . LYS A 1 335 ? -27.979 2.605 -8.494 1.00 84.88 335 LYS A N 1
ATOM 2599 C CA . LYS A 1 335 ? -29.357 2.125 -8.279 1.00 84.88 335 LYS A CA 1
ATOM 2600 C C . LYS A 1 335 ? -29.443 0.976 -7.275 1.00 84.88 335 LYS A C 1
ATOM 2602 O O . LYS A 1 335 ? -30.529 0.449 -7.074 1.00 84.88 335 LYS A O 1
ATOM 2607 N N . ASN A 1 336 ? -28.309 0.550 -6.723 1.00 84.62 336 ASN A N 1
ATOM 2608 C CA . ASN A 1 336 ? -28.243 -0.590 -5.824 1.00 84.62 336 ASN A CA 1
ATOM 2609 C C . ASN A 1 336 ? -27.849 -0.110 -4.427 1.00 84.62 336 ASN A C 1
ATOM 2611 O O . ASN A 1 336 ? -26.779 0.468 -4.258 1.00 84.62 336 ASN A O 1
ATOM 2615 N N . GLU A 1 337 ? -28.714 -0.382 -3.455 1.00 82.44 337 GLU A N 1
ATOM 2616 C CA . GLU A 1 337 ? -28.513 -0.086 -2.034 1.00 82.44 337 GLU A CA 1
ATOM 2617 C C . GLU A 1 337 ? -27.295 -0.802 -1.432 1.00 82.44 337 GLU A C 1
ATOM 2619 O O . GLU A 1 337 ? -26.640 -0.269 -0.538 1.00 82.44 337 GLU A O 1
ATOM 2624 N N . ASN A 1 338 ? -26.916 -1.949 -2.002 1.00 84.00 338 ASN A N 1
ATOM 2625 C CA . ASN A 1 338 ? -25.733 -2.716 -1.618 1.00 84.00 338 ASN A CA 1
ATOM 2626 C C . ASN A 1 338 ? -24.421 -2.136 -2.164 1.00 84.00 338 ASN A C 1
ATOM 2628 O O . ASN A 1 338 ? -23.356 -2.738 -2.026 1.00 84.00 338 ASN A O 1
ATOM 2632 N N . VAL A 1 339 ? -24.489 -0.991 -2.839 1.00 88.94 339 VAL A N 1
ATOM 2633 C CA . VAL A 1 339 ? -23.316 -0.265 -3.301 1.00 88.94 339 VAL A CA 1
ATOM 2634 C C . VAL A 1 339 ? -23.316 1.094 -2.621 1.00 88.94 339 VAL A C 1
ATOM 2636 O O . VAL A 1 339 ? -24.232 1.891 -2.804 1.00 88.94 339 VAL A O 1
ATOM 2639 N N . LYS A 1 340 ? -22.281 1.381 -1.837 1.00 90.00 340 LYS A N 1
ATOM 2640 C CA . LYS A 1 340 ? -22.103 2.679 -1.179 1.00 90.00 340 LYS A CA 1
ATOM 2641 C C . LYS A 1 340 ? -20.892 3.368 -1.767 1.00 90.00 340 LYS A C 1
ATOM 2643 O O . LYS A 1 340 ? -19.825 2.768 -1.840 1.00 90.00 340 LYS A O 1
ATOM 2648 N N . VAL A 1 341 ? -21.060 4.617 -2.183 1.00 90.44 341 VAL A N 1
ATOM 2649 C CA . VAL A 1 341 ? -19.974 5.410 -2.759 1.00 90.44 341 VAL A CA 1
ATOM 2650 C C . VAL A 1 341 ? -19.678 6.581 -1.839 1.00 90.44 341 VAL A C 1
ATOM 2652 O O . VAL A 1 341 ? -20.592 7.325 -1.490 1.00 90.44 341 VAL A O 1
ATOM 2655 N N . THR A 1 342 ? -18.415 6.746 -1.469 1.00 90.06 342 THR A N 1
ATOM 2656 C CA . THR A 1 342 ? -17.910 7.924 -0.765 1.00 90.06 342 THR A CA 1
ATOM 2657 C C . THR A 1 342 ? -16.969 8.702 -1.676 1.00 90.06 342 THR A C 1
ATOM 2659 O O . THR A 1 342 ? -16.321 8.144 -2.565 1.00 90.06 342 THR A O 1
ATOM 2662 N N . GLN A 1 343 ? -16.928 10.014 -1.466 1.00 91.25 343 GLN A N 1
ATOM 2663 C CA . GLN A 1 343 ? -16.022 10.927 -2.144 1.00 91.25 343 GLN A CA 1
ATOM 2664 C C . GLN A 1 343 ? -15.312 11.772 -1.093 1.00 91.25 343 GLN A C 1
ATOM 2666 O O . GLN A 1 343 ? -15.968 12.399 -0.263 1.00 91.25 343 GLN A O 1
ATOM 2671 N N . THR A 1 344 ? -13.990 11.845 -1.198 1.00 90.38 344 THR A N 1
ATOM 2672 C CA . THR A 1 344 ? -13.152 12.711 -0.371 1.00 90.38 344 THR A CA 1
ATOM 2673 C C . THR A 1 344 ? -12.370 13.658 -1.283 1.00 90.38 344 THR A C 1
ATOM 2675 O O . THR A 1 344 ? -11.484 13.195 -2.008 1.00 90.38 344 THR A O 1
ATOM 2678 N N . PRO A 1 345 ? -12.694 14.964 -1.305 1.00 88.12 345 PRO A N 1
ATOM 2679 C CA . PRO A 1 345 ? -11.909 15.959 -2.034 1.00 88.12 345 PRO A CA 1
ATOM 2680 C C . PRO A 1 345 ? -10.462 16.021 -1.526 1.00 88.12 345 PRO A C 1
ATOM 2682 O O . PRO A 1 345 ? -10.217 15.827 -0.337 1.00 88.12 345 PRO A O 1
ATOM 2685 N N . GLN A 1 346 ? -9.519 16.304 -2.421 1.00 83.69 346 GLN A N 1
ATOM 2686 C CA . GLN A 1 346 ? -8.099 16.480 -2.114 1.00 83.69 346 GLN A CA 1
ATOM 2687 C C . GLN A 1 346 ? -7.624 17.873 -2.548 1.00 83.69 346 GLN A C 1
ATOM 2689 O O . GLN A 1 346 ? -8.145 18.455 -3.504 1.00 83.69 346 GLN A O 1
ATOM 2694 N N . ASP A 1 347 ? -6.600 18.397 -1.871 1.00 79.06 347 ASP A N 1
ATOM 2695 C CA . ASP A 1 347 ? -6.113 19.773 -2.063 1.00 79.06 347 ASP A CA 1
ATOM 2696 C C . ASP A 1 347 ? -5.524 20.032 -3.463 1.00 79.06 347 ASP A C 1
ATOM 2698 O O . ASP A 1 347 ? -5.521 21.161 -3.950 1.00 79.06 347 ASP A O 1
ATOM 2702 N N . ASN A 1 348 ? -5.078 18.983 -4.159 1.00 77.31 348 ASN A N 1
ATOM 2703 C CA . ASN A 1 348 ? -4.553 19.035 -5.532 1.00 77.31 348 ASN A CA 1
ATOM 2704 C C . ASN A 1 348 ? -5.660 19.023 -6.619 1.00 77.31 348 ASN A C 1
ATOM 2706 O O . ASN A 1 348 ? -5.389 18.896 -7.823 1.00 77.31 348 ASN A O 1
ATOM 2710 N N . GLY A 1 349 ? -6.928 19.147 -6.210 1.00 84.50 349 GLY A N 1
ATOM 2711 C CA . GLY A 1 349 ? -8.094 19.162 -7.092 1.00 84.50 349 GLY A CA 1
ATOM 2712 C C . GLY A 1 349 ? -8.540 17.783 -7.581 1.00 84.50 349 GLY A C 1
ATOM 2713 O O . GLY A 1 349 ? -9.459 17.712 -8.398 1.00 84.50 349 GLY A O 1
ATOM 2714 N N . TRP A 1 350 ? -7.908 16.708 -7.107 1.00 91.75 350 TRP A N 1
ATOM 2715 C CA . TRP A 1 350 ? -8.417 15.349 -7.255 1.00 91.75 350 TRP A CA 1
ATOM 2716 C C . TRP A 1 350 ? -9.490 15.057 -6.200 1.00 91.75 350 TRP A C 1
ATOM 2718 O O . TRP A 1 350 ? -9.688 15.785 -5.227 1.00 91.75 350 TRP A O 1
ATOM 2728 N N . SER A 1 351 ? -10.247 13.993 -6.414 1.00 91.56 351 SER A N 1
ATOM 2729 C CA . SER A 1 351 ? -11.166 13.434 -5.432 1.00 91.56 351 SER A CA 1
ATOM 2730 C C . SER A 1 351 ? -10.922 11.941 -5.335 1.00 91.56 351 SER A C 1
ATOM 2732 O O . SER A 1 351 ? -11.027 11.233 -6.339 1.00 91.56 351 SER A O 1
ATOM 2734 N N . LYS A 1 352 ? -10.654 11.453 -4.124 1.00 93.56 352 LYS A N 1
ATOM 2735 C CA . LYS A 1 352 ? -10.637 10.019 -3.854 1.00 93.56 352 LYS A CA 1
ATOM 2736 C C . LYS A 1 352 ? -12.072 9.511 -3.859 1.00 93.56 352 LYS A C 1
ATOM 2738 O O . LYS A 1 352 ? -12.914 10.029 -3.126 1.00 93.56 352 LYS A O 1
ATOM 2743 N N . ILE A 1 353 ? -12.344 8.504 -4.673 1.00 96.31 353 ILE A N 1
ATOM 2744 C CA . ILE A 1 353 ? -13.622 7.802 -4.728 1.00 96.31 353 ILE A CA 1
ATOM 2745 C C . ILE A 1 353 ? -13.431 6.424 -4.119 1.00 96.31 353 ILE A C 1
ATOM 2747 O O . ILE A 1 353 ? -12.481 5.724 -4.459 1.00 96.31 353 ILE A O 1
ATOM 2751 N N . GLU A 1 354 ? -14.351 6.015 -3.251 1.00 94.00 354 GLU A N 1
ATOM 2752 C CA . GLU A 1 354 ? -14.387 4.651 -2.733 1.00 94.00 354 GLU A CA 1
ATOM 2753 C C . GLU A 1 354 ? -15.782 4.060 -2.935 1.00 94.00 354 GLU A C 1
ATOM 2755 O O . GLU A 1 354 ? -16.789 4.637 -2.531 1.00 94.00 354 GLU A O 1
ATOM 2760 N N . ILE A 1 355 ? -15.849 2.901 -3.585 1.00 94.31 355 ILE A N 1
ATOM 2761 C CA . ILE A 1 355 ? -17.075 2.155 -3.848 1.00 94.31 355 ILE A CA 1
ATOM 2762 C C . ILE A 1 355 ? -17.020 0.862 -3.042 1.00 94.31 355 ILE A C 1
ATOM 2764 O O . ILE A 1 355 ? -16.218 -0.026 -3.330 1.00 94.31 355 ILE A O 1
ATOM 2768 N N . ASN A 1 356 ? -17.896 0.753 -2.052 1.00 91.06 356 ASN A N 1
ATOM 2769 C CA . ASN A 1 356 ? -18.082 -0.439 -1.239 1.00 91.06 356 ASN A CA 1
ATOM 2770 C C . ASN A 1 356 ? -19.230 -1.260 -1.828 1.00 91.06 356 ASN A C 1
ATOM 2772 O O . ASN A 1 356 ? -20.330 -0.738 -2.008 1.00 91.06 356 ASN A O 1
ATOM 2776 N N . TYR A 1 357 ? -18.965 -2.523 -2.136 1.00 89.81 357 TYR A N 1
ATOM 2777 C CA . TYR A 1 357 ? -19.922 -3.496 -2.648 1.00 89.81 357 TYR A CA 1
ATOM 2778 C C . TYR A 1 357 ? -20.191 -4.537 -1.564 1.00 89.81 357 TYR A C 1
ATOM 2780 O O . TYR A 1 357 ? -19.241 -5.162 -1.096 1.00 89.81 357 TYR A O 1
ATOM 2788 N N . SER A 1 358 ? -21.459 -4.759 -1.229 1.00 85.69 358 SER A N 1
ATOM 2789 C CA . SER A 1 358 ? -21.889 -5.751 -0.237 1.00 85.69 358 SER A CA 1
ATOM 2790 C C . SER A 1 358 ? -22.826 -6.791 -0.840 1.00 85.69 358 SER A C 1
ATOM 2792 O O . SER A 1 358 ? -23.624 -6.476 -1.717 1.00 85.69 358 SER A O 1
ATOM 2794 N N . ASP A 1 359 ? -22.722 -8.047 -0.409 1.00 77.38 359 ASP A N 1
ATOM 2795 C CA . ASP A 1 359 ? -23.633 -9.141 -0.796 1.00 77.38 359 ASP A CA 1
ATOM 2796 C C . ASP A 1 359 ? -23.876 -9.262 -2.313 1.00 77.38 359 ASP A C 1
ATOM 2798 O O . ASP A 1 359 ? -24.985 -9.487 -2.807 1.00 77.38 359 ASP A O 1
ATOM 2802 N N . ILE A 1 360 ? -22.814 -9.066 -3.091 1.00 74.44 360 ILE A N 1
ATOM 2803 C CA . ILE A 1 360 ? -22.883 -8.976 -4.550 1.00 74.44 360 ILE A CA 1
ATOM 2804 C C . ILE A 1 360 ? -22.650 -10.320 -5.248 1.00 74.44 360 ILE A C 1
ATOM 2806 O O . ILE A 1 360 ? -21.779 -11.115 -4.898 1.00 74.44 360 ILE A O 1
ATOM 2810 N N . ASN A 1 361 ? -23.400 -10.551 -6.328 1.00 79.50 361 ASN A N 1
ATOM 2811 C CA . ASN A 1 361 ? -23.259 -11.737 -7.168 1.00 79.50 361 ASN A CA 1
ATOM 2812 C C . ASN A 1 361 ? -21.985 -11.668 -8.038 1.00 79.50 361 ASN A C 1
ATOM 2814 O O . ASN A 1 361 ? -21.883 -10.859 -8.962 1.00 79.50 361 ASN A O 1
ATOM 2818 N N . LYS A 1 362 ? -21.057 -12.602 -7.805 1.00 78.94 362 LYS A N 1
ATOM 2819 C CA . LYS A 1 362 ? -19.724 -12.665 -8.435 1.00 78.94 362 LYS A CA 1
ATOM 2820 C C . LYS A 1 362 ? -19.700 -13.257 -9.855 1.00 78.94 362 LYS A C 1
ATOM 2822 O O . LYS A 1 362 ? -18.630 -13.408 -10.436 1.00 78.94 362 LYS A O 1
ATOM 2827 N N . SER A 1 363 ? -20.858 -13.570 -10.450 1.00 76.88 363 SER A N 1
ATOM 2828 C CA . SER A 1 363 ? -20.959 -14.178 -11.796 1.00 76.88 363 SER A CA 1
ATOM 2829 C C . SER A 1 363 ? -20.360 -13.335 -12.929 1.00 76.88 363 SER A C 1
ATOM 2831 O O . SER A 1 363 ? -20.118 -13.861 -14.012 1.00 76.88 363 SER A O 1
ATOM 2833 N N . ASN A 1 364 ? -20.127 -12.037 -12.707 1.00 82.06 364 ASN A N 1
ATOM 2834 C CA . ASN A 1 364 ? -19.354 -11.187 -13.608 1.00 82.06 364 ASN A CA 1
ATOM 2835 C C . ASN A 1 364 ? -18.182 -10.563 -12.849 1.00 82.06 364 ASN A C 1
ATOM 2837 O O . ASN A 1 364 ? -18.380 -9.658 -12.047 1.00 82.06 364 ASN A O 1
ATOM 2841 N N . ASN A 1 365 ? -16.971 -11.023 -13.131 1.00 85.62 365 ASN A N 1
ATOM 2842 C CA . ASN A 1 365 ? -15.754 -10.611 -12.442 1.00 85.62 365 ASN A CA 1
ATOM 2843 C C . ASN A 1 365 ? -14.865 -9.676 -13.273 1.00 85.62 365 ASN A C 1
ATOM 2845 O O . ASN A 1 365 ? -13.678 -9.546 -12.992 1.00 85.62 365 ASN A O 1
ATOM 2849 N N . ALA A 1 366 ? -15.406 -9.035 -14.308 1.00 92.00 366 ALA A N 1
ATOM 2850 C CA . ALA A 1 366 ? -14.681 -7.998 -15.028 1.00 92.00 366 ALA A CA 1
ATOM 2851 C C . ALA A 1 366 ? -14.888 -6.640 -14.346 1.00 92.00 366 ALA A C 1
ATOM 2853 O O . ALA A 1 366 ? -16.029 -6.194 -14.202 1.00 92.00 366 ALA A O 1
ATOM 2854 N N . LEU A 1 367 ? -13.792 -5.967 -13.991 1.00 96.12 367 LEU A N 1
ATOM 2855 C CA . LEU A 1 367 ? -13.815 -4.531 -13.740 1.00 96.12 367 LEU A CA 1
ATOM 2856 C C . LEU A 1 367 ? -13.791 -3.831 -15.096 1.00 96.12 367 LEU A C 1
ATOM 2858 O O . LEU A 1 367 ? -12.877 -4.044 -15.892 1.00 96.12 367 LEU A O 1
ATOM 2862 N N . VAL A 1 368 ? -14.801 -3.013 -15.370 1.00 97.06 368 VAL A N 1
ATOM 2863 C CA . VAL A 1 368 ? -14.902 -2.219 -16.595 1.00 97.06 368 VAL A CA 1
ATOM 2864 C C . VAL A 1 368 ? -15.056 -0.758 -16.221 1.00 97.06 368 VAL A C 1
ATOM 2866 O O . VAL A 1 368 ? -15.987 -0.392 -15.505 1.00 97.06 368 VAL A O 1
ATOM 2869 N N . ILE A 1 369 ? -14.183 0.078 -16.765 1.00 97.62 369 ILE A N 1
ATOM 2870 C CA . ILE A 1 369 ? -14.199 1.520 -16.565 1.00 97.62 369 ILE A CA 1
ATOM 2871 C C . ILE A 1 369 ? -14.323 2.183 -17.934 1.00 97.62 369 ILE A C 1
ATOM 2873 O O . ILE A 1 369 ? -13.634 1.801 -18.881 1.00 97.62 369 ILE A O 1
ATOM 2877 N N . ARG A 1 370 ? -15.248 3.137 -18.065 1.00 95.88 370 ARG A N 1
ATOM 2878 C CA . ARG A 1 370 ? -15.529 3.800 -19.340 1.00 95.88 370 ARG A CA 1
ATOM 2879 C C . ARG A 1 370 ? -15.712 5.301 -19.190 1.00 95.88 370 ARG A C 1
ATOM 2881 O O . ARG A 1 370 ? -16.493 5.718 -18.334 1.00 95.88 370 ARG A O 1
ATOM 2888 N N . GLY A 1 371 ? -15.116 6.077 -20.090 1.00 94.75 371 GLY A N 1
ATOM 2889 C CA . GLY A 1 371 ? -15.579 7.432 -20.378 1.00 94.75 371 GLY A CA 1
ATOM 2890 C C . GLY A 1 371 ? -17.031 7.403 -20.868 1.00 94.75 371 GLY A C 1
ATOM 2891 O O . GLY A 1 371 ? -17.431 6.529 -21.643 1.00 94.75 371 GLY A O 1
ATOM 2892 N N . ILE A 1 372 ? -17.859 8.313 -20.362 1.00 93.25 372 ILE A N 1
ATOM 2893 C CA . ILE A 1 372 ? -19.218 8.563 -20.874 1.00 93.25 372 ILE A CA 1
ATOM 2894 C C . ILE A 1 372 ? -19.492 10.070 -20.974 1.00 93.25 372 ILE A C 1
ATOM 2896 O O . ILE A 1 372 ? -20.631 10.521 -20.765 1.00 93.25 372 ILE A O 1
ATOM 2900 N N . GLY A 1 373 ? -18.424 10.834 -21.197 1.00 86.38 373 GLY A N 1
ATOM 2901 C CA . GLY A 1 373 ? -18.465 12.272 -21.378 1.00 86.38 373 GLY A CA 1
ATOM 2902 C C . GLY A 1 373 ? -19.285 12.643 -22.606 1.00 86.38 373 GLY A C 1
ATOM 2903 O O . GLY A 1 373 ? -19.506 11.830 -23.502 1.00 86.38 373 GLY A O 1
ATOM 2904 N N . LYS A 1 374 ? -19.819 13.867 -22.615 1.00 82.06 374 LYS A N 1
ATOM 2905 C CA . LYS A 1 374 ? -20.540 14.380 -23.793 1.00 82.06 374 LYS A CA 1
ATOM 2906 C C . LYS A 1 374 ? -19.589 14.879 -24.883 1.00 82.06 374 LYS A C 1
ATOM 2908 O O . LYS A 1 374 ? -20.018 14.963 -26.028 1.00 82.06 374 LYS A O 1
ATOM 2913 N N . ASP A 1 375 ? -18.350 15.199 -24.511 1.00 79.00 375 ASP A N 1
ATOM 2914 C CA . ASP A 1 375 ? -17.346 15.758 -25.406 1.00 79.00 375 ASP A CA 1
ATOM 2915 C C . ASP A 1 375 ? -16.138 14.838 -25.496 1.00 79.00 375 ASP A C 1
ATOM 2917 O O . ASP A 1 375 ? -15.427 14.649 -24.514 1.00 79.00 375 ASP A O 1
ATOM 2921 N N . ASP A 1 376 ? -15.859 14.416 -26.721 1.00 78.00 376 ASP A N 1
ATOM 2922 C CA . ASP A 1 376 ? -14.778 13.524 -27.135 1.00 78.00 376 ASP A CA 1
ATOM 2923 C C . ASP A 1 376 ? -13.370 14.171 -27.027 1.00 78.00 376 ASP A C 1
ATOM 2925 O O . ASP A 1 376 ? -12.508 13.989 -27.879 1.00 78.00 376 ASP A O 1
ATOM 2929 N N . SER A 1 377 ? -13.120 15.053 -26.056 1.00 78.00 377 SER A N 1
ATOM 2930 C CA . SER A 1 377 ? -11.825 15.754 -25.935 1.00 78.00 377 SER A CA 1
ATOM 2931 C C . SER A 1 377 ? -11.457 16.247 -24.542 1.00 78.00 377 SER A C 1
ATOM 2933 O O . SER A 1 377 ? -10.386 16.836 -24.402 1.00 78.00 377 SER A O 1
ATOM 2935 N N . TYR A 1 378 ? -12.340 16.110 -23.549 1.00 80.62 378 TYR A N 1
ATOM 2936 C CA . TYR A 1 378 ? -12.131 16.623 -22.192 1.00 80.62 378 TYR A CA 1
ATOM 2937 C C . TYR A 1 378 ? -12.754 15.662 -21.180 1.00 80.62 378 TYR A C 1
ATOM 2939 O O . TYR A 1 378 ? -13.833 15.916 -20.628 1.00 80.62 378 TYR A O 1
ATOM 2947 N N . GLY A 1 379 ? -12.076 14.527 -21.008 1.00 84.12 379 GLY A N 1
ATOM 2948 C CA . GLY A 1 379 ? -12.534 13.400 -20.214 1.00 84.12 379 GLY A CA 1
ATOM 2949 C C . GLY A 1 379 ? -12.228 13.478 -18.734 1.00 84.12 379 GLY A C 1
ATOM 2950 O O . GLY A 1 379 ? -11.470 14.318 -18.266 1.00 84.12 379 GLY A O 1
ATOM 2951 N N . MET A 1 380 ? -12.802 12.536 -17.989 1.00 92.81 380 MET A N 1
ATOM 2952 C CA . MET A 1 380 ? -12.401 12.319 -16.604 1.00 92.81 380 MET A CA 1
ATOM 2953 C C . MET A 1 380 ? -10.965 11.774 -16.572 1.00 92.81 380 MET A C 1
ATOM 2955 O O . MET A 1 380 ? -10.665 10.811 -17.287 1.00 92.81 380 MET A O 1
ATOM 2959 N N . LEU A 1 381 ? -10.118 12.370 -15.733 1.00 94.62 381 LEU A N 1
ATOM 2960 C CA . LEU A 1 381 ? -8.807 11.827 -15.390 1.00 94.62 381 LEU A CA 1
ATOM 2961 C C . LEU A 1 381 ? -8.977 10.760 -14.303 1.00 94.62 381 LEU A C 1
ATOM 2963 O O . LEU A 1 381 ? -9.819 10.918 -13.412 1.00 94.62 381 LEU A O 1
ATOM 2967 N N . LEU A 1 382 ? -8.208 9.680 -14.397 1.00 96.00 382 LEU A N 1
ATOM 2968 C CA . LEU A 1 382 ? -8.282 8.506 -13.534 1.00 96.00 382 LEU A CA 1
ATOM 2969 C C . LEU A 1 382 ? -6.885 8.102 -13.074 1.00 96.00 382 LEU A C 1
ATOM 2971 O O . LEU A 1 382 ? -5.968 8.038 -13.893 1.00 96.00 382 LEU A O 1
ATOM 2975 N N . ASP A 1 383 ? -6.778 7.769 -11.793 1.00 93.69 383 ASP A N 1
ATOM 2976 C CA . ASP A 1 383 ? -5.530 7.340 -11.171 1.00 93.69 383 ASP A CA 1
ATOM 2977 C C . ASP A 1 383 ? -5.774 6.409 -9.968 1.00 93.69 383 ASP A C 1
ATOM 2979 O O . ASP A 1 383 ? -6.921 6.263 -9.523 1.00 93.69 383 ASP A O 1
ATOM 2983 N N . ASP A 1 384 ? -4.714 5.801 -9.434 1.00 91.00 384 ASP A N 1
ATOM 2984 C CA . ASP A 1 384 ? -4.702 5.087 -8.142 1.00 91.00 384 ASP A CA 1
ATOM 2985 C C . ASP A 1 384 ? -5.788 4.009 -7.950 1.00 91.00 384 ASP A C 1
ATOM 2987 O O . ASP A 1 384 ? -6.440 3.912 -6.902 1.00 91.00 384 ASP A O 1
ATOM 2991 N N . ILE A 1 385 ? -6.027 3.175 -8.962 1.00 95.38 385 ILE A N 1
ATOM 2992 C CA . ILE A 1 385 ? -7.048 2.128 -8.886 1.00 95.38 385 ILE A CA 1
ATOM 2993 C C . ILE A 1 385 ? -6.587 1.030 -7.934 1.00 95.38 385 ILE A C 1
ATOM 2995 O O . ILE A 1 385 ? -5.553 0.405 -8.136 1.00 95.38 385 ILE A O 1
ATOM 2999 N N . GLU A 1 386 ? -7.415 0.701 -6.951 1.00 91.88 386 GLU A N 1
ATOM 3000 C CA . GLU A 1 386 ? -7.190 -0.415 -6.044 1.00 91.88 386 GLU A CA 1
ATOM 3001 C C . GLU A 1 386 ? -8.507 -1.150 -5.785 1.00 91.88 386 GLU A C 1
ATOM 3003 O O . GLU A 1 386 ? -9.508 -0.540 -5.412 1.00 91.88 386 GLU A O 1
ATOM 3008 N N . LEU A 1 387 ? -8.527 -2.471 -5.975 1.00 92.81 387 LEU A N 1
ATOM 3009 C CA . LEU A 1 387 ? -9.645 -3.318 -5.563 1.00 92.81 387 LEU A CA 1
ATOM 3010 C C . LEU A 1 387 ? -9.187 -4.200 -4.420 1.00 92.81 387 LEU A C 1
ATOM 3012 O O . LEU A 1 387 ? -8.225 -4.949 -4.570 1.00 92.81 387 LEU A O 1
ATOM 3016 N N . ARG A 1 388 ? -9.935 -4.188 -3.324 1.00 87.19 388 ARG A N 1
ATOM 3017 C CA . ARG A 1 388 ? -9.761 -5.123 -2.221 1.00 87.19 388 ARG A CA 1
ATOM 3018 C C . ARG A 1 388 ? -11.016 -5.954 -2.008 1.00 87.19 388 ARG A C 1
ATOM 3020 O O . ARG A 1 388 ? -12.126 -5.431 -2.077 1.00 87.19 388 ARG A O 1
ATOM 3027 N N . SER A 1 389 ? -10.859 -7.239 -1.723 1.00 81.06 389 SER A N 1
ATOM 3028 C CA . SER A 1 389 ? -11.842 -7.973 -0.939 1.00 81.06 389 SER A CA 1
ATOM 3029 C C . SER A 1 389 ? -11.617 -7.655 0.523 1.00 81.06 389 SER A C 1
ATOM 3031 O O . SER A 1 389 ? -10.525 -7.871 1.042 1.00 81.06 389 SER A O 1
ATOM 3033 N N . SER A 1 390 ? -12.654 -7.207 1.209 1.00 65.00 390 SER A N 1
ATOM 3034 C CA . SER A 1 390 ? -12.623 -7.267 2.657 1.00 65.00 390 SER A CA 1
ATOM 3035 C C . SER A 1 390 ? -12.978 -8.694 3.051 1.00 65.00 390 SER A C 1
ATOM 3037 O O . SER A 1 390 ? -14.131 -9.103 2.899 1.00 65.00 390 SER A O 1
ATOM 3039 N N . THR A 1 391 ? -12.034 -9.428 3.634 1.00 47.22 391 THR A N 1
ATOM 3040 C CA . THR A 1 391 ? -12.343 -10.465 4.628 1.00 47.22 391 THR A CA 1
ATOM 3041 C C . THR A 1 391 ? -12.873 -9.787 5.889 1.00 47.22 391 THR A C 1
ATOM 3043 O O . THR A 1 391 ? -12.397 -10.001 6.994 1.00 47.22 391 THR A O 1
ATOM 3046 N N . GLN A 1 392 ? -13.908 -8.961 5.735 1.00 42.47 392 GLN A N 1
ATOM 3047 C CA . GLN A 1 392 ? -14.909 -8.960 6.769 1.00 42.47 392 GLN A CA 1
ATOM 3048 C C . GLN A 1 392 ? -15.563 -10.330 6.634 1.00 42.47 392 GLN A C 1
ATOM 3050 O O . GLN A 1 392 ? -16.497 -10.523 5.856 1.00 42.47 392 GLN A O 1
ATOM 3055 N N . GLU A 1 393 ? -15.067 -11.291 7.423 1.00 37.56 393 GLU A N 1
ATOM 3056 C CA . GLU A 1 393 ? -16.031 -12.024 8.232 1.00 37.56 393 GLU A CA 1
ATOM 3057 C C . GLU A 1 393 ? -17.045 -10.978 8.672 1.00 37.56 393 GLU A C 1
ATOM 3059 O O . GLU A 1 393 ? -16.669 -9.932 9.210 1.00 37.56 393 GLU A O 1
ATOM 3064 N N . ASN A 1 394 ? -18.303 -11.196 8.314 1.00 37.06 394 ASN A N 1
ATOM 3065 C CA . ASN A 1 394 ? -19.402 -10.481 8.918 1.00 37.06 394 ASN A CA 1
ATOM 3066 C C . ASN A 1 394 ? -19.305 -10.752 10.428 1.00 37.06 394 ASN A C 1
ATOM 3068 O O . ASN A 1 394 ? -19.997 -11.622 10.950 1.00 37.06 394 ASN A O 1
ATOM 3072 N N . ASN A 1 395 ? -18.420 -10.046 11.131 1.00 41.53 395 ASN A N 1
ATOM 3073 C CA . ASN A 1 395 ? -18.461 -9.911 12.562 1.00 41.53 395 ASN A CA 1
ATOM 3074 C C . ASN A 1 395 ? -19.681 -9.040 12.767 1.00 41.53 395 ASN A C 1
ATOM 3076 O O . ASN A 1 395 ? -19.625 -7.812 12.701 1.00 41.53 395 ASN A O 1
ATOM 3080 N N . ALA A 1 396 ? -20.818 -9.726 12.898 1.00 47.28 396 ALA A N 1
ATOM 3081 C CA . ALA A 1 396 ? -21.992 -9.195 13.545 1.00 47.28 396 ALA A CA 1
ATOM 3082 C C . ALA A 1 396 ? -21.515 -8.296 14.685 1.00 47.28 396 ALA A C 1
ATOM 3084 O O . ALA A 1 396 ? -20.621 -8.689 15.436 1.00 47.28 396 ALA A O 1
ATOM 3085 N N . THR A 1 397 ? -22.062 -7.087 14.756 1.00 58.84 397 THR A N 1
ATOM 3086 C CA . THR A 1 397 ? -21.811 -6.144 15.842 1.00 58.84 397 THR A CA 1
ATOM 3087 C C . THR A 1 397 ? -21.816 -6.898 17.168 1.00 58.84 397 THR A C 1
ATOM 3089 O O . THR A 1 397 ? -22.851 -7.387 17.620 1.00 58.84 397 THR A O 1
ATOM 3092 N N . GLU A 1 398 ? -20.630 -7.067 17.748 1.00 80.81 398 GLU A N 1
ATOM 3093 C CA . GLU A 1 398 ? -20.461 -7.800 18.993 1.00 80.81 398 GLU A CA 1
ATOM 3094 C C . GLU A 1 398 ? -20.844 -6.845 20.117 1.00 80.81 398 GLU A C 1
ATOM 3096 O O . GLU A 1 398 ? -20.237 -5.785 20.275 1.00 80.81 398 GLU A O 1
ATOM 3101 N N . VAL A 1 399 ? -21.892 -7.188 20.864 1.00 85.94 399 VAL A N 1
ATOM 3102 C CA . VAL A 1 399 ? -22.356 -6.375 21.988 1.00 85.94 399 VAL A CA 1
ATOM 3103 C C . VAL A 1 399 ? -21.886 -7.024 23.282 1.00 85.94 399 VAL A C 1
ATOM 3105 O O . VAL A 1 399 ? -22.364 -8.100 23.642 1.00 85.94 399 VAL A O 1
ATOM 3108 N N . ILE A 1 400 ? -20.982 -6.359 23.999 1.00 84.69 400 ILE A N 1
ATOM 3109 C CA . ILE A 1 400 ? -20.492 -6.785 25.315 1.00 84.69 400 ILE A CA 1
ATOM 3110 C C . ILE A 1 400 ? -20.918 -5.736 26.345 1.00 84.69 400 ILE A C 1
ATOM 3112 O O . ILE A 1 400 ? -20.692 -4.547 26.161 1.00 84.69 400 ILE A O 1
ATOM 3116 N N . HIS A 1 401 ? -21.585 -6.153 27.425 1.00 78.19 401 HIS A N 1
ATOM 3117 C CA . HIS A 1 401 ? -22.104 -5.255 28.479 1.00 78.19 401 HIS A CA 1
ATOM 3118 C C . HIS A 1 401 ? -23.029 -4.132 27.971 1.00 78.19 401 HIS A C 1
ATOM 3120 O O . HIS A 1 401 ? -23.077 -3.045 28.545 1.00 78.19 401 HIS A O 1
ATOM 3126 N N . GLY A 1 402 ? -23.772 -4.386 26.889 1.00 81.94 402 GLY A N 1
ATOM 3127 C CA . GLY A 1 402 ? -24.625 -3.377 26.250 1.00 81.94 402 GLY A CA 1
ATOM 3128 C C . GLY A 1 402 ? -23.856 -2.338 25.426 1.00 81.94 402 GLY A C 1
ATOM 3129 O O . GLY A 1 402 ? -24.473 -1.431 24.873 1.00 81.94 402 GLY A O 1
ATOM 3130 N N . HIS A 1 403 ? -22.535 -2.482 25.312 1.00 86.06 403 HIS A N 1
ATOM 3131 C CA . HIS A 1 403 ? -21.683 -1.679 24.450 1.00 86.06 403 HIS A CA 1
ATOM 3132 C C . HIS A 1 403 ? -21.453 -2.392 23.120 1.00 86.06 403 HIS A C 1
ATOM 3134 O O . HIS A 1 403 ? -21.108 -3.573 23.095 1.00 86.06 403 HIS A O 1
ATOM 3140 N N . THR A 1 404 ? -21.668 -1.683 22.014 1.00 89.12 404 THR A N 1
ATOM 3141 C CA . THR A 1 404 ? -21.450 -2.227 20.668 1.00 89.12 404 THR A CA 1
ATOM 3142 C C . THR A 1 404 ? -19.998 -2.007 20.283 1.00 89.12 404 THR A C 1
ATOM 3144 O O . THR A 1 404 ? -19.587 -0.865 20.092 1.00 89.12 404 THR A O 1
ATOM 3147 N N . LEU A 1 405 ? -19.235 -3.091 20.167 1.00 88.38 405 LEU A N 1
ATOM 3148 C CA . LEU A 1 405 ? -17.831 -3.006 19.800 1.00 88.38 405 LEU A CA 1
ATOM 3149 C C . LEU A 1 405 ? -17.656 -2.613 18.332 1.00 88.38 405 LEU A C 1
ATOM 3151 O O . LEU A 1 405 ? -18.444 -3.055 17.483 1.00 88.38 405 LEU A O 1
ATOM 3155 N N . PRO A 1 406 ? -16.597 -1.849 18.009 1.00 86.62 406 PRO A N 1
ATOM 3156 C CA . PRO A 1 406 ? -16.213 -1.645 16.628 1.00 86.62 406 PRO A CA 1
ATOM 3157 C C . PRO A 1 406 ? -15.836 -2.990 15.981 1.00 86.62 406 PRO A C 1
ATOM 3159 O O . PRO A 1 406 ? -15.534 -3.973 16.684 1.00 86.62 406 PRO A O 1
ATOM 3162 N N . PRO A 1 407 ? -15.855 -3.061 14.639 1.00 81.81 407 PRO A N 1
ATOM 3163 C CA . PRO A 1 407 ? -15.311 -4.200 13.914 1.00 81.81 407 PRO A CA 1
ATOM 3164 C C . PRO A 1 407 ? -13.864 -4.468 14.335 1.00 81.81 407 PRO A C 1
ATOM 3166 O O . PRO A 1 407 ? -13.110 -3.543 14.621 1.00 81.81 407 PRO A O 1
ATOM 3169 N N . GLU A 1 408 ? -13.463 -5.738 14.365 1.00 80.56 408 GLU A N 1
ATOM 3170 C CA . GLU A 1 408 ? -12.057 -6.072 14.595 1.00 80.56 408 GLU A CA 1
ATOM 3171 C C . GLU A 1 408 ? -11.214 -5.528 13.434 1.00 80.56 408 GLU A C 1
ATOM 3173 O O . GLU A 1 408 ? -11.496 -5.880 12.282 1.00 80.56 408 GLU A O 1
ATOM 3178 N N . PRO A 1 409 ? -10.238 -4.639 13.691 1.00 79.69 409 PRO A N 1
ATOM 3179 C CA . PRO A 1 409 ? -9.496 -4.020 12.612 1.00 79.69 409 PRO A CA 1
ATOM 3180 C C . PRO A 1 409 ? -8.480 -5.014 12.050 1.00 79.69 409 PRO A C 1
ATOM 3182 O O . PRO A 1 409 ? -7.882 -5.807 12.780 1.00 79.69 409 PRO A O 1
ATOM 3185 N N . ASP A 1 410 ? -8.245 -4.938 10.742 1.00 79.69 410 ASP A N 1
ATOM 3186 C CA . ASP A 1 410 ? -7.157 -5.676 10.108 1.00 79.69 410 ASP A CA 1
ATOM 3187 C C . ASP A 1 410 ? -5.809 -5.281 10.755 1.00 79.69 410 ASP A C 1
ATOM 3189 O O . ASP A 1 410 ? -5.503 -4.083 10.809 1.00 79.69 410 ASP A O 1
ATOM 3193 N N . PRO A 1 411 ? -4.987 -6.233 11.243 1.00 78.06 411 PRO A N 1
ATOM 3194 C CA . PRO A 1 411 ? -3.745 -5.910 11.945 1.00 78.06 411 PRO A CA 1
ATOM 3195 C C . PRO A 1 411 ? -2.751 -5.097 11.112 1.00 78.06 411 PRO A C 1
ATOM 3197 O O . PRO A 1 411 ? -2.009 -4.287 11.669 1.00 78.06 411 PRO A O 1
ATOM 3200 N N . THR A 1 412 ? -2.721 -5.281 9.789 1.00 74.06 412 THR A N 1
ATOM 3201 C CA . THR A 1 412 ? -1.826 -4.537 8.898 1.00 74.06 412 THR A CA 1
ATOM 3202 C C . THR A 1 412 ? -2.278 -3.087 8.772 1.00 74.06 412 THR A C 1
ATOM 3204 O O . THR A 1 412 ? -1.455 -2.188 8.937 1.00 74.06 412 THR A O 1
ATOM 3207 N N . ILE A 1 413 ? -3.574 -2.836 8.561 1.00 69.75 413 ILE A N 1
ATOM 3208 C CA . ILE A 1 413 ? -4.133 -1.470 8.546 1.00 69.75 413 ILE A CA 1
ATOM 3209 C C . ILE A 1 413 ? -3.961 -0.815 9.919 1.00 69.75 413 ILE A C 1
ATOM 3211 O O . ILE A 1 413 ? -3.509 0.326 10.019 1.00 69.75 413 ILE A O 1
ATOM 3215 N N . ASN A 1 414 ? -4.265 -1.553 10.984 1.00 85.56 414 ASN A N 1
ATOM 3216 C CA . ASN A 1 414 ? -4.180 -1.059 12.349 1.00 85.56 414 ASN A CA 1
ATOM 3217 C C . ASN A 1 414 ? -2.751 -0.709 12.775 1.00 85.56 414 ASN A C 1
ATOM 3219 O O . ASN A 1 414 ? -2.560 0.165 13.614 1.00 85.56 414 ASN A O 1
ATOM 3223 N N . ASN A 1 415 ? -1.734 -1.349 12.199 1.00 84.06 415 ASN A N 1
ATOM 3224 C CA . ASN A 1 415 ? -0.332 -1.045 12.486 1.00 84.06 415 ASN A CA 1
ATOM 3225 C C . ASN A 1 415 ? 0.317 -0.105 11.458 1.00 84.06 415 ASN A C 1
ATOM 3227 O O . ASN A 1 415 ? 1.461 0.299 11.655 1.00 84.06 415 ASN A O 1
ATOM 3231 N N . ALA A 1 416 ? -0.398 0.291 10.398 1.00 78.69 416 ALA A N 1
ATOM 3232 C CA . ALA A 1 416 ? 0.111 1.214 9.382 1.00 78.69 416 ALA A CA 1
ATOM 3233 C C . ALA A 1 416 ? 0.289 2.653 9.901 1.00 78.69 416 ALA A C 1
ATOM 3235 O O . ALA A 1 416 ? 1.028 3.439 9.308 1.00 78.69 416 ALA A O 1
ATOM 3236 N N . THR A 1 417 ? -0.370 3.016 11.005 1.00 88.44 417 THR A N 1
ATOM 3237 C CA . THR A 1 417 ? -0.233 4.325 11.654 1.00 88.44 417 THR A CA 1
ATOM 3238 C C . THR A 1 417 ? 0.006 4.169 13.158 1.00 88.44 417 THR A C 1
ATOM 3240 O O . THR A 1 417 ? -0.396 3.181 13.779 1.00 88.44 417 THR A O 1
ATOM 3243 N N . LEU A 1 418 ? 0.620 5.182 13.782 1.00 90.31 418 LEU A N 1
ATOM 3244 C CA . LEU A 1 418 ? 0.737 5.247 15.248 1.00 90.31 418 LEU A CA 1
ATOM 3245 C C . LEU A 1 418 ? -0.648 5.192 15.909 1.00 90.31 418 LEU A C 1
ATOM 3247 O O . LEU A 1 418 ? -0.833 4.484 16.899 1.00 90.31 418 LEU A O 1
ATOM 3251 N N . GLY A 1 419 ? -1.607 5.889 15.291 1.00 88.00 419 GLY A N 1
ATOM 3252 C CA . GLY A 1 419 ? -2.994 6.000 15.718 1.00 88.00 419 GLY A CA 1
ATOM 3253 C C . GLY A 1 419 ? -3.817 4.723 15.596 1.00 88.00 419 GLY A C 1
ATOM 3254 O O . GLY A 1 419 ? -4.747 4.562 16.365 1.00 88.00 419 GLY A O 1
ATOM 3255 N N . GLY A 1 420 ? -3.463 3.815 14.687 1.00 92.44 420 GLY A N 1
ATOM 3256 C CA . GLY A 1 420 ? -4.291 2.666 14.314 1.00 92.44 420 GLY A CA 1
ATOM 3257 C C . GLY A 1 420 ? -5.676 3.045 13.790 1.00 92.44 420 GLY A C 1
ATOM 3258 O O . GLY A 1 420 ? -5.887 4.171 13.335 1.00 92.44 420 GLY A O 1
ATOM 3259 N N . VAL A 1 421 ? -6.592 2.077 13.790 1.00 89.06 421 VAL A N 1
ATOM 3260 C CA . VAL A 1 421 ? -7.988 2.272 13.378 1.00 89.06 421 VAL A CA 1
ATOM 3261 C C . VAL A 1 421 ? -8.830 2.576 14.614 1.00 89.06 421 VAL A C 1
ATOM 3263 O O . VAL A 1 421 ? -8.808 1.802 15.564 1.00 89.06 421 VAL A O 1
ATOM 3266 N N . ASP A 1 422 ? -9.563 3.686 14.581 1.00 92.06 422 ASP A N 1
ATOM 3267 C CA . ASP A 1 422 ? -10.612 4.066 15.536 1.00 92.06 422 ASP A CA 1
ATOM 3268 C C . ASP A 1 422 ? -11.873 4.356 14.708 1.00 92.06 422 ASP A C 1
ATOM 3270 O O . ASP A 1 422 ? -12.059 5.452 14.172 1.00 92.06 422 ASP A O 1
ATOM 3274 N N . SER A 1 423 ? -12.682 3.320 14.477 1.00 84.56 423 SER A N 1
ATOM 3275 C CA . SER A 1 423 ? -13.821 3.385 13.555 1.00 84.56 423 SER A CA 1
ATOM 3276 C C . SER A 1 423 ? -15.014 4.134 14.145 1.00 84.56 423 SER A C 1
ATOM 3278 O O . SER A 1 423 ? -15.858 4.626 13.391 1.00 84.56 423 SER A O 1
ATOM 3280 N N . ASN A 1 424 ? -15.124 4.183 15.475 1.00 83.94 424 ASN A N 1
ATOM 3281 C CA . ASN A 1 424 ? -16.232 4.832 16.179 1.00 83.94 424 ASN A CA 1
ATOM 3282 C C . ASN A 1 424 ? -15.877 6.246 16.685 1.00 83.94 424 ASN A C 1
ATOM 3284 O O . ASN A 1 424 ? -16.769 6.954 17.154 1.00 83.94 424 ASN A O 1
ATOM 3288 N N . GLY A 1 425 ? -14.622 6.678 16.527 1.00 91.12 425 GLY A N 1
ATOM 3289 C CA . GLY A 1 425 ? -14.142 8.013 16.870 1.00 91.12 425 GLY A CA 1
ATOM 3290 C C . GLY A 1 425 ? -14.128 8.281 18.373 1.00 91.12 425 GLY A C 1
ATOM 3291 O O . GLY A 1 425 ? -14.302 9.433 18.777 1.00 91.12 425 GLY A O 1
ATOM 3292 N N . ASN A 1 426 ? -13.994 7.244 19.207 1.00 88.94 426 ASN A N 1
ATOM 3293 C CA . ASN A 1 426 ? -14.038 7.384 20.665 1.00 88.94 426 ASN A CA 1
ATOM 3294 C C . ASN A 1 426 ? -12.677 7.748 21.290 1.00 88.94 426 ASN A C 1
ATOM 3296 O O . ASN A 1 426 ? -12.591 7.924 22.511 1.00 88.94 426 ASN A O 1
ATOM 3300 N N . GLY A 1 427 ? -11.630 7.879 20.470 1.00 92.50 427 GLY A N 1
ATOM 3301 C CA . GLY A 1 427 ? -10.272 8.198 20.897 1.00 92.50 427 GLY A CA 1
ATOM 3302 C C . GLY A 1 427 ? -9.454 6.980 21.330 1.00 92.50 427 GLY A C 1
ATOM 3303 O O . GLY A 1 427 ? -8.349 7.158 21.843 1.00 92.50 427 GLY A O 1
ATOM 3304 N N . VAL A 1 428 ? -9.964 5.761 21.138 1.00 95.94 428 VAL A N 1
ATOM 3305 C CA . VAL A 1 428 ? -9.293 4.490 21.427 1.00 95.94 428 VAL A CA 1
ATOM 3306 C C . VAL A 1 428 ? -9.265 3.651 20.159 1.00 95.94 428 VAL A C 1
ATOM 3308 O O . VAL A 1 428 ? -10.246 3.552 19.435 1.00 95.94 428 VAL A O 1
ATOM 3311 N N . ARG A 1 429 ? -8.132 3.001 19.891 1.00 96.25 429 ARG A N 1
ATOM 3312 C CA . ARG A 1 429 ? -8.052 2.034 18.794 1.00 96.25 429 ARG A CA 1
ATOM 3313 C C . ARG A 1 429 ? -9.050 0.894 18.963 1.00 96.25 429 ARG A C 1
ATOM 3315 O O . ARG A 1 429 ? -9.137 0.309 20.043 1.00 96.25 429 ARG A O 1
ATOM 3322 N N . ASP A 1 430 ? -9.663 0.481 17.860 1.00 94.12 430 ASP A N 1
ATOM 3323 C CA . ASP A 1 430 ? -10.648 -0.597 17.814 1.00 94.12 430 ASP A CA 1
ATOM 3324 C C . ASP A 1 430 ? -10.099 -1.904 18.418 1.00 94.12 430 ASP A C 1
ATOM 3326 O O . ASP A 1 430 ? -10.802 -2.592 19.156 1.00 94.12 430 ASP A O 1
ATOM 3330 N N . ASP A 1 431 ? -8.831 -2.260 18.170 1.00 94.81 431 ASP A N 1
ATOM 3331 C CA . ASP A 1 431 ? -8.235 -3.476 18.746 1.00 94.81 431 ASP A CA 1
ATOM 3332 C C . ASP A 1 431 ? -8.000 -3.375 20.260 1.00 94.81 431 ASP A C 1
ATOM 3334 O O . ASP A 1 431 ? -8.152 -4.367 20.976 1.00 94.81 431 ASP A O 1
ATOM 3338 N N . VAL A 1 432 ? -7.678 -2.179 20.760 1.00 96.69 432 VAL A N 1
ATOM 3339 C CA . VAL A 1 432 ? -7.489 -1.907 22.193 1.00 96.69 432 VAL A CA 1
ATOM 3340 C C . VAL A 1 432 ? -8.831 -1.931 22.919 1.00 96.69 432 VAL A C 1
ATOM 3342 O O . VAL A 1 432 ? -8.964 -2.617 23.933 1.00 96.69 432 VAL A O 1
ATOM 3345 N N . GLU A 1 433 ? -9.842 -1.254 22.374 1.00 96.19 433 GLU A N 1
ATOM 3346 C CA . GLU A 1 433 ? -11.206 -1.261 22.902 1.00 96.19 433 GLU A CA 1
ATOM 3347 C C . GLU A 1 433 ? -11.736 -2.695 23.009 1.00 96.19 433 GLU A C 1
ATOM 3349 O O . GLU A 1 433 ? -12.147 -3.143 24.083 1.00 96.19 433 GLU A O 1
ATOM 3354 N N . ARG A 1 434 ? -11.648 -3.463 21.918 1.00 94.75 434 ARG A N 1
ATOM 3355 C CA . ARG A 1 434 ? -12.089 -4.864 21.899 1.00 94.75 434 ARG A CA 1
ATOM 3356 C C . ARG A 1 434 ? -11.349 -5.707 22.930 1.00 94.75 434 ARG A C 1
ATOM 3358 O O . ARG A 1 434 ? -11.977 -6.511 23.616 1.00 94.75 434 ARG A O 1
ATOM 3365 N N . ALA A 1 435 ? -10.038 -5.525 23.071 1.00 95.31 435 ALA A N 1
ATOM 3366 C CA . ALA A 1 435 ? -9.235 -6.254 24.046 1.00 95.31 435 ALA A CA 1
ATOM 3367 C C . ALA A 1 435 ? -9.645 -5.947 25.501 1.00 95.31 435 ALA A C 1
ATOM 3369 O O . ALA A 1 435 ? -9.701 -6.866 26.321 1.00 95.31 435 ALA A O 1
ATOM 3370 N N . ILE A 1 436 ? -9.993 -4.695 25.817 1.00 94.88 436 ILE A N 1
ATOM 3371 C CA . ILE A 1 436 ? -10.509 -4.305 27.138 1.00 94.88 436 ILE A CA 1
ATOM 3372 C C . ILE A 1 436 ? -11.870 -4.965 27.390 1.00 94.88 436 ILE A C 1
ATOM 3374 O O . ILE A 1 436 ? -12.025 -5.700 28.367 1.00 94.88 436 ILE A O 1
ATOM 3378 N N . TYR A 1 437 ? -12.839 -4.781 26.492 1.00 94.38 437 TYR A N 1
ATOM 3379 C CA . TYR A 1 437 ? -14.195 -5.310 26.680 1.00 94.38 437 TYR A CA 1
ATOM 3380 C C . TYR A 1 437 ? -14.257 -6.841 26.720 1.00 94.38 437 TYR A C 1
ATOM 3382 O O . TYR A 1 437 ? -15.045 -7.393 27.480 1.00 94.38 437 TYR A O 1
ATOM 3390 N N . LYS A 1 438 ? -13.415 -7.545 25.953 1.00 93.25 438 LYS A N 1
ATOM 3391 C CA . LYS A 1 438 ? -13.355 -9.019 25.973 1.00 93.25 438 LYS A CA 1
ATOM 3392 C C . LYS A 1 438 ? -12.706 -9.585 27.238 1.00 93.25 438 LYS A C 1
ATOM 3394 O O . LYS A 1 438 ? -12.887 -10.763 27.535 1.00 93.25 438 LYS A O 1
ATOM 3399 N N . LYS A 1 439 ? -11.898 -8.792 27.948 1.00 92.62 439 LYS A N 1
ATOM 3400 C CA . LYS A 1 439 ? -11.134 -9.259 29.112 1.00 92.62 439 LYS A CA 1
ATOM 3401 C C . LYS A 1 439 ? -11.803 -8.946 30.447 1.00 92.62 439 LYS A C 1
ATOM 3403 O O . LYS A 1 439 ? -11.600 -9.700 31.399 1.00 92.62 439 LYS A O 1
ATOM 3408 N N . TYR A 1 440 ? -12.528 -7.835 30.537 1.00 89.38 440 TYR A N 1
ATOM 3409 C CA . TYR A 1 440 ? -13.081 -7.339 31.795 1.00 89.38 440 TYR A CA 1
ATOM 3410 C C . TYR A 1 440 ? -14.608 -7.350 31.769 1.00 89.38 440 TYR A C 1
ATOM 3412 O O . TYR A 1 440 ? -15.223 -6.600 31.020 1.00 89.38 440 TYR A O 1
ATOM 3420 N N . ASP A 1 441 ? -15.209 -8.145 32.658 1.00 87.25 441 ASP A N 1
ATOM 3421 C CA . ASP A 1 441 ? -16.671 -8.256 32.797 1.00 87.25 441 ASP A CA 1
ATOM 3422 C C . ASP A 1 441 ? -17.300 -7.081 33.570 1.00 87.25 441 ASP A C 1
ATOM 3424 O O . ASP A 1 441 ? -18.506 -6.831 33.534 1.00 87.25 441 ASP A O 1
ATOM 3428 N N . ASN A 1 442 ? -16.486 -6.358 34.338 1.00 86.06 442 ASN A N 1
ATOM 3429 C CA . ASN A 1 442 ? -16.948 -5.288 35.206 1.00 86.06 442 ASN A CA 1
ATOM 3430 C C . ASN A 1 442 ? -16.986 -3.953 34.457 1.00 86.06 442 ASN A C 1
ATOM 3432 O O . ASN A 1 442 ? -15.954 -3.443 34.024 1.00 86.06 442 ASN A O 1
ATOM 3436 N N . LYS A 1 443 ? -18.177 -3.349 34.378 1.00 88.06 443 LYS A N 1
ATOM 3437 C CA . LYS A 1 443 ? -18.404 -2.073 33.689 1.00 88.06 443 LYS A CA 1
ATOM 3438 C C . LYS A 1 443 ? -17.514 -0.936 34.207 1.00 88.06 443 LYS A C 1
ATOM 3440 O O . LYS A 1 443 ? -17.060 -0.140 33.395 1.00 88.06 443 LYS A O 1
ATOM 3445 N N . LEU A 1 444 ? -17.249 -0.872 35.517 1.00 87.88 444 LEU A N 1
ATOM 3446 C CA . LEU A 1 444 ? -16.388 0.155 36.113 1.00 87.88 444 LEU A CA 1
ATOM 3447 C C . LEU A 1 444 ? -14.923 -0.032 35.700 1.00 87.88 444 LEU A C 1
ATOM 3449 O O . LEU A 1 444 ? -14.274 0.942 35.337 1.00 87.88 444 LEU A O 1
ATOM 3453 N N . ASP A 1 445 ? -14.425 -1.273 35.693 1.00 87.81 445 ASP A N 1
ATOM 3454 C CA . ASP A 1 445 ? -13.069 -1.568 35.210 1.00 87.81 445 ASP A CA 1
ATOM 3455 C C . ASP A 1 445 ? -12.933 -1.180 33.733 1.00 87.81 445 ASP A C 1
ATOM 3457 O O . ASP A 1 445 ? -11.974 -0.517 33.351 1.00 87.81 445 ASP A O 1
ATOM 3461 N N . VAL A 1 446 ? -13.922 -1.532 32.907 1.00 91.19 446 VAL A N 1
ATOM 3462 C CA . VAL A 1 446 ? -13.916 -1.210 31.476 1.00 91.19 446 VAL A CA 1
ATOM 3463 C C . VAL A 1 446 ? -13.830 0.297 31.236 1.00 91.19 446 VAL A C 1
ATOM 3465 O O . VAL A 1 446 ? -12.949 0.724 30.497 1.00 91.19 446 VAL A O 1
ATOM 3468 N N . VAL A 1 447 ? -14.685 1.116 31.858 1.00 91.38 447 VAL A N 1
ATOM 3469 C CA . VAL A 1 447 ? -14.667 2.572 31.606 1.00 91.38 447 VAL A CA 1
ATOM 3470 C C . VAL A 1 447 ? -13.379 3.238 32.098 1.00 91.38 447 VAL A C 1
ATOM 3472 O O . VAL A 1 447 ? -12.851 4.100 31.404 1.00 91.38 447 VAL A O 1
ATOM 3475 N N . VAL A 1 448 ? -12.816 2.790 33.227 1.00 90.38 448 VAL A N 1
ATOM 3476 C CA . VAL A 1 448 ? -11.533 3.304 33.741 1.00 90.38 448 VAL A CA 1
ATOM 3477 C C . VAL A 1 448 ? -10.379 2.940 32.806 1.00 90.38 448 VAL A C 1
ATOM 3479 O O . VAL A 1 448 ? -9.541 3.782 32.494 1.00 90.38 448 VAL A O 1
ATOM 3482 N N . LEU A 1 449 ? -10.335 1.696 32.320 1.00 92.19 449 LEU A N 1
ATOM 3483 C CA . LEU A 1 449 ? -9.298 1.255 31.384 1.00 92.19 449 LEU A CA 1
ATOM 3484 C C . LEU A 1 449 ? -9.451 1.909 30.003 1.00 92.19 449 LEU A C 1
ATOM 3486 O O . LEU A 1 449 ? -8.447 2.129 29.330 1.00 92.19 449 LEU A O 1
ATOM 3490 N N . MET A 1 450 ? -10.677 2.240 29.588 1.00 93.88 450 MET A N 1
ATOM 3491 C CA . MET A 1 450 ? -10.928 3.008 28.366 1.00 93.88 450 MET A CA 1
ATOM 3492 C C . MET A 1 450 ? -10.416 4.447 28.484 1.00 93.88 450 MET A C 1
ATOM 3494 O O . MET A 1 450 ? -9.835 4.942 27.524 1.00 93.88 450 MET A O 1
ATOM 3498 N N . ASP A 1 451 ? -10.563 5.109 29.635 1.00 92.56 451 ASP A N 1
ATOM 3499 C CA . ASP A 1 451 ? -9.987 6.445 29.848 1.00 92.56 451 ASP A CA 1
ATOM 3500 C C . ASP A 1 451 ? -8.454 6.427 29.808 1.00 92.56 451 ASP A C 1
ATOM 3502 O O . ASP A 1 451 ? -7.842 7.271 29.150 1.00 92.56 451 ASP A O 1
ATOM 3506 N N . GLU A 1 452 ? -7.833 5.417 30.423 1.00 92.25 452 GLU A N 1
ATOM 3507 C CA . GLU A 1 452 ? -6.384 5.203 30.334 1.00 92.25 452 GLU A CA 1
ATOM 3508 C C . GLU A 1 452 ? -5.944 4.955 28.883 1.00 92.25 452 GLU A C 1
ATOM 3510 O O . GLU A 1 452 ? -4.966 5.531 28.406 1.00 92.25 452 GLU A O 1
ATOM 3515 N N . ALA A 1 453 ? -6.697 4.138 28.139 1.00 95.44 453 ALA A N 1
ATOM 3516 C CA . ALA A 1 453 ? -6.427 3.883 26.729 1.00 95.44 453 ALA A CA 1
ATOM 3517 C C . ALA A 1 453 ? -6.543 5.162 25.884 1.00 95.44 453 ALA A C 1
ATOM 3519 O O . ALA A 1 453 ? -5.666 5.408 25.056 1.00 95.44 453 ALA A O 1
ATOM 3520 N N . LYS A 1 454 ? -7.560 6.006 26.122 1.00 95.00 454 LYS A N 1
ATOM 3521 C CA . LYS A 1 454 ? -7.711 7.319 25.463 1.00 95.00 454 LYS A CA 1
ATOM 3522 C C . LYS A 1 454 ? -6.502 8.208 25.743 1.00 95.00 454 LYS A C 1
ATOM 3524 O O . LYS A 1 454 ? -5.942 8.794 24.816 1.00 95.00 454 LYS A O 1
ATOM 3529 N N . PHE A 1 455 ? -6.073 8.298 27.003 1.00 93.69 455 PHE A N 1
ATOM 3530 C CA . PHE A 1 455 ? -4.875 9.049 27.379 1.00 93.69 455 PHE A CA 1
ATOM 3531 C C . PHE A 1 455 ? -3.638 8.530 26.630 1.00 93.69 455 PHE A C 1
ATOM 3533 O O . PHE A 1 455 ? -2.978 9.296 25.919 1.00 93.69 455 PHE A O 1
ATOM 3540 N N . ASN A 1 456 ? -3.367 7.227 26.711 1.00 94.75 456 ASN A N 1
ATOM 3541 C CA . ASN A 1 456 ? -2.223 6.604 26.051 1.00 94.75 456 ASN A CA 1
ATOM 3542 C C . ASN A 1 456 ? -2.250 6.820 24.530 1.00 94.75 456 ASN A C 1
ATOM 3544 O O . ASN A 1 456 ? -1.217 7.125 23.929 1.00 94.75 456 ASN A O 1
ATOM 3548 N N . GLN A 1 457 ? -3.426 6.747 23.905 1.00 95.25 457 GLN A N 1
ATOM 3549 C CA . GLN A 1 457 ? -3.604 6.988 22.476 1.00 95.25 457 GLN A CA 1
ATOM 3550 C C . GLN A 1 457 ? -3.214 8.420 22.077 1.00 95.25 457 GLN A C 1
ATOM 3552 O O . GLN A 1 457 ? -2.517 8.621 21.075 1.00 95.25 457 GLN A O 1
ATOM 3557 N N . ARG A 1 458 ? -3.566 9.419 22.893 1.00 94.62 458 ARG A N 1
ATOM 3558 C CA . ARG A 1 458 ? -3.192 10.822 22.653 1.00 94.62 458 ARG A CA 1
ATOM 3559 C C . ARG A 1 458 ? -1.687 11.050 22.702 1.00 94.62 458 ARG A C 1
ATOM 3561 O O . AR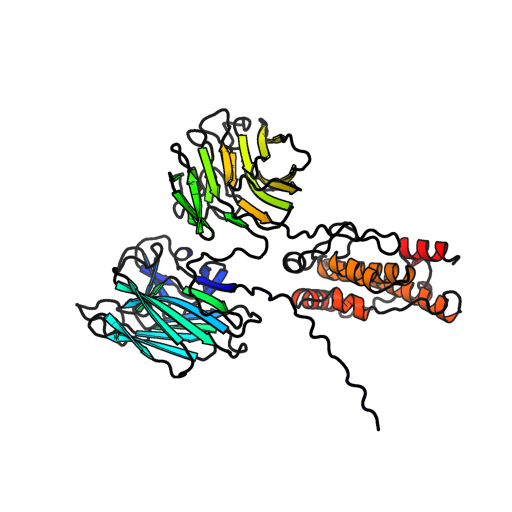G A 1 458 ? -1.173 11.773 21.850 1.00 94.62 458 ARG A O 1
ATOM 3568 N N . THR A 1 459 ? -0.959 10.373 23.599 1.00 94.12 459 THR A N 1
ATOM 3569 C CA . THR A 1 459 ? 0.519 10.468 23.651 1.00 94.12 459 THR A CA 1
ATOM 3570 C C . THR A 1 459 ? 1.189 10.065 22.329 1.00 94.12 459 THR A C 1
ATOM 3572 O O . THR A 1 459 ? 2.292 10.520 22.018 1.00 94.12 459 THR A O 1
ATOM 3575 N N . MET A 1 460 ? 0.513 9.235 21.525 1.00 92.88 460 MET A N 1
ATOM 3576 C CA . MET A 1 460 ? 1.028 8.736 20.252 1.00 92.88 460 MET A CA 1
ATOM 3577 C C . MET A 1 460 ? 0.589 9.561 19.041 1.00 92.88 460 MET A C 1
ATOM 3579 O O . MET A 1 460 ? 1.353 9.681 18.080 1.00 92.88 460 MET A O 1
ATOM 3583 N N . VAL A 1 461 ? -0.635 10.092 19.058 1.00 91.62 461 VAL A N 1
ATOM 3584 C CA . VAL A 1 461 ? -1.249 10.751 17.892 1.00 91.62 461 VAL A CA 1
ATOM 3585 C C . VAL A 1 461 ? -1.015 12.259 17.893 1.00 91.62 461 VAL A C 1
ATOM 3587 O O . VAL A 1 461 ? -0.831 12.849 16.827 1.00 91.62 461 VAL A O 1
ATOM 3590 N N . GLU A 1 462 ? -0.977 12.893 19.063 1.00 91.31 462 GLU A N 1
ATOM 3591 C CA . GLU A 1 462 ? -0.847 14.343 19.141 1.00 91.31 462 GLU A CA 1
ATOM 3592 C C . GLU A 1 462 ? 0.599 14.839 18.937 1.00 91.31 462 GLU A C 1
ATOM 3594 O O . GLU A 1 462 ? 1.583 14.108 19.145 1.00 91.31 462 GLU A O 1
ATOM 3599 N N . PRO A 1 463 ? 0.766 16.106 18.508 1.00 90.69 463 PRO A N 1
ATOM 3600 C CA . PRO A 1 463 ? 2.072 16.744 18.442 1.00 90.69 463 PRO A CA 1
ATOM 3601 C C . PRO A 1 463 ? 2.776 16.734 19.799 1.00 90.69 463 PRO A C 1
ATOM 3603 O O . PRO A 1 463 ? 2.189 17.050 20.830 1.00 90.69 463 PRO A O 1
ATOM 3606 N N . ILE A 1 464 ? 4.081 16.461 19.796 1.00 92.62 464 ILE A N 1
ATOM 3607 C CA . ILE A 1 464 ? 4.888 16.427 21.026 1.00 92.62 464 ILE A CA 1
ATOM 3608 C C . ILE A 1 464 ? 4.932 17.781 21.752 1.00 92.62 464 ILE A C 1
ATOM 3610 O O . ILE A 1 464 ? 5.121 17.835 22.963 1.00 92.62 464 ILE A O 1
ATOM 3614 N N . SER A 1 465 ? 4.702 18.879 21.023 1.00 91.81 465 SER A N 1
ATOM 3615 C CA . SER A 1 465 ? 4.542 20.223 21.587 1.00 91.81 465 SER A CA 1
ATOM 3616 C C . SER A 1 465 ? 3.387 20.319 22.586 1.00 91.81 465 SER A C 1
ATOM 3618 O O . SER A 1 465 ? 3.410 21.194 23.445 1.00 91.81 465 SER A O 1
ATOM 3620 N N . ASN A 1 466 ? 2.414 19.408 22.509 1.00 93.81 466 ASN A N 1
ATOM 3621 C CA . ASN A 1 466 ? 1.250 19.366 23.388 1.00 93.81 466 ASN A CA 1
ATOM 3622 C C . ASN A 1 466 ? 1.492 18.507 24.640 1.00 93.81 466 ASN A C 1
ATOM 3624 O O . ASN A 1 466 ? 0.567 18.304 25.420 1.00 93.81 466 ASN A O 1
ATOM 3628 N N . ALA A 1 467 ? 2.711 18.003 24.882 1.00 93.31 467 ALA A N 1
ATOM 3629 C CA . ALA A 1 467 ? 2.981 17.077 25.987 1.00 93.31 467 ALA A CA 1
ATOM 3630 C C . ALA A 1 467 ? 2.502 17.599 27.359 1.00 93.31 467 ALA A C 1
ATOM 3632 O O . ALA A 1 467 ? 1.928 16.842 28.140 1.00 93.31 467 ALA A O 1
ATOM 3633 N N . GLN A 1 468 ? 2.668 18.900 27.631 1.00 91.94 468 GLN A N 1
ATOM 3634 C CA . GLN A 1 468 ? 2.201 19.544 28.870 1.00 91.94 468 GLN A CA 1
ATOM 3635 C C . GLN A 1 468 ? 0.676 19.654 28.989 1.00 91.94 468 GLN A C 1
ATOM 3637 O O . GLN A 1 468 ? 0.153 19.819 30.090 1.00 91.94 468 GLN A O 1
ATOM 3642 N N . GLU A 1 469 ? -0.045 19.626 27.875 1.00 92.19 469 GLU A N 1
ATOM 3643 C CA . GLU A 1 469 ? -1.502 19.569 27.874 1.00 92.19 469 GLU A CA 1
ATOM 3644 C C . GLU A 1 469 ? -1.959 18.130 28.097 1.00 92.19 469 GLU A C 1
ATOM 3646 O O . GLU A 1 469 ? -2.701 17.877 29.039 1.00 92.19 469 GLU A O 1
ATOM 3651 N N . ILE A 1 470 ? -1.400 17.189 27.332 1.00 92.62 470 ILE A N 1
ATOM 3652 C CA . ILE A 1 470 ? -1.700 15.752 27.409 1.00 92.62 470 ILE A CA 1
ATOM 3653 C C . ILE A 1 470 ? -1.446 15.193 28.820 1.00 92.62 470 ILE A C 1
ATOM 3655 O O . ILE A 1 470 ? -2.213 14.371 29.315 1.00 92.62 470 ILE A O 1
ATOM 3659 N N . VAL A 1 471 ? -0.387 15.640 29.513 1.00 92.62 471 VAL A N 1
ATOM 3660 C CA . VAL A 1 471 ? -0.096 15.170 30.882 1.00 92.62 471 VAL A CA 1
ATOM 3661 C C . VAL A 1 471 ? -1.185 15.554 31.888 1.00 92.62 471 VAL A C 1
ATOM 3663 O O . VAL A 1 471 ? -1.365 14.841 32.868 1.00 92.62 471 VAL A O 1
ATOM 3666 N N . LYS A 1 472 ? -1.965 16.620 31.647 1.00 90.12 472 LYS A N 1
ATOM 3667 C CA . LYS A 1 472 ? -3.079 16.990 32.538 1.00 90.12 472 LYS A CA 1
ATOM 3668 C C . LYS A 1 472 ? -4.167 15.922 32.541 1.00 90.12 472 LYS A C 1
ATOM 3670 O O . LYS A 1 472 ? -4.778 15.688 33.582 1.00 90.12 472 LYS A O 1
ATOM 3675 N N . ASP A 1 473 ? -4.376 15.251 31.413 1.00 87.25 473 ASP A N 1
ATOM 3676 C CA . ASP A 1 473 ? -5.328 14.146 31.308 1.00 87.25 473 ASP A CA 1
ATOM 3677 C C . ASP A 1 473 ? -4.814 12.895 32.020 1.00 87.25 473 ASP A C 1
ATOM 3679 O O . ASP A 1 473 ? -5.594 12.215 32.683 1.00 87.25 473 ASP A O 1
ATOM 3683 N N . SER A 1 474 ? -3.497 12.655 31.989 1.00 87.31 474 SER A N 1
ATOM 3684 C CA . SER A 1 474 ? -2.853 11.637 32.833 1.00 87.31 474 SER A CA 1
ATOM 3685 C C . SER A 1 474 ? -3.095 11.918 34.315 1.00 87.31 474 SER A C 1
ATOM 3687 O O . SER A 1 474 ? -3.578 11.056 35.046 1.00 87.31 474 SER A O 1
ATOM 3689 N N . THR A 1 475 ? -2.833 13.154 34.760 1.00 88.62 475 THR A N 1
ATOM 3690 C CA . THR A 1 475 ? -3.050 13.570 36.151 1.00 88.62 475 THR A CA 1
ATOM 3691 C C . THR A 1 475 ? -4.513 13.396 36.553 1.00 88.62 475 THR A C 1
ATOM 3693 O O . THR A 1 475 ? -4.798 12.893 37.638 1.00 88.62 475 THR A O 1
ATOM 3696 N N . LYS A 1 476 ? -5.449 13.783 35.680 1.00 88.88 476 LYS A N 1
ATOM 3697 C CA . LYS A 1 476 ? -6.888 13.639 35.915 1.00 88.88 476 LYS A CA 1
ATOM 3698 C C . LYS A 1 476 ? -7.293 12.161 36.041 1.00 88.88 476 LYS A C 1
ATOM 3700 O O . LYS A 1 476 ? -7.961 11.800 37.010 1.00 88.88 476 LYS A O 1
ATOM 3705 N N . THR A 1 477 ? -6.821 11.312 35.130 1.00 87.00 477 THR A N 1
ATOM 3706 C CA . THR A 1 477 ? -7.079 9.860 35.135 1.00 87.00 477 THR A CA 1
ATOM 3707 C C . THR A 1 477 ? -6.511 9.200 36.395 1.00 87.00 477 THR A C 1
ATOM 3709 O O . THR A 1 477 ? -7.238 8.502 37.104 1.00 87.00 477 THR A O 1
ATOM 3712 N N . GLY A 1 478 ? -5.266 9.517 36.767 1.00 87.44 478 GLY A N 1
ATOM 3713 C CA . GLY A 1 478 ? -4.637 9.020 37.996 1.00 87.44 478 GLY A CA 1
ATOM 3714 C C . GLY A 1 478 ? -5.329 9.501 39.278 1.00 87.44 478 GLY A C 1
ATOM 3715 O O . GLY A 1 478 ? -5.515 8.729 40.217 1.00 87.44 478 GLY A O 1
ATOM 3716 N N . ASN A 1 479 ? -5.790 10.755 39.325 1.00 90.31 479 ASN A N 1
ATOM 3717 C CA . ASN A 1 479 ? -6.567 11.270 40.456 1.00 90.31 479 ASN A CA 1
ATOM 3718 C C . ASN A 1 479 ? -7.916 10.540 40.608 1.00 90.31 479 ASN A C 1
ATOM 3720 O O . ASN A 1 479 ? -8.324 10.239 41.734 1.00 90.31 479 ASN A O 1
ATOM 3724 N N . CYS A 1 480 ? -8.595 10.226 39.498 1.00 89.88 480 CYS A N 1
ATOM 3725 C CA . CYS A 1 480 ? -9.805 9.403 39.523 1.00 89.88 480 CYS A CA 1
ATOM 3726 C C . CYS A 1 480 ? -9.509 7.976 40.010 1.00 89.88 480 CYS A C 1
ATOM 3728 O O . CYS A 1 480 ? -10.234 7.452 40.854 1.00 89.88 480 CYS A O 1
ATOM 3730 N N . GLU A 1 481 ? -8.424 7.352 39.547 1.00 86.81 481 GLU A N 1
ATOM 3731 C CA . GLU A 1 481 ? -8.028 6.017 40.007 1.00 86.81 481 GLU A CA 1
ATOM 3732 C C . GLU A 1 481 ? -7.796 5.994 41.526 1.00 86.81 481 GLU A C 1
ATOM 3734 O O . GLU A 1 481 ? -8.332 5.136 42.231 1.00 86.81 481 GLU A O 1
ATOM 3739 N N . LEU A 1 482 ? -7.063 6.976 42.058 1.00 87.56 482 LEU A N 1
ATOM 3740 C CA . LEU A 1 482 ? -6.803 7.094 43.495 1.00 87.56 482 LEU A CA 1
ATOM 3741 C C . LEU A 1 482 ? -8.090 7.323 44.296 1.00 87.56 482 LEU A C 1
ATOM 3743 O O . LEU A 1 482 ? -8.263 6.743 45.372 1.00 87.56 482 LEU A O 1
ATOM 3747 N N . TYR A 1 483 ? -9.032 8.099 43.755 1.00 89.25 483 TYR A N 1
ATOM 3748 C CA . TYR A 1 483 ? -10.373 8.227 44.322 1.00 89.25 483 TYR A CA 1
ATOM 3749 C C . TYR A 1 483 ? -11.099 6.870 44.392 1.00 89.25 483 TYR A C 1
ATOM 3751 O O . TYR A 1 483 ? -11.614 6.498 45.450 1.00 89.25 483 TYR A O 1
ATOM 3759 N N . LEU A 1 484 ? -11.080 6.083 43.313 1.00 87.62 484 LEU A N 1
ATOM 3760 C CA . LEU A 1 484 ? -11.701 4.754 43.264 1.00 87.62 484 LEU A CA 1
ATOM 3761 C C . LEU A 1 484 ? -11.021 3.743 44.207 1.00 87.62 484 LEU A C 1
ATOM 3763 O O . LEU A 1 484 ? -11.705 2.937 44.847 1.00 87.62 484 LEU A O 1
ATOM 3767 N N . ILE A 1 485 ? -9.692 3.800 44.348 1.00 83.50 485 ILE A N 1
ATOM 3768 C CA . ILE A 1 485 ? -8.924 2.992 45.311 1.00 83.50 485 ILE A CA 1
ATOM 3769 C C . ILE A 1 485 ? -9.311 3.347 46.751 1.00 83.50 485 ILE A C 1
ATOM 3771 O O . ILE A 1 485 ? -9.450 2.450 47.590 1.00 83.50 485 ILE A O 1
ATOM 3775 N N . ASN A 1 486 ? -9.531 4.629 47.047 1.00 83.69 486 ASN A N 1
ATOM 3776 C CA . ASN A 1 486 ? -10.010 5.059 48.358 1.00 83.69 486 ASN A CA 1
ATOM 3777 C C . ASN A 1 486 ? -11.420 4.525 48.636 1.00 83.69 486 ASN A C 1
ATOM 3779 O O . ASN A 1 486 ? -11.637 3.939 49.695 1.00 83.69 486 ASN A O 1
ATOM 3783 N N . LEU A 1 487 ? -12.346 4.607 47.670 1.00 82.38 487 LEU A N 1
ATOM 3784 C CA . LEU A 1 487 ? -13.679 4.003 47.805 1.00 82.38 487 LEU A CA 1
ATOM 3785 C C . LEU A 1 487 ? -13.606 2.487 48.056 1.00 82.38 487 LEU A C 1
ATOM 3787 O O . LEU A 1 487 ? -14.328 1.960 48.905 1.00 82.38 487 LEU A O 1
ATOM 3791 N N . LYS A 1 488 ? -12.699 1.786 47.366 1.00 76.69 488 LYS A N 1
ATOM 3792 C CA . LYS A 1 488 ? -12.436 0.354 47.580 1.00 76.69 488 LYS A CA 1
ATOM 3793 C C . LYS A 1 488 ? -11.920 0.074 48.985 1.00 76.69 488 LYS A C 1
ATOM 3795 O O . LYS A 1 488 ? -12.423 -0.826 49.655 1.00 76.69 488 LYS A O 1
ATOM 3800 N N . SER A 1 489 ? -10.952 0.861 49.446 1.00 73.50 489 SER A N 1
ATOM 3801 C CA . SER A 1 489 ? -10.344 0.725 50.775 1.00 73.50 489 SER A CA 1
ATOM 3802 C C . SER A 1 489 ? -11.340 1.019 51.900 1.00 73.50 489 SER A C 1
ATOM 3804 O O . SER A 1 489 ? -11.275 0.403 52.959 1.00 73.50 489 SER A O 1
ATOM 3806 N N . SER A 1 490 ? -12.312 1.901 51.652 1.00 72.31 490 SER A N 1
ATOM 3807 C CA . SER A 1 490 ? -13.447 2.158 52.544 1.00 72.31 490 SER A CA 1
ATOM 3808 C C . SER A 1 490 ? -14.548 1.088 52.477 1.00 72.31 490 SER A C 1
ATOM 3810 O O . SER A 1 490 ? -15.542 1.198 53.189 1.00 72.31 490 SER A O 1
ATOM 3812 N N . GLY A 1 491 ? -14.403 0.059 51.633 1.00 67.81 491 GLY A N 1
ATOM 3813 C CA . GLY A 1 491 ? -15.386 -1.014 51.453 1.00 67.81 491 GLY A CA 1
ATOM 3814 C C . GLY A 1 491 ? -16.612 -0.626 50.619 1.00 67.81 491 GLY A C 1
ATOM 3815 O O . GLY A 1 491 ? -17.510 -1.447 50.452 1.00 67.81 491 GLY A O 1
ATOM 3816 N N . VAL A 1 492 ? -16.641 0.589 50.066 1.00 67.25 492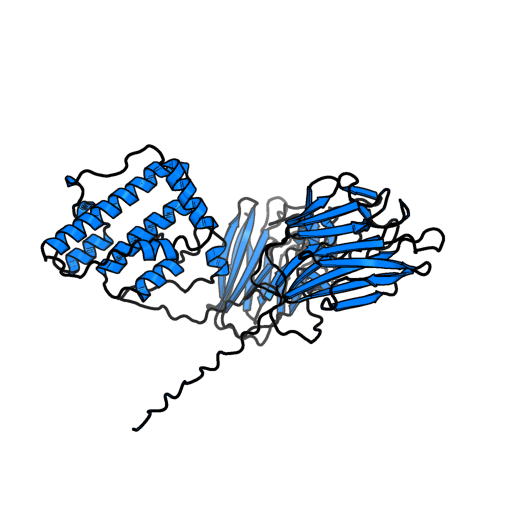 VAL A N 1
ATOM 3817 C CA . VAL A 1 492 ? -17.792 1.171 49.358 1.00 67.25 492 VAL A CA 1
ATOM 3818 C C . VAL A 1 492 ? -18.004 0.513 47.991 1.00 67.25 492 VAL A C 1
ATOM 3820 O O . VAL A 1 492 ? -19.131 0.201 47.620 1.00 67.25 492 VAL A O 1
ATOM 3823 N N . THR A 1 493 ? -16.927 0.224 47.255 1.00 60.75 493 THR A N 1
ATOM 3824 C CA . THR A 1 493 ? -16.996 -0.453 45.942 1.00 60.75 493 THR A CA 1
ATOM 3825 C C . THR A 1 493 ? -16.758 -1.969 46.019 1.00 60.75 493 THR A C 1
ATOM 3827 O O . THR A 1 493 ? -16.967 -2.679 45.034 1.00 60.75 493 THR A O 1
ATOM 3830 N N . GLY A 1 494 ? -16.345 -2.511 47.172 1.00 59.72 494 GLY A N 1
ATOM 3831 C CA . GLY A 1 494 ? -15.868 -3.898 47.299 1.00 59.72 494 GLY A CA 1
ATOM 3832 C C . GLY A 1 494 ? -14.586 -4.174 46.488 1.00 59.72 494 GLY A C 1
ATOM 3833 O O . GLY A 1 494 ? -13.869 -3.257 46.108 1.00 59.72 494 GLY A O 1
ATOM 3834 N N . ASN A 1 495 ? -14.285 -5.441 46.159 1.00 59.28 495 ASN A N 1
ATOM 3835 C CA . ASN A 1 495 ? -13.110 -5.829 45.342 1.00 59.28 495 ASN A CA 1
ATOM 3836 C C . ASN A 1 495 ? -13.218 -5.466 43.839 1.00 59.28 495 ASN A C 1
ATOM 3838 O O . ASN A 1 495 ? -12.445 -5.975 43.032 1.00 59.28 495 ASN A O 1
ATOM 3842 N N . LYS A 1 496 ? -14.164 -4.605 43.451 1.00 61.25 496 LYS A N 1
ATOM 3843 C CA . LYS A 1 496 ? -14.618 -4.390 42.066 1.00 61.25 496 LYS A CA 1
ATOM 3844 C C . LYS A 1 496 ? -13.751 -3.455 41.214 1.00 61.25 496 LYS A C 1
ATOM 3846 O O . LYS A 1 496 ? -14.180 -3.109 40.125 1.00 61.25 496 LYS A O 1
ATOM 3851 N N . VAL A 1 497 ? -12.598 -3.012 41.706 1.00 62.53 497 VAL A N 1
ATOM 3852 C CA . VAL A 1 497 ? -11.672 -2.178 40.925 1.00 62.53 497 VAL A CA 1
ATOM 3853 C C . VAL A 1 497 ? -10.346 -2.918 40.811 1.00 62.53 497 VAL A C 1
ATOM 3855 O O . VAL A 1 497 ? -9.664 -3.131 41.827 1.00 62.53 497 VAL A O 1
ATOM 3858 N N . ILE A 1 498 ? -10.013 -3.350 39.596 1.00 62.97 498 ILE A N 1
ATOM 3859 C CA . ILE A 1 498 ? -8.709 -3.900 39.225 1.00 62.97 498 ILE A CA 1
ATOM 3860 C C . ILE A 1 498 ? -8.033 -2.874 38.319 1.00 62.97 498 ILE A C 1
ATOM 3862 O O . ILE A 1 498 ? -8.305 -2.831 37.122 1.00 62.97 498 ILE A O 1
ATOM 3866 N N . SER A 1 499 ? -7.088 -2.098 38.855 1.00 62.75 499 SER A N 1
ATOM 3867 C CA . SER A 1 499 ? -6.192 -1.356 37.974 1.00 62.75 499 SER A CA 1
ATOM 3868 C C . SER A 1 499 ? -5.127 -2.304 37.431 1.00 62.75 499 SER A C 1
ATOM 3870 O O . SER A 1 499 ? -4.288 -2.855 38.144 1.00 62.75 499 SER A O 1
ATOM 3872 N N . ASN A 1 500 ? -5.219 -2.583 36.134 1.00 73.88 500 ASN A N 1
ATOM 3873 C CA . ASN A 1 500 ? -4.202 -3.326 35.402 1.00 73.88 500 ASN A CA 1
ATOM 3874 C C . ASN A 1 500 ? -3.736 -2.475 34.224 1.00 73.88 500 ASN A C 1
ATOM 3876 O O . ASN A 1 500 ? -3.796 -2.900 33.074 1.00 73.88 500 ASN A O 1
ATOM 3880 N N . MET A 1 501 ? -3.289 -1.257 34.532 1.00 78.56 501 MET A N 1
ATOM 3881 C CA . MET A 1 501 ? -2.779 -0.291 33.551 1.00 78.56 501 MET A CA 1
ATOM 3882 C C . MET A 1 501 ? -1.682 -0.902 32.682 1.00 78.56 501 MET A C 1
ATOM 3884 O O . MET A 1 501 ? -1.705 -0.761 31.469 1.00 78.56 501 MET A O 1
ATOM 3888 N N . LYS A 1 502 ? -0.838 -1.761 33.267 1.00 85.94 502 LYS A N 1
ATOM 3889 C CA . LYS A 1 502 ? 0.172 -2.525 32.527 1.00 85.94 502 LYS A CA 1
ATOM 3890 C C . LYS A 1 502 ? -0.412 -3.355 31.378 1.00 85.94 502 LYS A C 1
ATOM 3892 O O . LYS A 1 502 ? 0.254 -3.561 30.369 1.00 85.94 502 LYS A O 1
ATOM 3897 N N . TYR A 1 503 ? -1.627 -3.887 31.522 1.00 91.38 503 TYR A N 1
ATOM 3898 C CA . TYR A 1 503 ? -2.290 -4.571 30.416 1.00 91.38 503 TYR A CA 1
ATOM 3899 C C . TYR A 1 503 ? -2.649 -3.597 29.291 1.00 91.38 503 TYR A C 1
ATOM 3901 O O . TYR A 1 503 ? -2.347 -3.912 28.142 1.00 91.38 503 TYR A O 1
ATOM 3909 N N . VAL A 1 504 ? -3.230 -2.440 29.624 1.00 93.31 504 VAL A N 1
ATOM 3910 C CA . VAL A 1 504 ? -3.587 -1.386 28.659 1.00 93.31 504 VAL A CA 1
ATOM 3911 C C . VAL A 1 504 ? -2.342 -0.854 27.956 1.00 93.31 504 VAL A C 1
ATOM 3913 O O . VAL A 1 504 ? -2.335 -0.774 26.731 1.00 93.31 504 VAL A O 1
ATOM 3916 N N . ASP A 1 505 ? -1.257 -0.607 28.687 1.00 92.06 505 ASP A N 1
ATOM 3917 C CA . ASP A 1 505 ? 0.031 -0.199 28.118 1.00 92.06 505 ASP A CA 1
ATOM 3918 C C . ASP A 1 505 ? 0.542 -1.226 27.104 1.00 92.06 505 ASP A C 1
ATOM 3920 O O . ASP A 1 505 ? 0.933 -0.870 25.995 1.00 92.06 505 ASP A O 1
ATOM 3924 N N . ASN A 1 506 ? 0.496 -2.518 27.445 1.00 93.69 506 ASN A N 1
ATOM 3925 C CA . ASN A 1 506 ? 1.002 -3.577 26.571 1.00 93.69 506 ASN A CA 1
ATOM 3926 C C . ASN A 1 506 ? 0.208 -3.706 25.262 1.00 93.69 506 ASN A C 1
ATOM 3928 O O . ASN A 1 506 ? 0.803 -3.988 24.224 1.00 93.69 506 ASN A O 1
ATOM 3932 N N . ILE A 1 507 ? -1.119 -3.546 25.299 1.00 95.44 507 ILE A N 1
ATOM 3933 C CA . ILE A 1 507 ? -1.957 -3.623 24.087 1.00 95.44 507 ILE A CA 1
ATOM 3934 C C . ILE A 1 507 ? -1.934 -2.312 23.286 1.00 95.44 507 ILE A C 1
ATOM 3936 O O . ILE A 1 507 ? -2.052 -2.333 22.059 1.00 95.44 507 ILE A O 1
ATOM 3940 N N . THR A 1 508 ? -1.720 -1.180 23.959 1.00 95.81 508 THR A N 1
ATOM 3941 C CA . THR A 1 508 ? -1.671 0.143 23.328 1.00 95.81 508 THR A CA 1
ATOM 3942 C C . THR A 1 508 ? -0.312 0.379 22.671 1.00 95.81 508 THR A C 1
ATOM 3944 O O . THR A 1 508 ? -0.252 0.654 21.473 1.00 95.81 508 THR A O 1
ATOM 3947 N N . PHE A 1 509 ? 0.790 0.165 23.391 1.00 95.62 509 PHE A N 1
ATOM 3948 C CA . PHE A 1 509 ? 2.170 0.338 22.919 1.00 95.62 509 PHE A CA 1
ATOM 3949 C C . PHE A 1 509 ? 2.761 -0.961 22.344 1.00 95.62 509 PHE A C 1
ATOM 3951 O O . PHE A 1 509 ? 3.907 -1.325 22.599 1.00 95.62 509 PHE A O 1
ATOM 3958 N N . ASN A 1 510 ? 1.969 -1.679 21.552 1.00 93.38 510 ASN A N 1
ATOM 3959 C CA . ASN A 1 510 ? 2.288 -3.010 21.028 1.00 93.38 510 ASN A CA 1
ATOM 3960 C C . ASN A 1 510 ? 3.243 -3.028 19.814 1.00 93.38 510 ASN A C 1
ATOM 3962 O O . ASN A 1 510 ? 3.521 -4.105 19.287 1.00 93.38 510 ASN A O 1
ATOM 3966 N N . THR A 1 511 ? 3.758 -1.878 19.362 1.00 92.69 511 THR A N 1
ATOM 3967 C CA . THR A 1 511 ? 4.759 -1.795 18.282 1.00 92.69 511 THR A CA 1
ATOM 3968 C C . THR A 1 511 ? 5.970 -0.949 18.687 1.00 92.69 511 THR A C 1
ATOM 3970 O O . THR A 1 511 ? 5.833 -0.028 19.501 1.00 92.69 511 THR A O 1
ATOM 3973 N N . PRO A 1 512 ? 7.166 -1.207 18.118 1.00 93.56 512 PRO A N 1
ATOM 3974 C CA . PRO A 1 512 ? 8.366 -0.420 18.409 1.00 93.56 512 PRO A CA 1
ATOM 3975 C C . PRO A 1 512 ? 8.191 1.084 18.165 1.00 93.56 512 PRO A C 1
ATOM 3977 O O . PRO A 1 512 ? 8.703 1.902 18.928 1.00 93.56 512 PRO A O 1
ATOM 3980 N N . GLU A 1 513 ? 7.448 1.460 17.125 1.00 93.94 513 GLU A N 1
ATOM 3981 C CA . GLU A 1 513 ? 7.175 2.848 16.753 1.00 93.94 513 GLU A CA 1
ATOM 3982 C C . GLU A 1 513 ? 6.321 3.553 17.813 1.00 93.94 513 GLU A C 1
ATOM 3984 O O . GLU A 1 513 ? 6.605 4.698 18.171 1.00 93.94 513 GLU A O 1
ATOM 3989 N N . ARG A 1 514 ? 5.319 2.855 18.362 1.00 96.38 514 ARG A N 1
ATOM 3990 C CA . ARG A 1 514 ? 4.451 3.358 19.437 1.00 96.38 514 ARG A CA 1
ATOM 3991 C C . ARG A 1 514 ? 5.218 3.524 20.743 1.00 96.38 514 ARG A C 1
ATOM 3993 O O . ARG A 1 514 ? 5.134 4.579 21.369 1.00 96.38 514 ARG A O 1
ATOM 4000 N N . VAL A 1 515 ? 6.044 2.537 21.098 1.00 95.31 515 VAL A N 1
ATOM 4001 C CA . VAL A 1 515 ? 6.944 2.629 22.260 1.00 95.31 515 VAL A CA 1
ATOM 4002 C C . VAL A 1 515 ? 7.890 3.817 22.113 1.00 95.31 515 VAL A C 1
ATOM 4004 O O . VAL A 1 515 ? 8.027 4.614 23.037 1.00 95.31 515 VAL A O 1
ATOM 4007 N N . LYS A 1 516 ? 8.517 3.985 20.942 1.00 95.19 516 LYS A N 1
ATOM 4008 C CA . LYS A 1 516 ? 9.415 5.116 20.685 1.00 95.19 516 LYS A CA 1
ATOM 4009 C C . LYS A 1 516 ? 8.695 6.456 20.841 1.00 95.19 516 LYS A C 1
ATOM 4011 O O . LYS A 1 516 ? 9.212 7.343 21.509 1.00 95.19 516 LYS A O 1
ATOM 4016 N N . LYS A 1 517 ? 7.497 6.593 20.271 1.00 94.75 517 LYS A N 1
ATOM 4017 C CA . LYS A 1 517 ? 6.704 7.823 20.365 1.00 94.75 517 LYS A CA 1
ATOM 4018 C C . LYS A 1 517 ? 6.342 8.168 21.816 1.00 94.75 517 LYS A C 1
ATOM 4020 O O . LYS A 1 517 ? 6.442 9.329 22.204 1.00 94.75 517 LYS A O 1
ATOM 4025 N N . TYR A 1 518 ? 5.996 7.166 22.622 1.00 94.94 518 TYR A N 1
ATOM 4026 C CA . TYR A 1 518 ? 5.755 7.341 24.055 1.00 94.94 518 TYR A CA 1
ATOM 4027 C C . TYR A 1 518 ? 7.023 7.762 24.820 1.00 94.94 518 TYR A C 1
ATOM 4029 O O . TYR A 1 518 ? 6.971 8.632 25.689 1.00 94.94 518 TYR A O 1
ATOM 4037 N N . LEU A 1 519 ? 8.190 7.208 24.468 1.00 95.38 519 LEU A N 1
ATOM 4038 C CA . LEU A 1 519 ? 9.471 7.647 25.035 1.00 95.38 519 LEU A CA 1
ATOM 4039 C C . LEU A 1 519 ? 9.786 9.105 24.680 1.00 95.38 519 LEU A C 1
ATOM 4041 O O . LEU A 1 519 ? 10.248 9.844 25.548 1.00 95.38 519 LEU A O 1
ATOM 4045 N N . ASP A 1 520 ? 9.499 9.532 23.448 1.00 94.88 520 ASP A N 1
ATOM 4046 C CA . ASP A 1 520 ? 9.662 10.929 23.042 1.00 94.88 520 ASP A CA 1
ATOM 4047 C C . ASP A 1 520 ? 8.740 11.847 23.873 1.00 94.88 520 ASP A C 1
ATOM 4049 O O . ASP A 1 520 ? 9.196 12.861 24.405 1.00 94.88 520 ASP A O 1
ATOM 4053 N N . TYR A 1 521 ? 7.469 11.469 24.065 1.00 95.50 521 TYR A N 1
ATOM 4054 C CA . TYR A 1 521 ? 6.531 12.174 24.953 1.00 95.50 521 TYR A CA 1
ATOM 4055 C C . TYR A 1 521 ? 7.070 12.299 26.390 1.00 95.50 521 TYR A C 1
ATOM 4057 O O . TYR A 1 521 ? 7.128 13.404 26.933 1.00 95.50 521 TYR A O 1
ATOM 4065 N N . ASN A 1 522 ? 7.545 11.200 26.982 1.00 93.56 522 ASN A N 1
ATOM 4066 C CA . ASN A 1 522 ? 8.130 11.213 28.326 1.00 93.56 522 ASN A CA 1
ATOM 4067 C C . ASN A 1 522 ? 9.381 12.097 28.409 1.00 93.56 522 ASN A C 1
ATOM 4069 O O . ASN A 1 522 ? 9.573 12.823 29.384 1.00 93.56 522 ASN A O 1
ATOM 4073 N N . GLN A 1 523 ? 10.224 12.078 27.375 1.00 94.94 523 GLN A N 1
ATOM 4074 C CA . GLN A 1 523 ? 11.400 12.939 27.296 1.00 94.94 523 GLN A CA 1
ATOM 4075 C C . GLN A 1 523 ? 11.012 14.424 27.244 1.00 94.94 523 GLN A C 1
ATOM 4077 O O . GLN A 1 523 ? 11.681 15.249 27.871 1.00 94.94 523 GLN A O 1
ATOM 4082 N N . ALA A 1 524 ? 9.924 14.775 26.553 1.00 93.81 524 ALA A N 1
ATOM 4083 C CA . ALA A 1 524 ? 9.411 16.146 26.492 1.00 93.81 524 ALA A CA 1
ATOM 4084 C C . ALA A 1 524 ? 8.896 16.667 27.847 1.00 93.81 524 ALA A C 1
ATOM 4086 O O . ALA A 1 524 ? 8.878 17.876 28.073 1.00 93.81 524 ALA A O 1
ATOM 4087 N N . LEU A 1 525 ? 8.528 15.765 28.760 1.00 93.12 525 LEU A N 1
ATOM 4088 C CA . LEU A 1 525 ? 8.136 16.078 30.138 1.00 93.12 525 LEU A CA 1
ATOM 4089 C C . LEU A 1 525 ? 9.302 16.006 31.136 1.00 93.12 525 LEU A C 1
ATOM 4091 O O . LEU A 1 525 ? 9.122 16.258 32.328 1.00 93.12 525 LEU A O 1
ATOM 4095 N N . SER A 1 526 ? 10.506 15.646 30.691 1.00 90.69 526 SER A N 1
ATOM 4096 C CA . SER A 1 526 ? 11.636 15.470 31.604 1.00 90.69 526 SER A CA 1
ATOM 4097 C C . SER A 1 526 ? 11.935 16.746 32.411 1.00 90.69 526 SER A C 1
ATOM 4099 O O . SER A 1 526 ? 11.961 17.858 31.888 1.00 90.69 526 SER A O 1
ATOM 4101 N N . GLY A 1 527 ? 12.151 16.577 33.720 1.00 87.00 527 GLY A N 1
ATOM 4102 C CA . GLY A 1 527 ? 12.457 17.669 34.651 1.00 87.00 527 GLY A CA 1
ATOM 4103 C C . GLY A 1 527 ? 11.248 18.373 35.284 1.00 87.00 527 GLY A C 1
ATOM 4104 O O . GLY A 1 527 ? 11.454 19.204 36.166 1.00 87.00 527 GLY A O 1
ATOM 4105 N N . GLY A 1 528 ? 10.010 18.046 34.893 1.00 86.06 528 GLY A N 1
ATOM 4106 C CA . GLY A 1 528 ? 8.800 18.568 35.538 1.00 86.06 528 GLY A CA 1
ATOM 4107 C C . GLY A 1 528 ? 8.196 17.644 36.605 1.00 86.06 528 GLY A C 1
ATOM 4108 O O . GLY A 1 528 ? 8.524 16.462 36.696 1.00 86.06 528 GLY A O 1
ATOM 4109 N N . VAL A 1 529 ? 7.287 18.196 37.416 1.00 83.44 529 VAL A N 1
ATOM 4110 C CA . VAL A 1 529 ? 6.469 17.465 38.401 1.00 83.44 529 VAL A CA 1
ATOM 4111 C C . VAL A 1 529 ? 5.001 17.669 38.031 1.00 83.44 529 VAL A C 1
ATOM 4113 O O . VAL A 1 529 ? 4.539 18.806 37.990 1.00 83.44 529 VAL A O 1
ATOM 4116 N N . TYR A 1 530 ? 4.280 16.578 37.759 1.00 82.06 530 TYR A N 1
ATOM 4117 C CA . TYR A 1 530 ? 2.946 16.618 37.133 1.00 82.06 530 TYR A CA 1
ATOM 4118 C C . TYR A 1 530 ? 1.844 15.932 37.965 1.00 82.06 530 TYR A C 1
ATOM 4120 O O . TYR A 1 530 ? 0.824 15.503 37.434 1.00 82.06 530 TYR A O 1
ATOM 4128 N N . GLY A 1 531 ? 2.036 15.820 39.282 1.00 76.19 531 GLY A N 1
ATOM 4129 C CA . GLY A 1 531 ? 1.025 15.293 40.207 1.00 76.19 531 GLY A CA 1
ATOM 4130 C C . GLY A 1 531 ? 0.117 16.387 40.778 1.00 76.19 531 GLY A C 1
ATOM 4131 O O . GLY A 1 531 ? 0.580 17.496 41.046 1.00 76.19 531 GLY A O 1
ATOM 4132 N N . GLY A 1 532 ? -1.161 16.064 40.992 1.00 76.69 532 GLY A N 1
ATOM 4133 C CA . GLY A 1 532 ? -2.097 16.915 41.735 1.00 76.69 532 GLY A CA 1
ATOM 4134 C C . GLY A 1 532 ? -2.011 16.692 43.255 1.00 76.69 532 GLY A C 1
ATOM 4135 O O . GLY A 1 532 ? -1.561 15.629 43.696 1.00 76.69 532 GLY A O 1
ATOM 4136 N N . PRO A 1 533 ? -2.418 17.669 44.087 1.00 83.75 533 PRO A N 1
ATOM 4137 C CA . PRO A 1 533 ? -2.581 17.466 45.526 1.00 83.75 533 PRO A CA 1
ATOM 4138 C C . PRO A 1 533 ? -3.633 16.387 45.835 1.00 83.75 533 PRO A C 1
ATOM 4140 O O . PRO A 1 533 ? -4.557 16.157 45.062 1.00 83.75 533 PRO A O 1
ATOM 4143 N N . ILE A 1 534 ? -3.542 15.777 47.023 1.00 80.69 534 ILE A N 1
ATOM 4144 C CA . ILE A 1 534 ? -4.488 14.743 47.501 1.00 80.69 534 ILE A CA 1
ATOM 4145 C C . ILE A 1 534 ? -5.950 15.229 47.465 1.00 80.69 534 ILE A C 1
ATOM 4147 O O . ILE A 1 534 ? -6.864 14.430 47.279 1.00 80.69 534 ILE A O 1
ATOM 4151 N N . SER A 1 535 ? -6.186 16.538 47.611 1.00 86.25 535 SER A N 1
ATOM 4152 C CA . SER A 1 535 ? -7.520 17.145 47.495 1.00 86.25 535 SER A CA 1
ATOM 4153 C C . SER A 1 535 ? -8.199 16.895 46.145 1.00 86.25 535 SER A C 1
ATOM 4155 O O . SER A 1 535 ? -9.427 16.931 46.064 1.00 86.25 535 SER A O 1
ATOM 4157 N N . ASP A 1 536 ? -7.418 16.619 45.102 1.00 89.50 536 ASP A N 1
ATOM 4158 C CA . ASP A 1 536 ? -7.912 16.424 43.742 1.00 89.50 536 ASP A CA 1
ATOM 4159 C C . ASP A 1 536 ? -8.330 14.970 43.484 1.00 89.50 536 ASP A C 1
ATOM 4161 O O . ASP A 1 536 ? -8.918 14.675 42.446 1.00 89.50 536 ASP A O 1
ATOM 4165 N N . TRP A 1 537 ? -8.084 14.057 44.433 1.00 90.25 537 TRP A N 1
ATOM 4166 C CA . TRP A 1 537 ? -8.504 12.652 44.369 1.00 90.25 537 TRP A CA 1
ATOM 4167 C C . TRP A 1 537 ? -9.983 12.528 44.727 1.00 90.25 537 TRP A C 1
ATOM 4169 O O . TRP A 1 537 ? -10.369 11.980 45.763 1.00 90.25 537 TRP A O 1
ATOM 4179 N N . ASN A 1 538 ? -10.826 13.099 43.878 1.00 90.69 538 ASN A N 1
ATOM 4180 C CA . ASN A 1 538 ? -12.256 13.195 44.103 1.00 90.69 538 ASN A CA 1
ATOM 4181 C C . ASN A 1 538 ? -13.043 12.856 42.830 1.00 90.69 538 ASN A C 1
ATOM 4183 O O . ASN A 1 538 ? -12.496 12.745 41.735 1.00 90.69 538 ASN A O 1
ATOM 4187 N N . ARG A 1 539 ? -14.364 12.728 42.979 1.00 90.62 539 ARG A N 1
ATOM 4188 C CA . ARG A 1 539 ? -15.294 12.368 41.899 1.00 90.62 539 ARG A CA 1
ATOM 4189 C C . ARG A 1 539 ? -15.198 13.268 40.659 1.00 90.62 539 ARG A C 1
ATOM 4191 O O . ARG A 1 539 ? -15.470 12.795 39.566 1.00 90.62 539 ARG A O 1
ATOM 4198 N N . GLN A 1 540 ? -14.815 14.540 40.803 1.00 91.38 540 GLN A N 1
ATOM 4199 C CA . GLN A 1 540 ? -14.704 15.485 39.678 1.00 91.38 540 GLN A CA 1
ATOM 4200 C C . GLN A 1 540 ? -13.472 15.223 38.802 1.00 91.38 540 GLN A C 1
ATOM 4202 O O . GLN A 1 540 ? -13.420 15.685 37.662 1.00 91.38 540 GLN A O 1
ATOM 4207 N N . ALA A 1 541 ? -12.489 14.476 39.312 1.00 90.88 541 ALA A N 1
ATOM 4208 C CA . ALA A 1 541 ? -11.368 14.012 38.508 1.00 90.88 541 ALA A CA 1
ATOM 4209 C C . ALA A 1 541 ? -11.779 12.901 37.531 1.00 90.88 541 ALA A C 1
ATOM 4211 O O . ALA A 1 541 ? -11.101 12.688 36.536 1.00 90.88 541 ALA A O 1
ATOM 4212 N N . CYS A 1 542 ? -12.889 12.205 37.767 1.00 92.31 542 CYS A N 1
ATOM 4213 C CA . CYS A 1 542 ? -13.343 11.142 36.881 1.00 92.31 542 CYS A CA 1
ATOM 4214 C C . CYS A 1 542 ? -13.982 11.677 35.591 1.00 92.31 542 CYS A C 1
ATOM 4216 O O . CYS A 1 542 ? -14.484 12.805 35.543 1.00 92.31 542 CYS A O 1
ATOM 4218 N N . SER A 1 543 ? -13.944 10.872 34.526 1.00 93.00 543 SER A N 1
ATOM 4219 C CA . SER A 1 543 ? -14.718 11.131 33.309 1.00 93.00 543 SER A CA 1
ATOM 4220 C C . SER A 1 543 ? -16.219 11.048 33.582 1.00 93.00 543 SER A C 1
ATOM 4222 O O . SER A 1 543 ? -16.662 10.478 34.585 1.00 93.00 543 SER A O 1
ATOM 4224 N N . GLU A 1 544 ? -17.016 11.607 32.674 1.00 93.88 5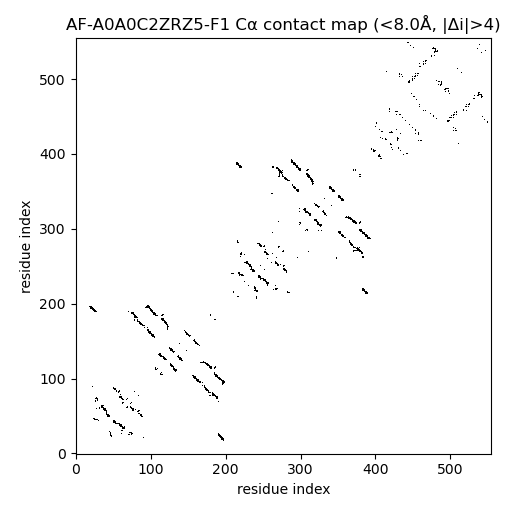44 GLU A N 1
ATOM 4225 C CA . GLU A 1 544 ? -18.475 11.525 32.756 1.00 93.88 544 GLU A CA 1
ATOM 4226 C C . GLU A 1 544 ? -18.952 10.066 32.712 1.00 93.88 544 GLU A C 1
ATOM 4228 O O . GLU A 1 544 ? -19.885 9.695 33.423 1.00 93.88 544 GLU A O 1
ATOM 4233 N N . GLU A 1 545 ? -18.279 9.213 31.939 1.00 91.88 545 GLU A N 1
ATOM 4234 C CA . GLU A 1 545 ? -18.580 7.790 31.830 1.00 91.88 545 GLU A CA 1
ATOM 4235 C C . GLU A 1 545 ? -18.321 7.042 33.141 1.00 91.88 545 GLU A C 1
ATOM 4237 O O . GLU A 1 545 ? -19.181 6.275 33.583 1.00 91.88 545 GLU A O 1
ATOM 4242 N N . VAL A 1 546 ? -17.186 7.295 33.804 1.00 91.69 546 VAL A N 1
ATOM 4243 C CA . VAL A 1 546 ? -16.900 6.725 35.131 1.00 91.69 546 VAL A CA 1
ATOM 4244 C C . VAL A 1 546 ? -17.933 7.202 36.149 1.00 91.69 546 VAL A C 1
ATOM 4246 O O . VAL A 1 546 ? -18.491 6.391 36.889 1.00 91.69 546 VAL A O 1
ATOM 4249 N N . VAL A 1 547 ? -18.237 8.503 36.162 1.00 94.19 547 VAL A N 1
ATOM 4250 C CA . VAL A 1 547 ? -19.235 9.092 37.065 1.00 94.19 547 VAL A CA 1
ATOM 4251 C C . VAL A 1 547 ? -20.607 8.444 36.879 1.00 94.19 547 VAL A C 1
ATOM 4253 O O . VAL A 1 547 ? -21.239 8.060 37.862 1.00 94.19 547 VAL A O 1
ATOM 4256 N N . LYS A 1 548 ? -21.042 8.245 35.634 1.00 93.25 548 LYS A N 1
ATOM 4257 C CA . LYS A 1 548 ? -22.315 7.590 35.319 1.00 93.25 548 LYS A CA 1
ATOM 4258 C C . LYS A 1 548 ? -22.364 6.144 35.818 1.00 93.25 548 LYS A C 1
ATOM 4260 O O . LYS A 1 548 ? -23.382 5.718 36.357 1.00 93.25 548 LYS A O 1
ATOM 4265 N N . VAL A 1 549 ? -21.276 5.384 35.671 1.00 90.31 549 VAL A N 1
ATOM 4266 C CA . VAL A 1 549 ? -21.211 4.006 36.188 1.00 90.31 549 VAL A CA 1
ATOM 4267 C C . VAL A 1 549 ? -21.267 3.981 37.717 1.00 90.31 549 VAL A C 1
ATOM 4269 O O . VAL A 1 549 ? -21.935 3.117 38.280 1.00 90.31 549 VAL A O 1
ATOM 4272 N N . LEU A 1 550 ? -20.631 4.939 38.399 1.00 88.94 550 LEU A N 1
ATOM 4273 C CA . LEU A 1 550 ? -20.744 5.074 39.855 1.00 88.94 550 LEU A CA 1
ATOM 4274 C C . LEU A 1 550 ? -22.195 5.346 40.287 1.00 88.94 550 LEU A C 1
ATOM 4276 O O . LEU A 1 550 ? -22.688 4.678 41.194 1.00 88.94 550 LEU A O 1
ATOM 4280 N N . GLU A 1 551 ? -22.912 6.228 39.587 1.00 91.44 551 GLU A N 1
ATOM 4281 C CA . GLU A 1 551 ? -24.330 6.514 39.867 1.00 91.44 551 GLU A CA 1
ATOM 4282 C C . GLU A 1 551 ? -25.218 5.279 39.681 1.00 91.44 551 GLU A C 1
ATOM 4284 O O . GLU A 1 551 ? -26.062 4.988 40.529 1.00 91.44 551 GLU A O 1
ATOM 4289 N N . GLU A 1 552 ? -24.997 4.506 38.614 1.00 89.00 552 GLU A N 1
ATOM 4290 C CA . GLU A 1 552 ? -25.691 3.231 38.376 1.00 89.00 552 GLU A CA 1
ATOM 4291 C C . GLU A 1 552 ? -25.412 2.195 39.482 1.00 89.00 552 GLU A C 1
ATOM 4293 O O . GLU A 1 552 ? -26.246 1.329 39.754 1.00 89.00 552 GLU A O 1
ATOM 4298 N N . MET A 1 553 ? -24.256 2.291 40.144 1.00 84.88 553 MET A N 1
ATOM 4299 C CA . MET A 1 553 ? -23.882 1.469 41.298 1.00 84.88 553 MET A CA 1
ATOM 4300 C C . MET A 1 553 ? -24.408 2.018 42.637 1.00 84.88 553 MET A C 1
ATOM 4302 O O . MET A 1 553 ? -24.253 1.341 43.657 1.00 84.88 553 MET A O 1
ATOM 4306 N N . GLY A 1 554 ? -25.039 3.197 42.646 1.00 84.50 554 GLY A N 1
ATOM 4307 C CA . GLY A 1 554 ? -25.540 3.873 43.845 1.00 84.50 554 GLY A CA 1
ATOM 4308 C C . GLY A 1 554 ? -24.465 4.613 44.650 1.00 84.50 554 GLY A C 1
ATOM 4309 O O . GLY A 1 554 ? -24.596 4.693 45.874 1.00 84.50 554 GLY A O 1
ATOM 4310 N N . LEU A 1 555 ? -23.405 5.096 43.985 1.00 80.00 555 LEU A N 1
ATOM 4311 C CA . LEU A 1 555 ? -22.218 5.723 44.585 1.00 80.00 555 LEU A CA 1
ATOM 4312 C C . LEU A 1 555 ? -22.031 7.206 44.241 1.00 80.00 555 LEU A C 1
ATOM 4314 O O . LEU A 1 555 ? -22.342 7.627 43.100 1.00 80.00 555 LEU A O 1
#

Mean predicted aligned error: 19.35 Å

Secondary structure (DSSP, 8-state):
-----------------PPPEEEEEE-SGGG--SSEEEEE-SEEE-GGG-EEEE-SS-EEEEESSSS--SSSSEEEETTSSS--EEEEEPPP-S-SEEEEEEEEEEPPBTTB-TT-EEEEEETTEEEEEEE-TT--EEEEES-TT-EEEEEE-TTS-EEEEEEE-S--TT--EEEEEE--SSTT-PEEEEEEEEEEE-S---S--------STTEEEEE-SGGG--SSEEEEEEEEEE-GGG-EEEEEEEEEEEEESSSS--SSSSEEEES-SSS--EEEEE----S-SEEEEEEEEEEPPBTTB-TT-EEEEEETTEEEEEEE-TTSPEEEE---TTEEEEEEE-TTS-EEEEEEE-S--TT--EEEEEE--SSTTSPEEEEEEEEEEE--------EETTEEPPPPPPHHHHHSSSS---SS-SSS-HHHHHHHHHH---HHHHHHHHHHHHHHHHHHHS-GGGHHHHHHHHHHHHHHHHHHHHHHHTTSSTT-----HHHHHHHHS-SHHHHHHHHHHHHHTTT---PPPGGG-SGGGS-HHHHHHHHHTT-

Nearest PDB structures (foldseek):
  2zex-assembly1_A  TM=6.837E-01  e=4.198E-03  Caldanaerobius polysaccharolyticus
  3oea-assembly1_A  TM=6.173E-01  e=7.226E-03  Caldanaerobius polysaccharolyticus
  2zew-assembly1_B  TM=5.718E-01  e=1.464E-02  Caldanaerobius polysaccharolyticus
  2a6z-assembly1_A  TM=3.637E-01  e=1.129E+00  Saccharomyces cerevisiae
  6woo-assembly1_H  TM=2.203E-01  e=6.923E-01  Saccharomyces cerevisiae

pLDDT: mean 82.2, std 15.86, range [27.16, 97.62]

Radius of gyration: 29.85 Å; Cα contacts (8 Å, |Δi|>4): 1199; chains: 1; bounding box: 69×76×83 Å

Foldseek 3Di:
DDDDDDDPPPDPDPPPPDDKAWFDKFFCPVVDDDADKDFDAAWDQTPPRWTKHKPPRGWIKHFPDQAAGPDDGIWTFQFQAHKIKIKTFTDDDPFQKKKK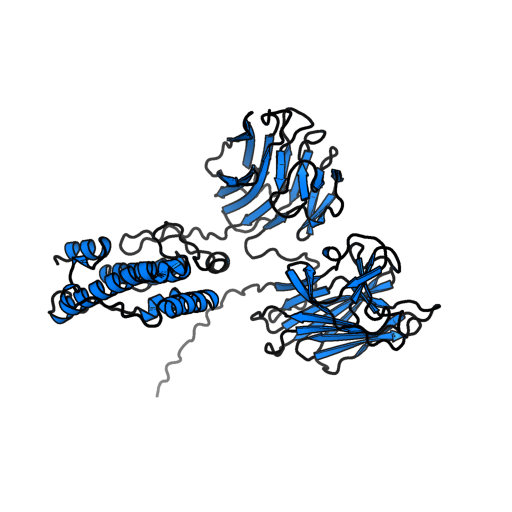KWKKAFFDDPLARQQAKKWKADLNWIKIWGAGGNRDIDIDTPDPPKDWDWDDDPRRMIMIMIMDGRGDRVTGMIMMIWPGPDHRTYMIIGTIIMIGDHPDDPDDDPAFRDDPAQWFDKFFCQVVDDDADKDFAAAWDQTPSRWTKHKHPVGWIKHFPDQAAGPDDGIWIFQQAQHKMKIKTFTDDDPFQKKKKKKKKAQGDDPQARQQAKKWKAALNWIKIWGAGRNGDIDIDGDDPQWDWDWAADPRRMIMIMIMGGRGHRPDRMIMMITPGPDRRTYMIIGTIIMGRDPPPVPPQDAFPNDGADPDDDVVQQPPALLGDDPPPLQAHSNLLCVLRVPDNAQLQSQLLVLLRSLLSCLRPPDLVCLVVSLLSVQLSVLQLLLVVVCCVVVNCDPRHDPPSVVSCCRSCVDPSSVVSNVSSVVSCPPDDRHDPNVSSDPVSDDPSSNVSVVVVVD

Sequence (555 aa):
MKAKTLLIASLLLPNLLLSSSVILEESFENLRDKKGWHILKDNVIGDHGAVWTTDTNGVELQREVVSDSADGKVHAELDAKHNVKISTKITPTEATNYKLSFAIKPRDKNNNKDTSAMSVKLFNQIVTIRSNSSGELSIKNKNNNLKVSQTPHDNGWSKIEIDYDSVDRSKKSLIISGIGTDDSYGMLLDSIKLIAKDANDTQESNQTNPLPDGILLKESFENLRDKKGWHILKGSIRGDHGTVWKSDDNGLELQREVVSDSADGKVHAELDAKHNVKISTKITPTEATNYKLSFALKPRDKKGDKSTSAIRINLFKQVVSIRSSSSGELSIKNKNENVKVTQTPQDNGWSKIEINYSDINKSNNALVIRGIGKDDSYGMLLDDIELRSSTQENNATEVIHGHTLPPEPDPTINNATLGGVDSNGNGVRDDVERAIYKKYDNKLDVVVLMDEAKFNQRTMVEPISNAQEIVKDSTKTGNCELYLINLKSSGVTGNKVISNMKYVDNITFNTPERVKKYLDYNQALSGGVYGGPISDWNRQACSEEVVKVLEEMGL

Solvent-accessible surface area (backbone atoms only — not comparable to full-atom values): 30347 Å² total; per-residue (Å²): 145,80,85,80,83,79,83,80,80,79,76,80,70,78,83,77,84,79,74,68,44,82,70,47,52,37,46,53,52,93,74,53,90,66,75,43,80,48,70,46,62,52,78,41,74,48,42,97,71,41,51,36,37,34,41,95,77,20,42,30,39,39,20,76,70,93,55,83,38,89,53,90,47,18,27,36,33,26,6,64,69,48,63,18,41,43,32,32,76,52,77,88,71,91,55,44,25,34,38,41,34,32,32,35,28,58,27,74,54,91,81,33,10,48,35,8,14,36,36,41,34,44,53,87,43,54,41,36,42,37,25,37,48,89,48,55,76,47,78,48,60,86,55,88,80,54,49,72,50,76,47,79,46,96,86,60,37,30,41,38,39,38,41,43,70,76,56,57,79,89,45,47,44,45,36,41,29,25,62,38,86,40,66,52,30,18,26,29,41,27,52,36,35,33,30,37,30,62,101,81,81,93,75,93,71,100,69,62,68,78,58,62,93,46,42,69,46,53,38,50,55,50,92,73,55,90,68,74,45,80,47,74,46,58,43,77,41,74,48,45,73,69,39,57,35,37,26,39,96,70,22,43,31,39,37,22,76,70,92,55,83,36,86,57,92,48,22,27,35,36,27,6,64,68,41,60,16,42,40,33,35,79,49,82,83,69,91,49,52,30,34,39,40,34,28,33,38,30,57,29,74,56,94,78,36,9,49,33,7,14,39,36,41,34,46,43,83,43,58,40,37,40,37,24,35,50,90,46,54,77,46,79,46,70,87,51,88,50,50,48,75,50,76,46,82,44,97,88,65,36,28,42,36,39,40,39,38,42,83,61,61,69,93,39,44,45,43,34,43,28,30,64,35,86,40,48,57,36,18,29,32,42,31,53,38,34,32,28,40,40,79,56,66,83,69,65,78,48,66,56,97,87,41,72,47,64,65,82,59,56,68,67,67,31,64,72,40,78,60,38,46,46,88,81,69,79,54,40,32,26,59,47,51,49,52,44,58,77,69,40,92,47,68,61,37,36,46,52,52,49,51,52,39,29,49,57,41,45,53,48,62,50,64,67,89,44,40,80,59,56,44,52,53,47,34,29,51,52,23,22,51,52,27,53,50,49,38,30,75,71,56,74,59,44,92,64,71,68,90,55,61,70,57,51,49,53,61,67,45,66,43,73,68,40,42,50,38,43,51,51,36,54,58,71,51,62,94,67,87,74,77,75,61,78,86,50,40,30,76,85,31,36,53,72,67,48,48,49,49,34,48,77,72,76,94